Protein AF-0000000066927865 (afdb_homodimer)

Foldseek 3Di:
DCPVVPPPPPPPCCDPVNLVVVLVVLLVVLVVQLVVLPPDDLVVNLVSLVVSLVSLVVSLVSCPVPVVSNVVSVCCNVPPSVVSNVVSVVVVVVPDDVVPPPDPDPVPPVVPPPVVPDQKDFQDKDWADFQDFQDDLCNVCDCSQPNQAFQEKEKEDQQCFDLVSLVLVLSNVVSVCVRHVNHQEYEYEYALPFCPHPQLVVCVVPPVPDDSVVSRVVSVVSSVVSQVVSCVVCVVSNHRYYYDYDDPPRHWIWMDTPSQKIKTWPCHSQFFPCVVVPPVDDRRGTTGHGTMIIMMGGDD/DDPPPCPPPPPVPCDPVNLVVVLVVLLVVLVVQLVVLPPDDLVVSLVSLVVSLVSLVVSLVSCPVPVVSNVVSVCCNVPPSVVSNVVSVVVVVVPDDVVPPPDPDPVPPPVVPPVVPDQKDWQDKDWADFQDFQDDLCNVCDCSQFNQAFQEKEKEDQQCFDLVSLVLVLRNVVSVCVRHVNHAEYEYEYALPFCPHPQLVVCVVVPVPDDSVRSRVVSVVSSVVSQVVSCVVVVVSNHRYYYDYDDPPRDWIWMDTPQQKIKTWPCHSQFFPCVVVPDPDDRRGTTGHGTMIIMMGGDD

Structure (mmCIF, N/CA/C/O backbone):
data_AF-0000000066927865-model_v1
#
loop_
_entity.id
_entity.type
_entity.pdbx_description
1 polymer 'MIT_C domain-containing protein'
#
loop_
_atom_site.group_PDB
_atom_site.id
_atom_site.type_symbol
_atom_site.label_atom_id
_atom_site.label_alt_id
_atom_site.label_comp_id
_atom_site.label_asym_id
_atom_site.label_entity_id
_atom_site.label_seq_id
_atom_site.pdbx_PDB_ins_code
_atom_site.Cartn_x
_atom_site.Cartn_y
_atom_site.Cartn_z
_atom_site.occupancy
_atom_site.B_iso_or_equiv
_atom_site.auth_seq_id
_atom_site.auth_comp_id
_atom_site.auth_asym_id
_atom_site.auth_atom_id
_atom_site.pdbx_PDB_model_num
ATOM 1 N N . MET A 1 1 ? 37.438 -75.438 -21.312 1 25.36 1 MET A N 1
ATOM 2 C CA . MET A 1 1 ? 36.25 -74.562 -21.453 1 25.36 1 MET A CA 1
ATOM 3 C C . MET A 1 1 ? 36 -73.75 -20.188 1 25.36 1 MET A C 1
ATOM 5 O O . MET A 1 1 ? 36.125 -74.25 -19.078 1 25.36 1 MET A O 1
ATOM 9 N N . SER A 1 2 ? 36.062 -72.25 -20.375 1 24.7 2 SER A N 1
ATOM 10 C CA . SER A 1 2 ? 36.188 -70.938 -19.75 1 24.7 2 SER A CA 1
ATOM 11 C C . SER A 1 2 ? 34.938 -70.562 -18.953 1 24.7 2 SER A C 1
ATOM 13 O O . SER A 1 2 ? 33.875 -70.375 -19.531 1 24.7 2 SER A O 1
ATOM 15 N N . TYR A 1 3 ? 34.688 -71.188 -17.859 1 22.52 3 TYR A N 1
ATOM 16 C CA . TYR A 1 3 ? 33.562 -70.938 -16.953 1 22.52 3 TYR A CA 1
ATOM 17 C C . TYR A 1 3 ? 33.625 -69.5 -16.391 1 22.52 3 TYR A C 1
ATOM 19 O O . TYR A 1 3 ? 34.312 -69.25 -15.422 1 22.52 3 TYR A O 1
ATOM 27 N N . LYS A 1 4 ? 33.781 -68.562 -17.266 1 25.72 4 LYS A N 1
ATOM 28 C CA . LYS A 1 4 ? 33.781 -67.125 -16.844 1 25.72 4 LYS A CA 1
ATOM 29 C C . LYS A 1 4 ? 32.531 -66.812 -16 1 25.72 4 LYS A C 1
ATOM 31 O O . LYS A 1 4 ? 31.422 -66.938 -16.484 1 25.72 4 LYS A O 1
ATOM 36 N N . SER A 1 5 ? 32.5 -67.188 -14.758 1 25.09 5 SER A N 1
ATOM 37 C CA . SER A 1 5 ? 31.453 -66.875 -13.773 1 25.09 5 SER A CA 1
ATOM 38 C C . SER A 1 5 ? 31.141 -65.438 -13.742 1 25.09 5 SER A C 1
ATOM 40 O O . SER A 1 5 ? 32.031 -64.562 -13.523 1 25.09 5 SER A O 1
ATOM 42 N N . SER A 1 6 ? 30.359 -64.875 -14.602 1 24.61 6 SER A N 1
ATOM 43 C CA . SER A 1 6 ? 29.844 -63.531 -14.695 1 24.61 6 SER A CA 1
ATOM 44 C C . SER A 1 6 ? 29.203 -63.094 -13.383 1 24.61 6 SER A C 1
ATOM 46 O O . SER A 1 6 ? 28.203 -63.688 -12.953 1 24.61 6 SER A O 1
ATOM 48 N N . LYS A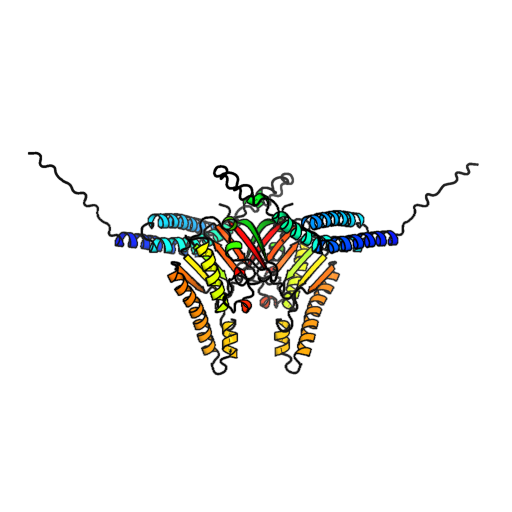 1 7 ? 29.969 -62.812 -12.328 1 29.2 7 LYS A N 1
ATOM 49 C CA . LYS A 1 7 ? 29.594 -62.031 -11.148 1 29.2 7 LYS A CA 1
ATOM 50 C C . LYS A 1 7 ? 28.719 -60.844 -11.531 1 29.2 7 LYS A C 1
ATOM 52 O O . LYS A 1 7 ? 29.219 -59.844 -12.047 1 29.2 7 LYS A O 1
ATOM 57 N N . PHE A 1 8 ? 27.562 -61.062 -12.164 1 26.12 8 PHE A N 1
ATOM 58 C CA . PHE A 1 8 ? 26.578 -60 -12.414 1 26.12 8 PHE A CA 1
ATOM 59 C C . PHE A 1 8 ? 26.328 -59.188 -11.156 1 26.12 8 PHE A C 1
ATOM 61 O O . PHE A 1 8 ? 26.203 -59.719 -10.055 1 26.12 8 PHE A O 1
ATOM 68 N N . TYR A 1 9 ? 26.797 -57.938 -11.047 1 29.03 9 TYR A N 1
ATOM 69 C CA . TYR A 1 9 ? 26.672 -56.75 -10.18 1 29.03 9 TYR A CA 1
ATOM 70 C C . TYR A 1 9 ? 25.234 -56.531 -9.758 1 29.03 9 TYR A C 1
ATOM 72 O O . TYR A 1 9 ? 24.359 -56.312 -10.609 1 29.03 9 TYR A O 1
ATOM 80 N N . ASN A 1 10 ? 24.719 -57.281 -8.859 1 28.44 10 ASN A N 1
ATOM 81 C CA . ASN A 1 10 ? 23.5 -57 -8.102 1 28.44 10 ASN A CA 1
ATOM 82 C C . ASN A 1 10 ? 23.438 -55.5 -7.723 1 28.44 10 ASN A C 1
ATOM 84 O O . ASN A 1 10 ? 24.062 -55.094 -6.746 1 28.44 10 ASN A O 1
ATOM 88 N N . LYS A 1 11 ? 23.641 -54.531 -8.594 1 32.69 11 LYS A N 1
ATOM 89 C CA . LYS A 1 11 ? 23.281 -53.156 -8.391 1 32.69 11 LYS A CA 1
ATOM 90 C C . LYS A 1 11 ? 21.984 -53.031 -7.609 1 32.69 11 LYS A C 1
ATOM 92 O O . LYS A 1 11 ? 20.938 -53.531 -8.031 1 32.69 11 LYS A O 1
ATOM 97 N N . CYS A 1 12 ? 22 -53.094 -6.266 1 32.81 12 CYS A N 1
ATOM 98 C CA . CYS A 1 12 ? 21 -52.75 -5.266 1 32.81 12 CYS A CA 1
ATOM 99 C C . CYS A 1 12 ? 20.094 -51.656 -5.762 1 32.81 12 CYS A C 1
ATOM 101 O O . CYS A 1 12 ? 20.547 -50.5 -5.953 1 32.81 12 CYS A O 1
ATOM 103 N N . ILE A 1 13 ? 19.234 -51.844 -6.676 1 35.91 13 ILE A N 1
ATOM 104 C CA . ILE A 1 13 ? 18.078 -51.031 -7.047 1 35.91 13 ILE A CA 1
ATOM 105 C C . ILE A 1 13 ? 17.422 -50.469 -5.793 1 35.91 13 ILE A C 1
ATOM 107 O O . ILE A 1 13 ? 16.719 -51.156 -5.07 1 35.91 13 ILE A O 1
ATOM 111 N N . TYR A 1 14 ? 18.125 -49.906 -4.832 1 44.25 14 TYR A N 1
ATOM 112 C CA . TYR A 1 14 ? 17.406 -49.125 -3.846 1 44.25 14 TYR A CA 1
ATOM 113 C C . TYR A 1 14 ? 16.188 -48.469 -4.465 1 44.25 14 TYR A C 1
ATOM 115 O O . TYR A 1 14 ? 16.297 -47.75 -5.469 1 44.25 14 TYR A O 1
ATOM 123 N N . SER A 1 15 ? 15.109 -49.125 -4.371 1 54.66 15 SER A N 1
ATOM 124 C CA . SER A 1 15 ? 13.836 -48.812 -5.016 1 54.66 15 SER A CA 1
ATOM 125 C C . SER A 1 15 ? 13.547 -47.312 -4.961 1 54.66 15 SER A C 1
ATOM 127 O O . SER A 1 15 ? 14 -46.625 -4.047 1 54.66 15 SER A O 1
ATOM 129 N N . THR A 1 16 ? 13.32 -46.719 -6.125 1 62.06 16 THR A N 1
ATOM 130 C CA . THR A 1 16 ? 12.875 -45.344 -6.289 1 62.06 16 THR A CA 1
ATOM 131 C C . THR A 1 16 ? 11.969 -44.906 -5.137 1 62.06 16 THR A C 1
ATOM 133 O O . THR A 1 16 ? 12.039 -43.781 -4.672 1 62.06 16 THR A O 1
ATOM 136 N N . GLU A 1 17 ? 11.352 -45.938 -4.551 1 65.25 17 GLU A N 1
ATOM 137 C CA . GLU A 1 17 ? 10.422 -45.688 -3.451 1 65.25 17 GLU A CA 1
ATOM 138 C C . GLU A 1 17 ? 11.172 -45.469 -2.137 1 65.25 17 GLU A C 1
ATOM 140 O O . GLU A 1 17 ? 10.805 -44.625 -1.332 1 65.25 17 GLU A O 1
ATOM 145 N N . ASN A 1 18 ? 12.266 -46.312 -1.966 1 74.88 18 ASN A N 1
ATOM 146 C CA . ASN A 1 18 ? 13.055 -46.188 -0.746 1 74.88 18 ASN A CA 1
ATOM 147 C C . ASN A 1 18 ? 13.828 -44.875 -0.718 1 74.88 18 ASN A C 1
ATOM 149 O O . ASN A 1 18 ? 13.938 -44.219 0.329 1 74.88 18 ASN A O 1
ATOM 153 N N . GLN A 1 19 ? 14.328 -44.406 -1.861 1 77.31 19 GLN A N 1
ATOM 154 C CA . GLN A 1 19 ? 15.039 -43.125 -1.948 1 77.31 19 GLN A CA 1
ATOM 155 C C . GLN A 1 19 ? 14.117 -41.969 -1.648 1 77.31 19 GLN A C 1
ATOM 157 O O . GLN A 1 19 ? 14.5 -41.031 -0.949 1 77.31 19 GLN A O 1
ATOM 162 N N . GLU A 1 20 ? 12.945 -42.125 -2.066 1 80.25 20 GLU A N 1
ATOM 163 C CA . GLU A 1 20 ? 11.953 -41.094 -1.819 1 80.25 20 GLU A CA 1
ATOM 164 C C . GLU A 1 20 ? 11.617 -41 -0.334 1 80.25 20 GLU A C 1
ATOM 166 O O . GLU A 1 20 ? 11.5 -39.906 0.207 1 80.25 20 GLU A O 1
ATOM 171 N N . GLU A 1 21 ? 11.461 -42.156 0.279 1 80.81 21 GLU A N 1
ATOM 172 C CA . GLU A 1 21 ? 11.172 -42.188 1.709 1 80.81 21 GLU A CA 1
ATOM 173 C C . GLU A 1 21 ? 12.328 -41.625 2.52 1 80.81 21 GLU A C 1
ATOM 175 O O . GLU A 1 21 ? 12.102 -40.906 3.506 1 80.81 21 GLU A O 1
ATOM 180 N N . GLU A 1 22 ? 13.562 -41.844 2.127 1 82.62 22 GLU A N 1
ATOM 181 C CA . GLU A 1 22 ? 14.734 -41.312 2.801 1 82.62 22 GLU A CA 1
ATOM 182 C C . GLU A 1 22 ? 14.789 -39.781 2.682 1 82.62 22 GLU A C 1
ATOM 184 O O . GLU A 1 22 ? 15.117 -39.094 3.646 1 82.62 22 GLU A O 1
ATOM 189 N N . LEU A 1 23 ? 14.445 -39.312 1.532 1 84.69 23 LEU A N 1
ATOM 190 C CA . LEU A 1 23 ? 14.422 -37.844 1.307 1 84.69 23 LEU A CA 1
ATOM 191 C C . LEU A 1 23 ? 13.328 -37.188 2.137 1 84.69 23 LEU A C 1
ATOM 193 O O . LEU A 1 23 ? 13.547 -36.125 2.713 1 84.69 23 LEU A O 1
ATOM 197 N N . LEU A 1 24 ? 12.234 -37.906 2.279 1 83.06 24 LEU A N 1
ATOM 198 C CA . LEU A 1 24 ? 11.117 -37.406 3.076 1 83.06 24 LEU A CA 1
ATOM 199 C C . LEU A 1 24 ? 11.469 -37.406 4.559 1 83.06 24 LEU A C 1
ATOM 201 O O . LEU A 1 24 ? 11.133 -36.438 5.281 1 83.06 24 LEU A O 1
ATOM 205 N N . ASN A 1 25 ? 12.102 -38.469 5.012 1 83.75 25 ASN A N 1
ATOM 206 C CA . ASN A 1 25 ? 12.539 -38.531 6.402 1 83.75 25 ASN A CA 1
ATOM 207 C C . ASN A 1 25 ? 13.555 -37.438 6.719 1 83.75 25 ASN A C 1
ATOM 209 O O . ASN A 1 25 ? 13.484 -36.812 7.773 1 83.75 25 ASN A O 1
ATOM 213 N N . ALA A 1 26 ? 14.508 -37.188 5.746 1 84 26 ALA A N 1
ATOM 214 C CA . ALA A 1 26 ? 15.5 -36.125 5.91 1 84 26 ALA A CA 1
ATOM 215 C C . ALA A 1 26 ? 14.82 -34.781 6.004 1 84 26 ALA A C 1
ATOM 217 O O . ALA A 1 26 ? 15.219 -33.938 6.809 1 84 26 ALA A O 1
ATOM 218 N N . PHE A 1 27 ? 13.766 -34.625 5.258 1 86.56 27 PHE A N 1
ATOM 219 C CA . PHE A 1 27 ? 12.992 -33.375 5.273 1 86.56 27 PHE A CA 1
ATOM 220 C C . PHE A 1 27 ? 12.297 -33.219 6.617 1 86.56 27 PHE A C 1
ATOM 222 O O . PHE A 1 27 ? 12.328 -32.125 7.191 1 86.56 27 PHE A O 1
ATOM 229 N N . GLU A 1 28 ? 11.75 -34.312 7.176 1 82.75 28 GLU A N 1
ATOM 230 C CA . GLU A 1 28 ? 11.047 -34.219 8.453 1 82.75 28 GLU A CA 1
ATOM 231 C C . GLU A 1 28 ? 12.008 -33.906 9.594 1 82.75 28 GLU A C 1
ATOM 233 O O . GLU A 1 28 ? 11.656 -33.188 10.539 1 82.75 28 GLU A O 1
ATOM 238 N N . VAL A 1 29 ? 13.203 -34.312 9.555 1 83.62 29 VAL A N 1
ATOM 239 C CA . VAL A 1 29 ? 14.227 -34.031 10.555 1 83.62 29 VAL A CA 1
ATOM 240 C C . VAL A 1 29 ? 14.539 -32.531 10.531 1 83.62 29 VAL A C 1
ATOM 242 O O . VAL A 1 29 ? 14.641 -31.891 11.586 1 83.62 29 VAL A O 1
ATOM 245 N N . GLU A 1 30 ? 14.57 -31.922 9.266 1 85.88 30 GLU A N 1
ATOM 246 C CA . GLU A 1 30 ? 14.898 -30.5 9.172 1 85.88 30 GLU A CA 1
ATOM 247 C C . GLU A 1 30 ? 13.742 -29.641 9.656 1 85.88 30 GLU A C 1
ATOM 249 O O . GLU A 1 30 ? 13.961 -28.594 10.266 1 85.88 30 GLU A O 1
ATOM 254 N N . LYS A 1 31 ? 12.57 -30.109 9.508 1 80.88 31 LYS A N 1
ATOM 255 C CA . LYS A 1 31 ? 11.398 -29.406 10.023 1 80.88 31 LYS A CA 1
ATOM 256 C C . LYS A 1 31 ? 11.414 -29.359 11.547 1 80.88 31 LYS A C 1
ATOM 258 O O . LYS A 1 31 ? 11.133 -28.312 12.141 1 80.88 31 LYS A O 1
ATOM 263 N N . LYS A 1 32 ? 11.742 -30.438 12.148 1 79.38 32 LYS A N 1
ATOM 264 C CA . LYS A 1 32 ? 11.82 -30.5 13.602 1 79.38 32 LYS A CA 1
ATOM 265 C C . LYS A 1 32 ? 12.961 -29.609 14.125 1 79.38 32 LYS A C 1
ATOM 267 O O . LYS A 1 32 ? 12.828 -28.969 15.164 1 79.38 32 LYS A O 1
ATOM 272 N N . ARG A 1 33 ? 14.055 -29.5 13.352 1 83.19 33 ARG A N 1
ATOM 273 C CA . ARG A 1 33 ? 15.203 -28.688 13.742 1 83.19 33 ARG A CA 1
ATOM 274 C C . ARG A 1 33 ? 14.844 -27.203 13.742 1 83.19 33 ARG A C 1
ATOM 276 O O . ARG A 1 33 ? 15.188 -26.484 14.68 1 83.19 33 ARG A O 1
ATOM 283 N N . ILE A 1 34 ? 14.062 -26.859 12.727 1 81.62 34 ILE A N 1
ATOM 284 C CA . ILE A 1 34 ? 13.719 -25.438 12.648 1 81.62 34 ILE A CA 1
ATOM 285 C C . ILE A 1 34 ? 12.695 -25.094 13.734 1 81.62 34 ILE A C 1
ATOM 287 O O . ILE A 1 34 ? 12.758 -24.016 14.336 1 81.62 34 ILE A O 1
ATOM 291 N N . ASP A 1 35 ? 11.852 -25.969 14.109 1 75.19 35 ASP A N 1
ATOM 292 C CA . ASP A 1 35 ? 10.859 -25.781 15.164 1 75.19 35 ASP A CA 1
ATOM 293 C C . ASP A 1 35 ? 11.531 -25.656 16.531 1 75.19 35 ASP A C 1
ATOM 295 O O . ASP A 1 35 ? 11.031 -24.969 17.422 1 75.19 35 ASP A O 1
ATOM 299 N N . SER A 1 36 ? 12.625 -26.25 16.656 1 73.94 36 SER A N 1
ATOM 300 C CA . SER A 1 36 ? 13.328 -26.25 17.938 1 73.94 36 SER A CA 1
ATOM 301 C C . SER A 1 36 ? 13.977 -24.891 18.203 1 73.94 36 SER A C 1
ATOM 303 O O . SER A 1 36 ? 14.406 -24.609 19.328 1 73.94 36 SER A O 1
ATOM 305 N N . THR A 1 37 ? 14 -24.031 17.109 1 74.31 37 THR A N 1
ATOM 306 C CA . THR A 1 37 ? 14.641 -22.734 17.281 1 74.31 37 THR A CA 1
ATOM 307 C C . THR A 1 37 ? 13.758 -21.797 18.078 1 74.31 37 THR A C 1
ATOM 309 O O . THR A 1 37 ? 14.234 -20.797 18.625 1 74.31 37 THR A O 1
ATOM 312 N N . ASN A 1 38 ? 12.508 -22.031 18.297 1 63.5 38 ASN A N 1
ATOM 313 C CA . ASN A 1 38 ? 11.531 -21.141 18.922 1 63.5 38 ASN A CA 1
ATOM 314 C C . ASN A 1 38 ? 11.883 -20.859 20.375 1 63.5 38 ASN A C 1
ATOM 316 O O . ASN A 1 38 ? 11.531 -19.797 20.922 1 63.5 38 ASN A O 1
ATOM 320 N N . ASN A 1 39 ? 12.609 -21.672 21.016 1 58.25 39 ASN A N 1
ATOM 321 C CA . ASN A 1 39 ? 12.914 -21.547 22.438 1 58.25 39 ASN A CA 1
ATOM 322 C C . ASN A 1 39 ? 14.406 -21.297 22.672 1 58.25 39 ASN A C 1
ATOM 324 O O . ASN A 1 39 ? 14.891 -21.438 23.797 1 58.25 39 ASN A O 1
ATOM 328 N N . LEU A 1 40 ? 15.102 -20.891 21.547 1 65.25 40 LEU A N 1
ATOM 329 C CA . LEU A 1 40 ? 16.547 -20.734 21.672 1 65.25 40 LEU A CA 1
ATOM 330 C C . LEU A 1 40 ? 16.938 -19.266 21.594 1 65.25 40 LEU A C 1
ATOM 332 O O . LEU A 1 40 ? 16.172 -18.438 21.094 1 65.25 40 LEU A O 1
ATOM 336 N N . GLU A 1 41 ? 18.078 -19.031 22.25 1 66 41 GLU A N 1
ATOM 337 C CA . GLU A 1 41 ? 18.688 -17.719 22.094 1 66 41 GLU A CA 1
ATOM 338 C C . GLU A 1 41 ? 18.938 -17.391 20.625 1 66 41 GLU A C 1
ATOM 340 O O . GLU A 1 41 ? 19.172 -18.281 19.812 1 66 41 GLU A O 1
ATOM 345 N N . ILE A 1 42 ? 18.906 -16.125 20.188 1 65.88 42 ILE A N 1
ATOM 346 C CA . ILE A 1 42 ? 18.859 -15.617 18.812 1 65.88 42 ILE A CA 1
ATOM 347 C C . ILE A 1 42 ? 20.031 -16.156 18.016 1 65.88 42 ILE A C 1
ATOM 349 O O . ILE A 1 42 ? 19.859 -16.656 16.906 1 65.88 42 ILE A O 1
ATOM 353 N N . GLN A 1 43 ? 21.156 -16.125 18.625 1 69.88 43 GLN A N 1
ATOM 354 C CA . GLN A 1 43 ? 22.312 -16.562 17.875 1 69.88 43 GLN A CA 1
ATOM 355 C C . GLN A 1 43 ? 22.281 -18.062 17.625 1 69.88 43 GLN A C 1
ATOM 357 O O . GLN A 1 43 ? 22.562 -18.531 16.516 1 69.88 43 GLN A O 1
ATOM 362 N N . SER A 1 44 ? 21.922 -18.812 18.641 1 75 44 SER A N 1
ATOM 363 C CA . SER A 1 44 ? 21.797 -20.25 18.516 1 75 44 SER A CA 1
ATOM 364 C C . SER A 1 44 ? 20.703 -20.625 17.516 1 75 44 SER A C 1
ATOM 366 O O . SER A 1 44 ? 20.891 -21.547 16.703 1 75 44 SER A O 1
ATOM 368 N N . ALA A 1 45 ? 19.656 -19.875 17.578 1 75.19 45 ALA A N 1
ATOM 369 C CA . ALA A 1 45 ? 18.547 -20.094 16.656 1 75.19 45 ALA A CA 1
ATOM 370 C C . ALA A 1 45 ? 18.969 -19.812 15.219 1 75.19 45 ALA A C 1
ATOM 372 O O . ALA A 1 45 ? 18.625 -20.562 14.305 1 75.19 45 ALA A O 1
ATOM 373 N N . LEU A 1 46 ? 19.75 -18.891 15.086 1 78 46 LEU A N 1
ATOM 374 C CA . LEU A 1 46 ? 20.234 -18.484 13.758 1 78 46 LEU A CA 1
ATOM 375 C C . LEU A 1 46 ? 21.172 -19.547 13.188 1 78 46 LEU A C 1
ATOM 377 O O . LEU A 1 46 ? 21.078 -19.875 12 1 78 46 LEU A O 1
ATOM 381 N N . ASP A 1 47 ? 22.047 -20.016 13.992 1 79.62 47 ASP A N 1
ATOM 382 C CA . ASP A 1 47 ? 22.984 -21.062 13.562 1 79.62 47 ASP A CA 1
ATOM 383 C C . ASP A 1 47 ? 22.234 -22.312 13.102 1 79.62 47 ASP A C 1
ATOM 385 O O . ASP A 1 47 ? 22.562 -22.891 12.07 1 79.62 47 ASP A O 1
ATOM 389 N N . ILE A 1 48 ? 21.234 -22.641 13.859 1 80.75 48 ILE A N 1
ATOM 390 C CA . ILE A 1 48 ? 20.438 -23.812 13.516 1 80.75 48 ILE A CA 1
ATOM 391 C C . ILE A 1 48 ? 19.656 -23.547 12.227 1 80.75 48 ILE A C 1
ATOM 393 O O . ILE A 1 48 ? 19.625 -24.375 11.328 1 80.75 48 ILE A O 1
ATOM 397 N N . ALA A 1 49 ? 19.125 -22.391 12.164 1 81.38 49 ALA A N 1
ATOM 398 C CA . ALA A 1 49 ? 18.328 -22.047 10.992 1 81.38 49 ALA A CA 1
ATOM 399 C C . 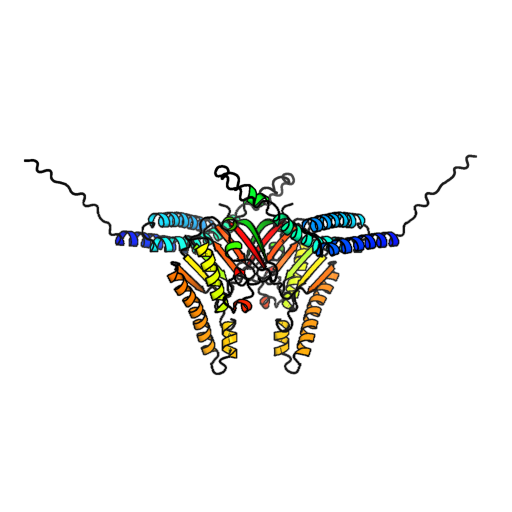ALA A 1 49 ? 19.172 -22.047 9.727 1 81.38 49 ALA A C 1
ATOM 401 O O . ALA A 1 49 ? 18.75 -22.547 8.68 1 81.38 49 ALA A O 1
ATOM 402 N N . LYS A 1 50 ? 20.344 -21.562 9.844 1 80.44 50 LYS A N 1
ATOM 403 C CA . LYS A 1 50 ? 21.25 -21.547 8.703 1 80.44 50 LYS A CA 1
ATOM 404 C C . LYS A 1 50 ? 21.703 -22.953 8.336 1 80.44 50 LYS A C 1
ATOM 406 O O . LYS A 1 50 ? 21.828 -23.281 7.152 1 80.44 50 LYS A O 1
ATOM 411 N N . SER A 1 51 ? 22 -23.703 9.312 1 84.44 51 SER A N 1
ATOM 412 C CA . SER A 1 51 ? 22.344 -25.109 9.078 1 84.44 51 SER A CA 1
ATOM 413 C C . SER A 1 51 ? 21.188 -25.844 8.398 1 84.44 51 SER A C 1
ATOM 415 O O . SER A 1 51 ? 21.422 -26.641 7.477 1 84.44 51 SER A O 1
ATOM 417 N N . VAL A 1 52 ? 19.969 -25.531 8.844 1 85.19 52 VAL A N 1
ATOM 418 C CA . VAL A 1 52 ? 18.781 -26.141 8.25 1 85.19 52 VAL A CA 1
ATOM 419 C C . VAL A 1 52 ? 18.641 -25.688 6.801 1 85.19 52 VAL A C 1
ATOM 421 O O . VAL A 1 52 ? 18.344 -26.5 5.918 1 85.19 52 VAL A O 1
ATOM 424 N N . GLU A 1 53 ? 18.875 -24.484 6.598 1 83.88 53 GLU A N 1
ATOM 425 C CA . GLU A 1 53 ? 18.812 -23.969 5.234 1 83.88 53 GLU A CA 1
ATOM 426 C C . GLU A 1 53 ? 19.797 -24.703 4.316 1 83.88 53 GLU A C 1
ATOM 428 O O . GLU A 1 53 ? 19.438 -25.094 3.205 1 83.88 53 GLU A O 1
ATOM 433 N N . LYS A 1 54 ? 21.031 -24.812 4.742 1 81.75 54 LYS A N 1
ATOM 434 C CA . LYS A 1 54 ? 22.062 -25.516 3.98 1 81.75 54 LYS A CA 1
ATOM 435 C C . LYS A 1 54 ? 21.625 -26.953 3.67 1 81.75 54 LYS A C 1
ATOM 437 O O . LYS A 1 54 ? 21.781 -27.422 2.539 1 81.75 54 LYS A O 1
ATOM 442 N N . GLU A 1 55 ? 21.078 -27.656 4.621 1 86 55 GLU A N 1
ATOM 443 C CA . GLU A 1 55 ? 20.641 -29.031 4.449 1 86 55 GLU A CA 1
ATOM 444 C C . GLU A 1 55 ? 19.453 -29.125 3.502 1 86 55 GLU A C 1
ATOM 446 O O . GLU A 1 55 ? 19.359 -30.062 2.695 1 86 55 GLU A O 1
ATOM 451 N N . LEU A 1 56 ? 18.578 -28.078 3.613 1 84.06 56 LEU A N 1
ATOM 452 C CA . LEU A 1 56 ? 17.406 -28.094 2.734 1 84.06 56 LEU A CA 1
ATOM 453 C C . LEU A 1 56 ? 17.812 -27.812 1.291 1 84.06 56 LEU A C 1
ATOM 455 O O . LEU A 1 56 ? 17.281 -28.406 0.362 1 84.06 56 LEU A O 1
ATOM 459 N N . LYS A 1 57 ? 18.766 -27 1.09 1 79.44 57 LYS A N 1
ATOM 460 C CA . LYS A 1 57 ? 19.297 -26.75 -0.245 1 79.44 57 LYS A CA 1
ATOM 461 C C . LYS A 1 57 ? 19.922 -28.016 -0.831 1 79.44 57 LYS A C 1
ATOM 463 O O . LYS A 1 57 ? 19.719 -28.328 -2.01 1 79.44 57 LYS A O 1
ATOM 468 N N . LYS A 1 58 ? 20.672 -28.766 -0.036 1 82.62 58 LYS A N 1
ATOM 469 C CA . LYS A 1 58 ? 21.234 -30.047 -0.437 1 82.62 58 LYS A CA 1
ATOM 470 C C . LYS A 1 58 ? 20.125 -31.047 -0.769 1 82.62 58 LYS A C 1
ATOM 472 O O . LYS A 1 58 ? 20.203 -31.766 -1.766 1 82.62 58 LYS A O 1
ATOM 477 N N . LEU A 1 59 ? 19.047 -30.953 0.059 1 83 59 LEU A N 1
ATOM 478 C CA . LEU A 1 59 ? 17.922 -31.859 -0.138 1 83 59 LEU A CA 1
ATOM 479 C C . LEU A 1 59 ? 17.203 -31.547 -1.445 1 83 59 LEU A C 1
ATOM 481 O O . LEU A 1 59 ? 16.75 -32.469 -2.141 1 83 59 LEU A O 1
ATOM 485 N N . VAL A 1 60 ? 17.109 -30.328 -1.776 1 80 60 VAL A N 1
ATOM 486 C CA . VAL A 1 60 ? 16.516 -29.922 -3.045 1 80 60 VAL A CA 1
ATOM 487 C C . VAL A 1 60 ? 17.328 -30.484 -4.203 1 80 60 VAL A C 1
ATOM 489 O O . VAL A 1 60 ? 16.781 -31 -5.176 1 80 60 VAL A O 1
ATOM 492 N N . ASN A 1 61 ? 18.625 -30.391 -4.125 1 77.94 61 ASN A N 1
ATOM 493 C CA . ASN A 1 61 ? 19.516 -30.906 -5.156 1 77.94 61 ASN A CA 1
ATOM 494 C C . ASN A 1 61 ? 19.469 -32.438 -5.234 1 77.94 61 ASN A C 1
ATOM 496 O O . ASN A 1 61 ? 19.5 -33 -6.328 1 77.94 61 ASN A O 1
ATOM 500 N N . ASP A 1 62 ? 19.359 -33.094 -4.094 1 81.31 62 ASP A N 1
ATOM 501 C CA . ASP A 1 62 ? 19.344 -34.562 -4.027 1 81.31 62 ASP A CA 1
ATOM 502 C C . ASP A 1 62 ? 18 -35.094 -4.527 1 81.31 62 ASP A C 1
ATOM 504 O O . ASP A 1 62 ? 17.906 -36.281 -4.867 1 81.31 62 ASP A O 1
ATOM 508 N N . SER A 1 63 ? 16.969 -34.125 -4.488 1 77.81 63 SER A N 1
ATOM 509 C CA . SER A 1 63 ? 15.625 -34.562 -4.859 1 77.81 63 SER A CA 1
ATOM 510 C C . SER A 1 63 ? 15.328 -34.25 -6.324 1 77.81 63 SER A C 1
ATOM 512 O O . SER A 1 63 ? 14.164 -34.125 -6.719 1 77.81 63 SER A O 1
ATOM 514 N N . LYS A 1 64 ? 16.359 -34.188 -7.133 1 75.81 64 LYS A N 1
ATOM 515 C CA . LYS A 1 64 ? 16.219 -33.812 -8.539 1 75.81 64 LYS A CA 1
ATOM 516 C C . LYS A 1 64 ? 15.32 -34.781 -9.281 1 75.81 64 LYS A C 1
ATOM 518 O O . LYS A 1 64 ? 14.555 -34.375 -10.164 1 75.81 64 LYS A O 1
ATOM 523 N N . ASN A 1 65 ? 15.391 -36.062 -8.906 1 74.12 65 ASN A N 1
ATOM 524 C CA . ASN A 1 65 ? 14.617 -37.094 -9.578 1 74.12 65 ASN A CA 1
ATOM 525 C C . ASN A 1 65 ? 13.25 -37.312 -8.93 1 74.12 65 ASN A C 1
ATOM 527 O O . ASN A 1 65 ? 12.461 -38.125 -9.375 1 74.12 65 ASN A O 1
ATOM 531 N N . PHE A 1 66 ? 12.961 -36.625 -7.844 1 75.19 66 PHE A N 1
ATOM 532 C CA . PHE A 1 66 ? 11.695 -36.719 -7.113 1 75.19 66 PHE A CA 1
ATOM 533 C C . PHE A 1 66 ? 11 -35.344 -7.055 1 75.19 66 PHE A C 1
ATOM 535 O O . PHE A 1 66 ? 11.141 -34.625 -6.078 1 75.19 66 PHE A O 1
ATOM 542 N N . LYS A 1 67 ? 10.195 -35.125 -8.062 1 67.88 67 LYS A N 1
ATOM 543 C CA . LYS A 1 67 ? 9.641 -33.812 -8.305 1 67.88 67 LYS A CA 1
ATOM 544 C C . LYS A 1 67 ? 8.773 -33.344 -7.137 1 67.88 67 LYS A C 1
ATOM 546 O O . LYS A 1 67 ? 8.844 -32.188 -6.727 1 67.88 67 LYS A O 1
ATOM 551 N N . ASN A 1 68 ? 8.078 -34.312 -6.598 1 69.19 68 ASN A N 1
ATOM 552 C CA . ASN A 1 68 ? 7.176 -33.969 -5.504 1 69.19 68 ASN A CA 1
ATOM 553 C C . ASN A 1 68 ? 7.941 -33.562 -4.25 1 69.19 68 ASN A C 1
ATOM 555 O O . ASN A 1 68 ? 7.594 -32.562 -3.604 1 69.19 68 ASN A O 1
ATOM 559 N N . ILE A 1 69 ? 9.008 -34.312 -3.986 1 73.94 69 ILE A N 1
ATOM 560 C CA . ILE A 1 69 ? 9.789 -34.031 -2.787 1 73.94 69 ILE A CA 1
ATOM 561 C C . ILE A 1 69 ? 10.609 -32.75 -2.988 1 73.94 69 ILE A C 1
ATOM 563 O O . ILE A 1 69 ? 10.711 -31.922 -2.084 1 73.94 69 ILE A O 1
ATOM 567 N N . ARG A 1 70 ? 11.055 -32.531 -4.156 1 72.62 70 ARG A N 1
ATOM 568 C CA . ARG A 1 70 ? 11.867 -31.375 -4.469 1 72.62 70 ARG A CA 1
ATOM 569 C C . ARG A 1 70 ? 11.062 -30.078 -4.297 1 72.62 70 ARG A C 1
ATOM 571 O O . ARG A 1 70 ? 11.539 -29.125 -3.689 1 72.62 70 ARG A O 1
ATOM 578 N N . SER A 1 71 ? 9.844 -30.219 -4.703 1 69.31 71 SER A N 1
ATOM 579 C CA . SER A 1 71 ? 8.945 -29.062 -4.609 1 69.31 71 SER A CA 1
ATOM 580 C C . SER A 1 71 ? 8.578 -28.766 -3.158 1 69.31 71 SER A C 1
ATOM 582 O O . SER A 1 71 ? 8.547 -27.609 -2.746 1 69.31 71 SER A O 1
ATOM 584 N N . LYS A 1 72 ? 8.367 -29.797 -2.373 1 70.88 72 LYS A N 1
ATOM 585 C CA . LYS A 1 72 ? 8.008 -29.672 -0.965 1 70.88 72 LYS A CA 1
ATOM 586 C C . LYS A 1 72 ? 9.141 -29.047 -0.161 1 70.88 72 LYS A C 1
ATOM 588 O O . LYS A 1 72 ? 8.914 -28.125 0.625 1 70.88 72 LYS A O 1
ATOM 593 N N . VAL A 1 73 ? 10.328 -29.469 -0.469 1 77.56 73 VAL A N 1
ATOM 594 C CA . VAL A 1 73 ? 11.5 -28.984 0.248 1 77.56 73 VAL A CA 1
ATOM 595 C C . VAL A 1 73 ? 11.812 -27.547 -0.177 1 77.56 73 VAL A C 1
ATOM 597 O O . VAL A 1 73 ? 12.078 -26.688 0.666 1 77.56 73 VAL A O 1
ATOM 600 N N . GLY A 1 74 ? 11.734 -27.297 -1.405 1 68.5 74 GLY A N 1
ATOM 601 C CA . GLY A 1 74 ? 12 -25.969 -1.909 1 68.5 74 GLY A CA 1
ATOM 602 C C . GLY A 1 74 ? 11.039 -24.922 -1.372 1 68.5 74 GLY A C 1
ATOM 603 O O . GLY A 1 74 ? 11.461 -23.828 -0.966 1 68.5 74 GLY A O 1
ATOM 604 N N . ARG A 1 75 ? 9.836 -25.406 -1.184 1 61.72 75 ARG A N 1
ATOM 605 C CA . ARG A 1 75 ? 8.789 -24.531 -0.664 1 61.72 75 ARG A CA 1
ATOM 606 C C . ARG A 1 75 ? 9.023 -24.203 0.808 1 61.72 75 ARG A C 1
ATOM 608 O O . ARG A 1 75 ? 8.898 -23.047 1.224 1 61.72 75 ARG A O 1
ATOM 615 N N . TYR A 1 76 ? 9.266 -25.188 1.53 1 69.81 76 TYR A N 1
ATOM 616 C CA . TYR A 1 76 ? 9.523 -25.016 2.957 1 69.81 76 TYR A CA 1
ATOM 617 C C . TYR A 1 76 ? 10.734 -24.125 3.195 1 69.81 76 TYR A C 1
ATOM 619 O O . TYR A 1 76 ? 10.719 -23.281 4.086 1 69.81 76 TYR A O 1
ATOM 627 N N . LEU A 1 77 ? 11.688 -24.234 2.293 1 71.5 77 LEU A N 1
ATOM 628 C CA . LEU A 1 77 ? 12.906 -23.438 2.371 1 71.5 77 LEU A CA 1
ATOM 629 C C . LEU A 1 77 ? 12.617 -21.953 2.158 1 71.5 77 LEU A C 1
ATOM 631 O O . LEU A 1 77 ? 13.031 -21.109 2.957 1 71.5 77 LEU A O 1
ATOM 635 N N . ILE A 1 78 ? 11.828 -21.719 1.223 1 61.44 78 ILE A N 1
ATOM 636 C CA . ILE A 1 78 ? 11.641 -20.344 0.792 1 61.44 78 ILE A CA 1
ATOM 637 C C . ILE A 1 78 ? 10.609 -19.656 1.688 1 61.44 78 ILE A C 1
ATOM 639 O O . ILE A 1 78 ? 10.781 -18.5 2.074 1 61.44 78 ILE A O 1
ATOM 643 N N . THR A 1 79 ? 9.633 -20.484 2.16 1 57.22 79 THR A N 1
ATOM 644 C CA . THR A 1 79 ? 8.484 -19.859 2.803 1 57.22 79 THR A CA 1
ATOM 645 C C . THR A 1 79 ? 8.648 -19.859 4.32 1 57.22 79 THR A C 1
ATOM 647 O O . THR A 1 79 ? 8.039 -19.047 5.012 1 57.22 79 THR A O 1
ATOM 650 N N . HIS A 1 80 ? 9.375 -20.734 4.781 1 63.53 80 HIS A N 1
ATOM 651 C CA . HIS A 1 80 ? 9.43 -20.906 6.23 1 63.53 80 HIS A CA 1
ATOM 652 C C . HIS A 1 80 ? 10.836 -20.641 6.762 1 63.53 80 HIS A C 1
ATOM 654 O O . HIS A 1 80 ? 11.023 -19.812 7.656 1 63.53 80 HIS A O 1
ATOM 660 N N . VAL A 1 81 ? 11.789 -21.25 6.062 1 69.31 81 VAL A N 1
ATOM 661 C CA . VAL A 1 81 ? 13.117 -21.234 6.668 1 69.31 81 VAL A CA 1
ATOM 662 C C . VAL A 1 81 ? 13.812 -19.906 6.371 1 69.31 81 VAL A C 1
ATOM 664 O O . VAL A 1 81 ? 14.344 -19.266 7.273 1 69.31 81 VAL A O 1
ATOM 667 N N . GLN A 1 82 ? 13.617 -19.5 5.195 1 64.69 82 GLN A N 1
ATOM 668 C CA . GLN A 1 82 ? 14.344 -18.297 4.809 1 64.69 82 GLN A CA 1
ATOM 669 C C . GLN A 1 82 ? 13.766 -17.062 5.492 1 64.69 82 GLN A C 1
ATOM 671 O O . GLN A 1 82 ? 14.508 -16.219 6 1 64.69 82 GLN A O 1
ATOM 676 N N . PRO A 1 83 ? 12.492 -17.031 5.691 1 58.53 83 PRO A N 1
ATOM 677 C CA . PRO A 1 83 ? 11.945 -15.922 6.469 1 58.53 83 PRO A CA 1
ATOM 678 C C . PRO A 1 83 ? 12.367 -15.961 7.934 1 58.53 83 PRO A C 1
ATOM 680 O O . PRO A 1 83 ? 12.625 -14.914 8.539 1 58.53 83 PRO A O 1
ATOM 683 N N . ILE A 1 84 ? 12.461 -17.062 8.57 1 63.75 84 ILE A N 1
ATOM 684 C CA . ILE A 1 84 ? 12.906 -17.219 9.945 1 63.75 84 ILE A CA 1
ATOM 685 C C . ILE A 1 84 ? 14.359 -16.766 10.078 1 63.75 84 ILE A C 1
ATOM 687 O O . ILE A 1 84 ? 14.711 -16.062 11.023 1 63.75 84 ILE A O 1
ATOM 691 N N . ILE A 1 85 ? 15.125 -17.125 9.078 1 65.5 85 ILE A N 1
ATOM 692 C CA . ILE A 1 85 ? 16.531 -16.719 9.094 1 65.5 85 ILE A CA 1
ATOM 693 C C . ILE A 1 85 ? 16.641 -15.211 8.977 1 65.5 85 ILE A C 1
ATOM 695 O O . ILE A 1 85 ? 17.391 -14.578 9.719 1 65.5 85 ILE A O 1
ATOM 699 N N . SER A 1 86 ? 15.859 -14.773 8.18 1 57.44 86 SER A N 1
ATOM 700 C CA . SER A 1 86 ? 15.852 -13.328 7.977 1 57.44 86 SER A CA 1
ATOM 701 C C . SER A 1 86 ? 15.453 -12.602 9.258 1 57.44 86 SER A C 1
ATOM 703 O O . SER A 1 86 ? 16.047 -11.586 9.609 1 57.44 86 SER A O 1
ATOM 705 N N . ARG A 1 87 ? 14.547 -13.125 10.031 1 56.47 87 ARG A N 1
ATOM 706 C CA . ARG A 1 87 ? 14.078 -12.586 11.305 1 56.47 87 ARG A CA 1
ATOM 707 C C . ARG A 1 87 ? 15.156 -12.711 12.375 1 56.47 87 ARG A C 1
ATOM 709 O O . ARG A 1 87 ? 15.375 -11.781 13.156 1 56.47 87 ARG A O 1
ATOM 716 N N . LEU A 1 88 ? 15.75 -13.789 12.406 1 59.5 88 LEU A N 1
ATOM 717 C CA . LEU A 1 88 ? 16.766 -14.078 13.422 1 59.5 88 LEU A CA 1
ATOM 718 C C . LEU A 1 88 ? 18.031 -13.273 13.156 1 59.5 88 LEU A C 1
ATOM 720 O O . LEU A 1 88 ? 18.703 -12.836 14.102 1 59.5 88 LEU A O 1
ATOM 724 N N . GLU A 1 89 ? 18.312 -13.164 11.906 1 58.25 89 GLU A N 1
ATOM 725 C CA . GLU A 1 89 ? 19.469 -12.352 11.547 1 58.25 89 GLU A CA 1
ATOM 726 C C . GLU A 1 89 ? 19.25 -10.883 11.875 1 58.25 89 GLU A C 1
ATOM 728 O O . GLU A 1 89 ? 20.156 -10.188 12.32 1 58.25 89 GLU A O 1
ATOM 733 N N . SER A 1 90 ? 18.156 -10.562 11.75 1 47.53 90 SER A N 1
ATOM 734 C CA . SER A 1 90 ? 17.781 -9.195 12.109 1 47.53 90 SER A CA 1
ATOM 735 C C . SER A 1 90 ? 17.719 -9.023 13.625 1 47.53 90 SER A C 1
ATOM 737 O O . SER A 1 90 ? 18.062 -7.961 14.148 1 47.53 90 SER A O 1
ATOM 739 N N . GLY A 1 91 ? 17.359 -9.992 14.406 1 41.28 91 GLY A N 1
ATOM 740 C CA . GLY A 1 91 ? 17.406 -10 15.859 1 41.28 91 GLY A CA 1
ATOM 741 C C . GLY A 1 91 ? 18.812 -10.156 16.406 1 41.28 91 GLY A C 1
ATOM 742 O O . GLY A 1 91 ? 19.141 -9.617 17.469 1 41.28 91 GLY A O 1
ATOM 743 N N . ASN A 1 92 ? 19.625 -11.062 15.938 1 39.34 92 ASN A N 1
ATOM 744 C CA . ASN A 1 92 ? 21.031 -11.18 16.344 1 39.34 92 ASN A CA 1
ATOM 745 C C . ASN A 1 92 ? 21.812 -9.906 16.047 1 39.34 92 ASN A C 1
ATOM 747 O O . ASN A 1 92 ? 22.797 -9.617 16.703 1 39.34 92 ASN A O 1
ATOM 751 N N . LEU A 1 93 ? 21.609 -9.234 15.062 1 32.69 93 LEU A N 1
ATOM 752 C CA . LEU A 1 93 ? 22.266 -7.949 14.836 1 32.69 93 LEU A CA 1
ATOM 753 C C . LEU A 1 93 ? 21.844 -6.934 15.891 1 32.69 93 LEU A C 1
ATOM 755 O O . LEU A 1 93 ? 22.406 -5.84 15.969 1 32.69 93 LEU A O 1
ATOM 759 N N . LEU A 1 94 ? 20.906 -7.23 16.641 1 29.91 94 LEU A N 1
ATOM 760 C CA . LEU A 1 94 ? 20.719 -6.281 17.734 1 29.91 94 LEU A CA 1
ATOM 761 C C . LEU A 1 94 ? 21.75 -6.492 18.828 1 29.91 94 LEU A C 1
ATOM 763 O O . LEU A 1 94 ? 21.828 -5.707 19.781 1 29.91 94 LEU A O 1
ATOM 767 N N . ASP A 1 95 ? 22.312 -7.562 19 1 29.39 95 ASP A N 1
ATOM 768 C CA . ASP A 1 95 ? 23.312 -7.492 20.062 1 29.39 95 ASP A CA 1
ATOM 769 C C . ASP A 1 95 ? 24.578 -6.797 19.594 1 29.39 95 ASP A C 1
ATOM 771 O O . ASP A 1 95 ? 25.422 -6.402 20.406 1 29.39 95 ASP A O 1
ATOM 775 N N . ASN A 1 96 ? 25.203 -7.023 18.531 1 26.02 96 ASN A N 1
ATOM 776 C CA . ASN A 1 96 ? 26.438 -6.266 18.406 1 26.02 96 ASN A CA 1
ATOM 777 C C . ASN A 1 96 ? 26.172 -4.77 18.266 1 26.02 96 ASN A C 1
ATOM 779 O O . ASN A 1 96 ? 25.047 -4.363 17.969 1 26.02 96 ASN A O 1
ATOM 783 N N . ASP A 1 97 ? 27.328 -3.768 17.594 1 24.14 97 ASP A N 1
ATOM 784 C CA . ASP A 1 97 ? 27.766 -2.375 17.672 1 24.14 97 ASP A CA 1
ATOM 785 C C . ASP A 1 97 ? 26.719 -1.44 17.062 1 24.14 97 ASP A C 1
ATOM 787 O O . ASP A 1 97 ? 26.562 -1.407 15.836 1 24.14 97 ASP A O 1
ATOM 791 N N . VAL A 1 98 ? 25.656 -1.272 17.109 1 24.84 98 VAL A N 1
ATOM 792 C CA . VAL A 1 98 ? 25.391 0.159 17.219 1 24.84 98 VAL A CA 1
ATOM 793 C C . VAL A 1 98 ? 26.312 0.788 18.25 1 24.84 98 VAL A C 1
ATOM 795 O O . VAL A 1 98 ? 26.016 0.777 19.453 1 24.84 98 VAL A O 1
ATOM 798 N N . ILE A 1 99 ? 27.672 0.404 18.172 1 23.95 99 ILE A N 1
ATOM 799 C CA . ILE A 1 99 ? 28.625 1.206 18.922 1 23.95 99 ILE A CA 1
ATOM 800 C C . ILE A 1 99 ? 28.484 2.676 18.531 1 23.95 99 ILE A C 1
ATOM 802 O O . ILE A 1 99 ? 28.797 3.057 17.391 1 23.95 99 ILE A O 1
ATOM 806 N N . ILE A 1 100 ? 27.516 3.316 18.953 1 24.98 100 ILE A N 1
ATOM 807 C CA . ILE A 1 100 ? 27.531 4.754 19.203 1 24.98 100 ILE A CA 1
ATOM 808 C C . ILE A 1 100 ? 28.844 5.125 19.906 1 24.98 100 ILE A C 1
ATOM 810 O O . ILE A 1 100 ? 28.953 5.016 21.125 1 24.98 100 ILE A O 1
ATOM 814 N N . GLU A 1 101 ? 30.078 4.531 19.5 1 23.77 101 GLU A N 1
ATOM 815 C CA . GLU A 1 101 ? 31.25 5.172 20.109 1 23.77 101 GLU A CA 1
ATOM 816 C C . GLU A 1 101 ? 31.234 6.68 19.875 1 23.77 101 GLU A C 1
ATOM 818 O O . GLU A 1 101 ? 30.844 7.137 18.797 1 23.77 101 GLU A O 1
ATOM 823 N N . ASN A 1 102 ? 31.297 7.555 20.922 1 22.95 102 ASN A N 1
ATOM 824 C CA . ASN A 1 102 ? 31.547 8.945 21.297 1 22.95 102 ASN A CA 1
ATOM 825 C C . ASN A 1 102 ? 32.625 9.586 20.438 1 22.95 102 ASN A C 1
ATOM 827 O O . ASN A 1 102 ? 33 10.734 20.656 1 22.95 102 ASN A O 1
ATOM 831 N N . ASN A 1 103 ? 33.719 8.797 20.016 1 24.02 103 ASN A N 1
ATOM 832 C CA . ASN A 1 103 ? 34.812 9.672 19.672 1 24.02 103 ASN A CA 1
ATOM 833 C C . ASN A 1 103 ? 34.5 10.57 18.484 1 24.02 103 ASN A C 1
ATOM 835 O O . ASN A 1 103 ? 33.812 10.148 17.547 1 24.02 103 ASN A O 1
ATOM 839 N N . LEU A 1 104 ? 34.656 12.039 18.5 1 23.09 104 LEU A N 1
ATOM 840 C CA . LEU A 1 104 ? 34.625 13.352 17.859 1 23.09 104 LEU A CA 1
ATOM 841 C C . LEU A 1 104 ? 35.094 13.281 16.422 1 23.09 104 LEU A C 1
ATOM 843 O O . LEU A 1 104 ? 34.656 14.062 15.57 1 23.09 104 LEU A O 1
ATOM 847 N N . ASP A 1 105 ? 36.281 12.578 16.109 1 24.61 105 ASP A N 1
ATOM 848 C CA . ASP A 1 105 ? 37.031 12.859 14.898 1 24.61 105 ASP A CA 1
ATOM 849 C C . ASP A 1 105 ? 36.344 12.242 13.672 1 24.61 105 ASP A C 1
ATOM 851 O O . ASP A 1 105 ? 36.562 12.703 12.555 1 24.61 105 ASP A O 1
ATOM 855 N N . GLU A 1 106 ? 35.875 10.836 13.547 1 26.05 106 GLU A N 1
ATOM 856 C CA . GLU A 1 106 ? 35.781 10 12.352 1 26.05 106 GLU A CA 1
ATOM 857 C C . GLU A 1 106 ? 34.469 10.211 11.609 1 26.05 106 GLU A C 1
ATOM 859 O O . GLU A 1 106 ? 33.469 9.594 11.938 1 26.05 106 GLU A O 1
ATOM 864 N N . LEU A 1 107 ? 33.688 11.219 11.281 1 25.2 107 LEU A N 1
ATOM 865 C CA . LEU A 1 107 ? 32.562 11.867 10.625 1 25.2 107 LEU A CA 1
ATOM 866 C C . LEU A 1 107 ? 32.469 11.477 9.148 1 25.2 107 LEU A C 1
ATOM 868 O O . LEU A 1 107 ? 31.391 11.422 8.57 1 25.2 107 LEU A O 1
ATOM 872 N N . SER A 1 108 ? 33.531 11.406 8.32 1 28.91 108 SER A N 1
ATOM 873 C CA . SER A 1 108 ? 33.656 11.242 6.879 1 28.91 108 SER A CA 1
ATOM 874 C C . SER A 1 108 ? 33.125 9.875 6.438 1 28.91 108 SER A C 1
ATOM 876 O O . SER A 1 108 ? 32.688 9.711 5.309 1 28.91 108 SER A O 1
ATOM 878 N N . ASN A 1 109 ? 33.438 8.68 7.113 1 29.52 109 ASN A N 1
ATOM 879 C CA . ASN A 1 109 ? 33.281 7.266 6.77 1 29.52 109 ASN A CA 1
ATOM 880 C C . ASN A 1 109 ? 31.828 6.82 6.859 1 29.52 109 ASN A C 1
ATOM 882 O O . ASN A 1 109 ? 31.531 5.637 6.719 1 29.52 109 ASN A O 1
ATOM 886 N N . MET A 1 110 ? 30.859 7.418 7.426 1 29.3 110 MET A N 1
ATOM 887 C CA . MET A 1 110 ? 29.516 6.984 7.781 1 29.3 110 MET A CA 1
ATOM 888 C C . MET A 1 110 ? 28.625 6.906 6.543 1 29.3 110 MET A C 1
ATOM 890 O O . MET A 1 110 ? 27.5 6.418 6.613 1 29.3 110 MET A O 1
ATOM 894 N N . LYS A 1 111 ? 28.781 7.617 5.508 1 32.12 111 LYS A N 1
ATOM 895 C CA . LYS A 1 111 ? 28.031 7.523 4.258 1 32.12 111 LYS A CA 1
ATOM 896 C C . LYS A 1 111 ? 28.078 6.105 3.697 1 32.12 111 LYS A C 1
ATOM 898 O O . LYS A 1 111 ? 27.109 5.633 3.105 1 32.12 111 LYS A O 1
ATOM 903 N N . GLN A 1 112 ? 29.188 5.473 3.521 1 32.25 112 GLN A N 1
ATOM 904 C CA . GLN A 1 112 ? 29.469 4.199 2.875 1 32.25 112 GLN A CA 1
ATOM 905 C C . GLN A 1 112 ? 28.75 3.051 3.57 1 32.25 112 GLN A C 1
ATOM 907 O O . GLN A 1 112 ? 28.484 2.012 2.959 1 32.25 112 GLN A O 1
ATOM 912 N N . LYS A 1 113 ? 28.484 3.016 4.875 1 32.97 113 LYS A N 1
ATOM 913 C CA . LYS A 1 113 ? 28.047 1.858 5.652 1 32.97 113 LYS A CA 1
ATOM 914 C C . LYS A 1 113 ? 26.547 1.634 5.504 1 32.97 113 LYS A C 1
ATOM 916 O O . LYS A 1 113 ? 26.078 0.494 5.551 1 32.97 113 LYS A O 1
ATOM 921 N N . TYR A 1 114 ? 25.688 2.598 5.426 1 37.53 114 TYR A N 1
ATOM 922 C CA . TYR A 1 114 ? 24.266 2.299 5.461 1 37.53 114 TYR A CA 1
ATOM 923 C C . TYR A 1 114 ? 23.828 1.571 4.195 1 37.53 114 TYR A C 1
ATOM 925 O O . TYR A 1 114 ? 22.828 0.856 4.199 1 37.53 114 TYR A O 1
ATOM 933 N N . THR A 1 115 ? 24.344 1.892 3.008 1 38.62 115 THR A N 1
ATOM 934 C CA . THR A 1 115 ? 23.953 1.155 1.811 1 38.62 115 THR A CA 1
ATOM 935 C C . THR A 1 115 ? 24.438 -0.289 1.879 1 38.62 115 THR A C 1
ATOM 937 O O . THR A 1 115 ? 23.922 -1.161 1.183 1 38.62 115 THR A O 1
ATOM 940 N N . LYS A 1 116 ? 25.531 -0.483 2.48 1 43.06 116 LYS A N 1
ATOM 941 C CA . LYS A 1 116 ? 26.203 -1.782 2.418 1 43.06 116 LYS A CA 1
ATOM 942 C C . LYS A 1 116 ? 25.312 -2.883 2.99 1 43.06 116 LYS A C 1
ATOM 944 O O . LYS A 1 116 ? 25.391 -4.035 2.562 1 43.06 116 LYS A O 1
ATOM 949 N N . GLY A 1 117 ? 24.25 -2.527 3.826 1 46.53 117 GLY A N 1
ATOM 950 C CA . GLY A 1 117 ? 23.531 -3.574 4.535 1 46.53 117 GLY A CA 1
ATOM 951 C C . GLY A 1 117 ? 22.125 -3.785 4.012 1 46.53 117 GLY A C 1
ATOM 952 O O . GLY A 1 117 ? 21.359 -4.562 4.586 1 46.53 117 GLY A O 1
ATOM 953 N N . LEU A 1 118 ? 21.797 -3.035 2.961 1 61.62 118 LEU A N 1
ATOM 954 C CA . LEU A 1 118 ? 20.391 -3.246 2.588 1 61.62 118 LEU A CA 1
ATOM 955 C C . LEU A 1 118 ? 20.219 -4.57 1.852 1 61.62 118 LEU A C 1
ATOM 957 O O . LEU A 1 118 ? 20.953 -4.852 0.894 1 61.62 118 LEU A O 1
ATOM 961 N N . GLU A 1 119 ? 19.344 -5.406 2.447 1 70.44 119 GLU A N 1
ATOM 962 C CA . GLU A 1 119 ? 19.016 -6.73 1.924 1 70.44 119 GLU A CA 1
ATOM 963 C C . GLU A 1 119 ? 18.328 -6.633 0.565 1 70.44 119 GLU A C 1
ATOM 965 O O . GLU A 1 119 ? 18.359 -7.59 -0.215 1 70.44 119 GLU A O 1
ATOM 970 N N . HIS A 1 120 ? 17.859 -5.363 0.239 1 86.44 120 HIS A N 1
ATOM 971 C CA . HIS A 1 120 ? 17.125 -5.203 -1.017 1 86.44 120 HIS A CA 1
ATOM 972 C C . HIS A 1 120 ? 17.562 -3.939 -1.749 1 86.44 120 HIS A C 1
ATOM 974 O O . HIS A 1 120 ? 18.047 -2.994 -1.127 1 86.44 120 HIS A O 1
ATOM 980 N N . GLU A 1 121 ? 17.531 -4.035 -3.047 1 88.31 121 GLU A N 1
ATOM 981 C CA . GLU A 1 121 ? 17.734 -2.859 -3.889 1 88.31 121 GLU A CA 1
ATOM 982 C C . GLU A 1 121 ? 16.5 -2.555 -4.723 1 88.31 121 GLU A C 1
ATOM 984 O O . GLU A 1 121 ? 15.758 -3.463 -5.094 1 88.31 121 GLU A O 1
ATOM 989 N N . LEU A 1 122 ? 16.297 -1.277 -4.898 1 92.25 122 LEU A N 1
ATOM 990 C CA . LEU A 1 122 ? 15.195 -0.871 -5.77 1 92.25 122 LEU A CA 1
ATOM 991 C C . LEU A 1 122 ? 15.531 -1.125 -7.234 1 92.25 122 LEU A C 1
ATOM 993 O O . LEU A 1 122 ? 16.562 -0.657 -7.723 1 92.25 122 LEU A O 1
ATOM 997 N N . VAL A 1 123 ? 14.68 -1.825 -7.848 1 90.81 123 VAL A N 1
ATOM 998 C CA . VAL A 1 123 ? 14.883 -2.141 -9.258 1 90.81 123 VAL A CA 1
ATOM 999 C C . VAL A 1 123 ? 14.109 -1.149 -10.125 1 90.81 123 VAL A C 1
ATOM 1001 O O . VAL A 1 123 ? 14.625 -0.66 -11.125 1 90.81 123 VAL A O 1
ATOM 1004 N N . ALA A 1 124 ? 12.867 -0.924 -9.719 1 92.62 124 ALA A N 1
ATOM 1005 C CA . ALA A 1 124 ? 12.016 -0.045 -10.516 1 92.62 124 ALA A CA 1
ATOM 1006 C C . ALA A 1 124 ? 10.82 0.441 -9.711 1 92.62 124 ALA A C 1
ATOM 1008 O O . ALA A 1 124 ? 10.406 -0.211 -8.75 1 92.62 124 ALA A O 1
ATOM 1009 N N . ILE A 1 125 ? 10.367 1.568 -9.984 1 92.81 125 ILE A N 1
ATOM 1010 C CA . ILE A 1 125 ? 9.031 2.033 -9.633 1 92.81 125 ILE A CA 1
ATOM 1011 C C . ILE A 1 125 ? 8.18 2.164 -10.898 1 92.81 125 ILE A C 1
ATOM 1013 O O . ILE A 1 125 ? 8.469 2.998 -11.758 1 92.81 125 ILE A O 1
ATOM 1017 N N . VAL A 1 126 ? 7.184 1.297 -11.023 1 94.44 126 VAL A N 1
ATOM 1018 C CA . VAL A 1 126 ? 6.258 1.413 -12.141 1 94.44 126 VAL A CA 1
ATOM 1019 C C . VAL A 1 126 ? 5.109 2.35 -11.766 1 94.44 126 VAL A C 1
ATOM 1021 O O . VAL A 1 126 ? 4.238 1.987 -10.969 1 94.44 126 VAL A O 1
ATOM 1024 N N . LYS A 1 127 ? 5.105 3.459 -12.336 1 90.69 127 LYS A N 1
ATOM 1025 C CA . LYS A 1 127 ? 4.062 4.445 -12.078 1 90.69 127 LYS A CA 1
ATOM 1026 C C . LYS A 1 127 ? 2.932 4.328 -13.094 1 90.69 127 LYS A C 1
ATOM 1028 O O . LYS A 1 127 ? 3.166 4.402 -14.305 1 90.69 127 LYS A O 1
ATOM 1033 N N . ILE A 1 128 ? 1.753 4.105 -12.602 1 92.81 128 ILE A N 1
ATOM 1034 C CA . ILE A 1 128 ? 0.578 3.947 -13.453 1 92.81 128 ILE A CA 1
ATOM 1035 C C . ILE A 1 128 ? -0.356 5.141 -13.266 1 92.81 128 ILE A C 1
ATOM 1037 O O . ILE A 1 128 ? -0.756 5.457 -12.148 1 92.81 128 ILE A O 1
ATOM 1041 N N . LYS A 1 129 ? -0.726 5.746 -14.359 1 88.94 129 LYS A N 1
ATOM 1042 C CA . LYS A 1 129 ? -1.641 6.883 -14.32 1 88.94 129 LYS A CA 1
ATOM 1043 C C . LYS A 1 129 ? -3.092 6.426 -14.438 1 88.94 129 LYS A C 1
ATOM 1045 O O . LYS A 1 129 ? -3.369 5.355 -14.977 1 88.94 129 LYS A O 1
ATOM 1050 N N . ASP A 1 130 ? -3.928 7.254 -13.883 1 89.12 130 ASP A N 1
ATOM 1051 C CA . ASP A 1 130 ? -5.352 6.949 -14.008 1 89.12 130 ASP A CA 1
ATOM 1052 C C . ASP A 1 130 ? -5.77 6.883 -15.477 1 89.12 130 ASP A C 1
ATOM 1054 O O . ASP A 1 130 ? -5.426 7.766 -16.266 1 89.12 130 ASP A O 1
ATOM 1058 N N . LYS A 1 131 ? -6.41 5.809 -15.891 1 89.25 131 LYS A N 1
ATOM 1059 C CA . LYS A 1 131 ? -7.008 5.543 -17.203 1 89.25 131 LYS A CA 1
ATOM 1060 C C . LYS A 1 131 ? -5.93 5.301 -18.25 1 89.25 131 LYS A C 1
ATOM 1062 O O . LYS A 1 131 ? -6.207 5.359 -19.453 1 89.25 131 LYS A O 1
ATOM 1067 N N . GLN A 1 132 ? -4.719 5.156 -17.797 1 90 132 GLN A N 1
ATOM 1068 C CA . GLN A 1 132 ? -3.676 4.727 -18.719 1 90 132 GLN A CA 1
ATOM 1069 C C . GLN A 1 132 ? -4.039 3.396 -19.375 1 90 132 GLN A C 1
ATOM 1071 O O . GLN A 1 132 ? -4.562 2.496 -18.719 1 90 132 GLN A O 1
ATOM 1076 N N . THR A 1 133 ? -3.846 3.312 -20.688 1 88.94 133 THR A N 1
ATOM 1077 C CA . THR A 1 133 ? -4.129 2.072 -21.406 1 88.94 133 THR A CA 1
ATOM 1078 C C . THR A 1 133 ? -2.842 1.466 -21.953 1 88.94 133 THR A C 1
ATOM 1080 O O . THR A 1 133 ? -1.769 2.059 -21.844 1 88.94 133 THR A O 1
ATOM 1083 N N . GLY A 1 134 ? -2.902 0.254 -22.359 1 88.56 134 GLY A N 1
ATOM 1084 C CA . GLY A 1 134 ? -1.767 -0.39 -23 1 88.56 134 GLY A CA 1
ATOM 1085 C C . GLY A 1 134 ? -0.816 -1.043 -22.016 1 88.56 134 GLY A C 1
ATOM 1086 O O . GLY A 1 134 ? 0.323 -1.363 -22.359 1 88.56 134 GLY A O 1
ATOM 1087 N N . LEU A 1 135 ? -1.22 -1.148 -20.875 1 92.38 135 LEU A N 1
ATOM 1088 C CA . LEU A 1 135 ? -0.343 -1.716 -19.844 1 92.38 135 LEU A CA 1
ATOM 1089 C C . LEU A 1 135 ? -0.822 -3.102 -19.422 1 92.38 135 LEU A C 1
ATOM 1091 O O . LEU A 1 135 ? -1.775 -3.225 -18.656 1 92.38 135 LEU A O 1
ATOM 1095 N N . SER A 1 136 ? -0.109 -4.086 -19.938 1 93.19 136 SER A N 1
ATOM 1096 C CA . SER A 1 136 ? -0.393 -5.457 -19.531 1 93.19 136 SER A CA 1
ATOM 1097 C C . SER A 1 136 ? 0.506 -5.887 -18.375 1 93.19 136 SER A C 1
ATOM 1099 O O . SER A 1 136 ? 1.494 -5.219 -18.062 1 93.19 136 SER A O 1
ATOM 1101 N N . PHE A 1 137 ? 0.158 -7.004 -17.719 1 96 137 PHE A N 1
ATOM 1102 C CA . PHE A 1 137 ? 1.012 -7.547 -16.672 1 96 137 PHE A CA 1
ATOM 1103 C C . PHE A 1 137 ? 2.389 -7.898 -17.219 1 96 137 PHE A C 1
ATOM 1105 O O . PHE A 1 137 ? 3.398 -7.746 -16.531 1 96 137 PHE A O 1
ATOM 1112 N N . GLU A 1 138 ? 2.457 -8.297 -18.516 1 95.19 138 GLU A N 1
ATOM 1113 C CA . GLU A 1 138 ? 3.725 -8.633 -19.156 1 95.19 138 GLU A CA 1
ATOM 1114 C C . GLU A 1 138 ? 4.625 -7.406 -19.281 1 95.19 138 GLU A C 1
ATOM 1116 O O . GLU A 1 138 ? 5.852 -7.52 -19.203 1 95.19 138 GLU A O 1
ATOM 1121 N N . LYS A 1 139 ? 3.979 -6.281 -19.406 1 94.25 139 LYS A N 1
ATOM 1122 C CA . LYS A 1 139 ? 4.738 -5.043 -19.562 1 94.25 139 LYS A CA 1
ATOM 1123 C C . LYS A 1 139 ? 5.172 -4.496 -18.203 1 94.25 139 LYS A C 1
ATOM 1125 O O . LYS A 1 139 ? 6.109 -3.699 -18.125 1 94.25 139 LYS A O 1
ATOM 1130 N N . ILE A 1 140 ? 4.484 -4.852 -17.219 1 96.06 140 ILE A N 1
ATOM 1131 C CA . ILE A 1 140 ? 4.816 -4.41 -15.867 1 96.06 140 ILE A CA 1
ATOM 1132 C C . ILE A 1 140 ? 5.902 -5.316 -15.289 1 96.06 140 ILE A C 1
ATOM 1134 O O . ILE A 1 140 ? 6.898 -4.832 -14.742 1 96.06 140 ILE A O 1
ATOM 1138 N N . PHE A 1 141 ? 5.703 -6.57 -15.438 1 97.06 141 PHE A N 1
ATOM 1139 C CA . PHE A 1 141 ? 6.609 -7.559 -14.859 1 97.06 141 PHE A CA 1
ATOM 1140 C C . PHE A 1 141 ? 7.492 -8.18 -15.938 1 97.06 141 PHE A C 1
ATOM 1142 O O . PHE A 1 141 ? 7.41 -9.383 -16.203 1 97.06 141 PHE A O 1
ATOM 1149 N N . THR A 1 142 ? 8.398 -7.344 -16.438 1 96.06 142 THR A N 1
ATOM 1150 C CA . THR A 1 142 ? 9.297 -7.758 -17.5 1 96.06 142 THR A CA 1
ATOM 1151 C C . THR A 1 142 ? 10.461 -8.578 -16.953 1 96.06 142 THR A C 1
ATOM 1153 O O . THR A 1 142 ? 10.773 -8.484 -15.766 1 96.06 142 THR A O 1
ATOM 1156 N N . LYS A 1 143 ? 11.086 -9.266 -17.859 1 95.56 143 LYS A N 1
ATOM 1157 C CA . LYS A 1 143 ? 12.258 -10.039 -17.453 1 95.56 143 LYS A CA 1
ATOM 1158 C C . LYS A 1 143 ? 13.375 -9.117 -16.953 1 95.56 143 LYS A C 1
ATOM 1160 O O . LYS A 1 143 ? 14.133 -9.484 -16.047 1 95.56 143 LYS A O 1
ATOM 1165 N N . ASP A 1 144 ? 13.43 -7.906 -17.453 1 94 144 ASP A N 1
ATOM 1166 C CA . ASP A 1 144 ? 14.43 -6.938 -17.016 1 94 144 ASP A CA 1
ATOM 1167 C C . ASP A 1 144 ? 14.203 -6.543 -15.555 1 94 144 ASP A C 1
ATOM 1169 O O . ASP A 1 144 ? 15.156 -6.312 -14.812 1 94 144 ASP A O 1
ATOM 1173 N N . ARG A 1 145 ? 12.977 -6.512 -15.195 1 94.56 145 ARG A N 1
ATOM 1174 C CA . ARG A 1 145 ? 12.625 -6.094 -13.836 1 94.56 145 ARG A CA 1
ATOM 1175 C C . ARG A 1 145 ? 12.633 -7.281 -12.883 1 94.56 145 ARG A C 1
ATOM 1177 O O . ARG A 1 145 ? 13.094 -7.164 -11.742 1 94.56 145 ARG A O 1
ATOM 1184 N N . ILE A 1 146 ? 12.219 -8.453 -13.422 1 95.94 146 ILE A N 1
ATOM 1185 C CA . ILE A 1 146 ? 11.922 -9.555 -12.516 1 95.94 146 ILE A CA 1
ATOM 1186 C C . ILE A 1 146 ? 13.055 -10.578 -12.57 1 95.94 146 ILE A C 1
ATOM 1188 O O . ILE A 1 146 ? 13.305 -11.289 -11.586 1 95.94 146 ILE A O 1
ATOM 1192 N N . GLY A 1 147 ? 13.695 -10.672 -13.586 1 92.62 147 GLY A N 1
ATOM 1193 C CA . GLY A 1 147 ? 14.711 -11.695 -13.797 1 92.62 147 GLY A CA 1
ATOM 11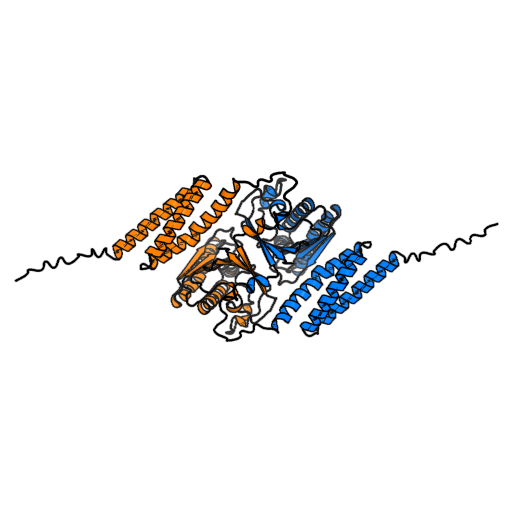94 C C . GLY A 1 147 ? 14.367 -12.656 -14.922 1 92.62 147 GLY A C 1
ATOM 1195 O O . GLY A 1 147 ? 13.227 -12.695 -15.383 1 92.62 147 GLY A O 1
ATOM 1196 N N . ASP A 1 148 ? 15.312 -13.484 -15.25 1 91.25 148 ASP A N 1
ATOM 1197 C CA . ASP A 1 148 ? 15.18 -14.305 -16.453 1 91.25 148 ASP A CA 1
ATOM 1198 C C . ASP A 1 148 ? 14.5 -15.633 -16.141 1 91.25 148 ASP A C 1
ATOM 1200 O O . ASP A 1 148 ? 13.898 -16.25 -17.016 1 91.25 148 ASP A O 1
ATOM 1204 N N . ASN A 1 149 ? 14.602 -16.031 -14.953 1 88.94 149 ASN A N 1
ATOM 1205 C CA . ASN A 1 149 ? 14.086 -17.359 -14.641 1 88.94 149 ASN A CA 1
ATOM 1206 C C . ASN A 1 149 ? 13.141 -17.328 -13.438 1 88.94 149 ASN A C 1
ATOM 1208 O O . ASN A 1 149 ? 13.586 -17.125 -12.305 1 88.94 149 ASN A O 1
ATOM 1212 N N . VAL A 1 150 ? 11.898 -17.438 -13.695 1 94.25 150 VAL A N 1
ATOM 1213 C CA . VAL A 1 150 ? 10.883 -17.531 -12.656 1 94.25 150 VAL A CA 1
ATOM 1214 C C . VAL A 1 150 ? 10.117 -18.844 -12.789 1 94.25 150 VAL A C 1
ATOM 1216 O O . VAL A 1 150 ? 9.555 -19.125 -13.844 1 94.25 150 VAL A O 1
ATOM 1219 N N . THR A 1 151 ? 10.156 -19.688 -11.75 1 93.5 151 THR A N 1
ATOM 1220 C CA . THR A 1 151 ? 9.43 -20.953 -11.742 1 93.5 151 THR A CA 1
ATOM 1221 C C . THR A 1 151 ? 8.344 -20.938 -10.664 1 93.5 151 THR A C 1
ATOM 1223 O O . THR A 1 151 ? 7.426 -21.766 -10.703 1 93.5 151 THR A O 1
ATOM 1226 N N . ARG A 1 152 ? 8.539 -20.016 -9.695 1 93.88 152 ARG A N 1
ATOM 1227 C CA . ARG A 1 152 ? 7.625 -19.969 -8.555 1 93.88 152 ARG A CA 1
ATOM 1228 C C . ARG A 1 152 ? 7.258 -18.531 -8.219 1 93.88 152 ARG A C 1
ATOM 1230 O O . ARG A 1 152 ? 8.109 -17.641 -8.242 1 93.88 152 ARG A O 1
ATOM 1237 N N . ILE A 1 153 ? 5.992 -18.344 -7.949 1 97.19 153 ILE A N 1
ATOM 1238 C CA . ILE A 1 153 ? 5.488 -17.047 -7.547 1 97.19 153 ILE A CA 1
ATOM 1239 C C . ILE A 1 153 ? 4.617 -17.188 -6.301 1 97.19 153 ILE A C 1
ATOM 1241 O O . ILE A 1 153 ? 3.801 -18.109 -6.211 1 97.19 153 ILE A O 1
ATOM 1245 N N . ARG A 1 154 ? 4.875 -16.359 -5.32 1 95 154 ARG A N 1
ATOM 1246 C CA . ARG A 1 154 ? 4.004 -16.25 -4.152 1 95 154 ARG A CA 1
ATOM 1247 C C . ARG A 1 154 ? 3.32 -14.883 -4.109 1 95 154 ARG A C 1
ATOM 1249 O O . ARG A 1 154 ? 3.979 -13.844 -4.238 1 95 154 ARG A O 1
ATOM 1256 N N . ILE A 1 155 ? 2.021 -14.93 -3.951 1 97.56 155 ILE A N 1
ATOM 1257 C CA . ILE A 1 155 ? 1.238 -13.703 -3.918 1 97.56 155 ILE A CA 1
ATOM 1258 C C . ILE A 1 155 ? 0.577 -13.547 -2.551 1 97.56 155 ILE A C 1
ATOM 1260 O O . ILE A 1 155 ? -0.073 -14.469 -2.061 1 97.56 155 ILE A O 1
ATOM 1264 N N . GLU A 1 156 ? 0.835 -12.469 -1.916 1 94.88 156 GLU A N 1
ATOM 1265 C CA . GLU A 1 156 ? 0.107 -12.062 -0.718 1 94.88 156 GLU A CA 1
ATOM 1266 C C . GLU A 1 156 ? -0.834 -10.891 -1.013 1 94.88 156 GLU A C 1
ATOM 1268 O O . GLU A 1 156 ? -0.39 -9.82 -1.418 1 94.88 156 GLU A O 1
ATOM 1273 N N . ASP A 1 157 ? -2.07 -11.141 -0.849 1 95.94 157 ASP A N 1
ATOM 1274 C CA . ASP A 1 157 ? -3.115 -10.148 -1.079 1 95.94 157 ASP A CA 1
ATOM 1275 C C . ASP A 1 157 ? -4.367 -10.477 -0.266 1 95.94 157 ASP A C 1
ATOM 1277 O O . ASP A 1 157 ? -5.066 -11.445 -0.552 1 95.94 157 ASP A O 1
ATOM 1281 N N . PRO A 1 158 ? -4.707 -9.648 0.651 1 93.44 158 PRO A N 1
ATOM 1282 C CA . PRO A 1 158 ? -5.832 -9.961 1.536 1 93.44 158 PRO A CA 1
ATOM 1283 C C . PRO A 1 158 ? -7.18 -9.859 0.833 1 93.44 158 PRO A C 1
ATOM 1285 O O . PRO A 1 158 ? -8.203 -10.281 1.382 1 93.44 158 PRO A O 1
ATOM 1288 N N . TYR A 1 159 ? -7.211 -9.453 -0.462 1 91.75 159 TYR A N 1
ATOM 1289 C CA . TYR A 1 159 ? -8.508 -9.148 -1.063 1 91.75 159 TYR A CA 1
ATOM 1290 C C . TYR A 1 159 ? -8.734 -9.984 -2.316 1 91.75 159 TYR A C 1
ATOM 1292 O O . TYR A 1 159 ? -9.609 -9.672 -3.129 1 91.75 159 TYR A O 1
ATOM 1300 N N . MET A 1 160 ? -8.039 -11 -2.395 1 94.12 160 MET A N 1
ATOM 1301 C CA . MET A 1 160 ? -8.164 -11.859 -3.566 1 94.12 160 MET A CA 1
ATOM 1302 C C . MET A 1 160 ? -9.242 -12.914 -3.357 1 94.12 160 MET A C 1
ATOM 1304 O O . MET A 1 160 ? -8.945 -14.117 -3.352 1 94.12 160 MET A O 1
ATOM 1308 N N . ILE A 1 161 ? -10.539 -12.438 -3.275 1 93.88 161 ILE A N 1
ATOM 1309 C CA . ILE A 1 161 ? -11.539 -13.398 -2.818 1 93.88 161 ILE A CA 1
ATOM 1310 C C . ILE A 1 161 ? -12.75 -13.367 -3.758 1 93.88 161 ILE A C 1
ATOM 1312 O O . ILE A 1 161 ? -13.43 -14.375 -3.936 1 93.88 161 ILE A O 1
ATOM 1316 N N . THR A 1 162 ? -13.07 -12.227 -4.402 1 93.44 162 THR A N 1
ATOM 1317 C CA . THR A 1 162 ? -14.242 -12.141 -5.273 1 93.44 162 THR A CA 1
ATOM 1318 C C . THR A 1 162 ? -13.961 -12.789 -6.625 1 93.44 162 THR A C 1
ATOM 1320 O O . THR A 1 162 ? -12.805 -13 -6.988 1 93.44 162 THR A O 1
ATOM 1323 N N . LYS A 1 163 ? -15.023 -13.102 -7.309 1 92.38 163 LYS A N 1
ATOM 1324 C CA . LYS A 1 163 ? -14.891 -13.672 -8.641 1 92.38 163 LYS A CA 1
ATOM 1325 C C . LYS A 1 163 ? -14.07 -12.766 -9.555 1 92.38 163 LYS A C 1
ATOM 1327 O O . LYS A 1 163 ? -13.219 -13.234 -10.305 1 92.38 163 LYS A O 1
ATOM 1332 N N . GLU A 1 164 ? -14.312 -11.5 -9.438 1 90.19 164 GLU A N 1
ATOM 1333 C CA . GLU A 1 164 ? -13.578 -10.531 -10.25 1 90.19 164 GLU A CA 1
ATOM 1334 C C . GLU A 1 164 ? -12.094 -10.547 -9.922 1 90.19 164 GLU A C 1
ATOM 1336 O O . GLU A 1 164 ? -11.25 -10.609 -10.82 1 90.19 164 GLU A O 1
ATOM 1341 N N . GLN A 1 165 ? -11.805 -10.547 -8.664 1 92.75 165 GLN A N 1
ATOM 1342 C CA . GLN A 1 165 ? -10.414 -10.539 -8.211 1 92.75 165 GLN A CA 1
ATOM 1343 C C . GLN A 1 165 ? -9.695 -11.828 -8.609 1 92.75 165 GLN A C 1
ATOM 1345 O O . GLN A 1 165 ? -8.547 -11.797 -9.039 1 92.75 165 GLN A O 1
ATOM 1350 N N . THR A 1 166 ? -10.391 -12.906 -8.516 1 95.19 166 THR A N 1
ATOM 1351 C CA . THR A 1 166 ? -9.766 -14.172 -8.875 1 95.19 166 THR A CA 1
ATOM 1352 C C . THR A 1 166 ? -9.602 -14.289 -10.383 1 95.19 166 THR A C 1
ATOM 1354 O O . THR A 1 166 ? -8.641 -14.906 -10.859 1 95.19 166 THR A O 1
ATOM 1357 N N . ASN A 1 167 ? -10.477 -13.688 -11.094 1 91.56 167 ASN A N 1
ATOM 1358 C CA . ASN A 1 167 ? -10.297 -13.656 -12.547 1 91.56 167 ASN A CA 1
ATOM 1359 C C . ASN A 1 167 ? -9.062 -12.836 -12.93 1 91.56 167 ASN A C 1
ATOM 1361 O O . ASN A 1 167 ? -8.312 -13.234 -13.828 1 91.56 167 ASN A O 1
ATOM 1365 N N . ILE A 1 168 ? -8.883 -11.719 -12.289 1 93.19 168 ILE A N 1
ATOM 1366 C CA . ILE A 1 168 ? -7.699 -10.898 -12.531 1 93.19 168 ILE A CA 1
ATOM 1367 C C . ILE A 1 168 ? -6.449 -11.688 -12.148 1 93.19 168 ILE A C 1
ATOM 1369 O O . ILE A 1 168 ? -5.434 -11.625 -12.852 1 93.19 168 ILE A O 1
ATOM 1373 N N . LEU A 1 169 ? -6.559 -12.391 -11.086 1 96.19 169 LEU A N 1
ATOM 1374 C CA . LEU A 1 169 ? -5.473 -13.273 -10.68 1 96.19 169 LEU A CA 1
ATOM 1375 C C . LEU A 1 169 ? -5.125 -14.258 -11.789 1 96.19 169 LEU A C 1
ATOM 1377 O O . LEU A 1 169 ? -3.953 -14.445 -12.117 1 96.19 169 LEU A O 1
ATOM 1381 N N . TYR A 1 170 ? -6.129 -14.844 -12.352 1 95.62 170 TYR A N 1
ATOM 1382 C CA . TYR A 1 170 ? -5.883 -15.82 -13.406 1 95.62 170 TYR A CA 1
ATOM 1383 C C . TYR A 1 170 ? -5.242 -15.172 -14.617 1 95.62 170 TYR A C 1
ATOM 1385 O O . TYR A 1 170 ? -4.344 -15.742 -15.242 1 95.62 170 TYR A O 1
ATOM 1393 N N . LEU A 1 171 ? -5.672 -13.992 -14.93 1 93.44 171 LEU A N 1
ATOM 1394 C CA . LEU A 1 171 ? -5.07 -13.266 -16.047 1 93.44 171 LEU A CA 1
ATOM 1395 C C . LEU A 1 171 ? -3.6 -12.961 -15.758 1 93.44 171 LEU A C 1
ATOM 1397 O O . LEU A 1 171 ? -2.762 -13.055 -16.656 1 93.44 171 LEU A O 1
ATOM 1401 N N . PHE A 1 172 ? -3.324 -12.539 -14.555 1 96.94 172 PHE A N 1
ATOM 1402 C CA . PHE A 1 172 ? -1.938 -12.344 -14.148 1 96.94 172 PHE A CA 1
ATOM 1403 C C . PHE A 1 172 ? -1.135 -13.625 -14.32 1 96.94 172 PHE A C 1
ATOM 1405 O O . PHE A 1 172 ? -0.02 -13.602 -14.844 1 96.94 172 PHE A O 1
ATOM 1412 N N . ILE A 1 173 ? -1.704 -14.75 -13.922 1 97.19 173 ILE A N 1
ATOM 1413 C CA . ILE A 1 173 ? -1.031 -16.047 -14.008 1 97.19 173 ILE A CA 1
ATOM 1414 C C . ILE A 1 173 ? -0.756 -16.391 -15.469 1 97.19 173 ILE A C 1
ATOM 1416 O O . ILE A 1 173 ? 0.349 -16.812 -15.812 1 97.19 173 ILE A O 1
ATOM 1420 N N . LEU A 1 174 ? -1.695 -16.141 -16.266 1 96 174 LEU A N 1
ATOM 1421 C CA . LEU A 1 174 ? -1.516 -16.422 -17.688 1 96 174 LEU A CA 1
ATOM 1422 C C . LEU A 1 174 ? -0.402 -15.547 -18.266 1 96 174 LEU A C 1
ATOM 1424 O O . LEU A 1 174 ? 0.417 -16.031 -19.062 1 96 174 LEU A O 1
ATOM 1428 N N . ALA A 1 175 ? -0.396 -14.328 -17.875 1 95.62 175 ALA A N 1
ATOM 1429 C CA . ALA A 1 175 ? 0.64 -13.414 -18.344 1 95.62 175 ALA A CA 1
ATOM 1430 C C . ALA A 1 175 ? 2.025 -13.883 -17.906 1 95.62 175 ALA A C 1
ATOM 1432 O O . ALA A 1 175 ? 2.969 -13.875 -18.703 1 95.62 175 ALA A O 1
ATOM 1433 N N . MET A 1 176 ? 2.113 -14.273 -16.625 1 97.44 176 MET A N 1
ATOM 1434 C CA . MET A 1 176 ? 3.396 -14.734 -16.109 1 97.44 176 MET A CA 1
ATOM 1435 C C . MET A 1 176 ? 3.816 -16.031 -16.781 1 97.44 176 MET A C 1
ATOM 1437 O O . MET A 1 176 ? 4.996 -16.234 -17.078 1 97.44 176 MET A O 1
ATOM 1441 N N . LYS A 1 177 ? 2.859 -16.906 -17.016 1 97 177 LYS A N 1
ATOM 1442 C CA . LYS A 1 177 ? 3.162 -18.156 -17.703 1 97 177 LYS A CA 1
ATOM 1443 C C . LYS A 1 177 ? 3.652 -17.891 -19.125 1 97 177 LYS A C 1
ATOM 1445 O O . LYS A 1 177 ? 4.551 -18.594 -19.609 1 97 177 LYS A O 1
ATOM 1450 N N . ASN A 1 178 ? 3.09 -16.938 -19.719 1 95.5 178 ASN A N 1
ATOM 1451 C CA . ASN A 1 178 ? 3.518 -16.547 -21.062 1 95.5 178 ASN A CA 1
ATOM 1452 C C . ASN A 1 178 ? 4.934 -15.969 -21.047 1 95.5 178 ASN A C 1
ATOM 1454 O O . ASN A 1 178 ? 5.711 -16.219 -21.969 1 95.5 178 ASN A O 1
ATOM 1458 N N . THR A 1 179 ? 5.234 -15.188 -20.078 1 95.94 179 THR A N 1
ATOM 1459 C CA . THR A 1 179 ? 6.551 -14.578 -19.938 1 95.94 179 THR A CA 1
ATOM 1460 C C . THR A 1 179 ? 7.59 -15.625 -19.531 1 95.94 179 THR A C 1
ATOM 1462 O O . THR A 1 179 ? 8.719 -15.602 -20.016 1 95.94 179 THR A O 1
ATOM 1465 N N . TYR A 1 180 ? 7.105 -16.469 -18.656 1 96.31 180 TYR A N 1
ATOM 1466 C CA . TYR A 1 180 ? 7.977 -17.516 -18.125 1 96.31 180 TYR A CA 1
ATOM 1467 C C . TYR A 1 180 ? 7.383 -18.891 -18.359 1 96.31 180 TYR A C 1
ATOM 1469 O O . TYR A 1 180 ? 6.613 -19.406 -17.547 1 96.31 180 TYR A O 1
ATOM 1477 N N . ASP A 1 181 ? 7.809 -19.5 -19.391 1 95.31 181 ASP A N 1
ATOM 1478 C CA . ASP A 1 181 ? 7.324 -20.844 -19.688 1 95.31 181 ASP A CA 1
ATOM 1479 C C . ASP A 1 181 ? 7.707 -21.828 -18.578 1 95.31 181 ASP A C 1
ATOM 1481 O O . ASP A 1 181 ? 7.062 -22.859 -18.406 1 95.31 181 ASP A O 1
ATOM 1485 N N . SER A 1 182 ? 8.68 -21.469 -17.828 1 93.5 182 SER A N 1
ATOM 1486 C CA . SER A 1 182 ? 9.203 -22.312 -16.75 1 93.5 182 SER A CA 1
ATOM 1487 C C . SER A 1 182 ? 8.336 -22.219 -15.5 1 93.5 182 SER A C 1
ATOM 1489 O O . SER A 1 182 ? 8.531 -22.984 -14.555 1 93.5 182 SER A O 1
ATOM 1491 N N . LEU A 1 183 ? 7.32 -21.328 -15.445 1 96.19 183 LEU A N 1
ATOM 1492 C CA . LEU A 1 183 ? 6.477 -21.141 -14.266 1 96.19 183 LEU A CA 1
ATOM 1493 C C . LEU A 1 183 ? 5.699 -22.422 -13.961 1 96.19 183 LEU A C 1
ATOM 1495 O O . LEU A 1 183 ? 4.973 -22.938 -14.812 1 96.19 183 LEU A O 1
ATOM 1499 N N . GLU A 1 184 ? 5.832 -22.938 -12.734 1 95 184 GLU A N 1
ATOM 1500 C CA . GLU A 1 184 ? 5.23 -24.234 -12.43 1 95 184 GLU A CA 1
ATOM 1501 C C . GLU A 1 184 ? 4.441 -24.188 -11.125 1 95 184 GLU A C 1
ATOM 1503 O O . GLU A 1 184 ? 3.65 -25.078 -10.836 1 95 184 GLU A O 1
ATOM 1508 N N . TYR A 1 185 ? 4.68 -23.125 -10.352 1 95.5 185 TYR A N 1
ATOM 1509 C CA . TYR A 1 185 ? 4.07 -23.094 -9.023 1 95.5 185 TYR A CA 1
ATOM 1510 C C . TYR A 1 185 ? 3.629 -21.688 -8.648 1 95.5 185 TYR A C 1
ATOM 1512 O O . TYR A 1 185 ? 4.391 -20.734 -8.82 1 95.5 185 TYR A O 1
ATOM 1520 N N . ILE A 1 186 ? 2.373 -21.547 -8.172 1 97.31 186 ILE A N 1
ATOM 1521 C CA . ILE A 1 186 ? 1.868 -20.281 -7.641 1 97.31 186 ILE A CA 1
ATOM 1522 C C . ILE A 1 186 ? 1.146 -20.531 -6.316 1 97.31 186 ILE A C 1
ATOM 1524 O O . ILE A 1 186 ? 0.349 -21.469 -6.199 1 97.31 186 ILE A O 1
ATOM 1528 N N . GLU A 1 187 ? 1.467 -19.781 -5.395 1 96 187 GLU A N 1
ATOM 1529 C CA . GLU A 1 187 ? 0.768 -19.797 -4.113 1 96 187 GLU A CA 1
ATOM 1530 C C . GLU A 1 187 ? 0.157 -18.438 -3.793 1 96 187 GLU A C 1
ATOM 1532 O O . GLU A 1 187 ? 0.827 -17.406 -3.904 1 96 187 GLU A O 1
ATOM 1537 N N . VAL A 1 188 ? -1.099 -18.5 -3.404 1 97.5 188 VAL A N 1
ATOM 1538 C CA . VAL A 1 188 ? -1.791 -17.281 -3.018 1 97.5 188 VAL A CA 1
ATOM 1539 C C . VAL A 1 188 ? -2.162 -17.328 -1.538 1 97.5 188 VAL A C 1
ATOM 1541 O O . VAL A 1 188 ? -2.736 -18.328 -1.076 1 97.5 188 VAL A O 1
ATOM 1544 N N . LYS A 1 189 ? -1.705 -16.359 -0.821 1 94.81 189 LYS A N 1
ATOM 1545 C CA . LYS A 1 189 ? -2.188 -16.141 0.539 1 94.81 189 LYS A CA 1
ATOM 1546 C C . LYS A 1 189 ? -3.168 -14.969 0.592 1 94.81 189 LYS A C 1
ATOM 1548 O O . LYS A 1 189 ? -2.799 -13.828 0.297 1 94.81 189 LYS A O 1
ATOM 1553 N N . THR A 1 190 ? -4.379 -15.266 0.875 1 96.31 190 THR A N 1
ATOM 1554 C CA . THR A 1 190 ? -5.426 -14.258 1.019 1 96.31 190 THR A CA 1
ATOM 1555 C C . THR A 1 190 ? -6.137 -14.406 2.359 1 96.31 190 THR A C 1
ATOM 1557 O O . THR A 1 190 ? -5.613 -15.039 3.279 1 96.31 190 THR A O 1
ATOM 1560 N N . LYS A 1 191 ? -7.234 -13.609 2.492 1 92.19 191 LYS A N 1
ATOM 1561 C CA . LYS A 1 191 ? -7.918 -13.727 3.777 1 92.19 191 LYS A CA 1
ATOM 1562 C C . LYS A 1 191 ? -9.43 -13.797 3.59 1 92.19 191 LYS A C 1
ATOM 1564 O O . LYS A 1 191 ? -9.961 -13.344 2.572 1 92.19 191 LYS A O 1
ATOM 1569 N N . ILE A 1 192 ? -10.258 -14.383 4.402 1 87.12 192 ILE A N 1
ATOM 1570 C CA . ILE A 1 192 ? -11.711 -14.445 4.363 1 87.12 192 ILE A CA 1
ATOM 1571 C C . ILE A 1 192 ? -12.297 -13.305 5.184 1 87.12 192 ILE A C 1
ATOM 1573 O O . ILE A 1 192 ? -13.195 -12.594 4.719 1 87.12 192 ILE A O 1
ATOM 1577 N N . ASN A 1 193 ? -11.781 -12.781 6.148 1 86.38 193 ASN A N 1
ATOM 1578 C CA . ASN A 1 193 ? -12.352 -11.828 7.094 1 86.38 193 ASN A CA 1
ATOM 1579 C C . ASN A 1 193 ? -13.859 -12 7.223 1 86.38 193 ASN A C 1
ATOM 1581 O O . ASN A 1 193 ? -14.625 -11.242 6.633 1 86.38 193 ASN A O 1
ATOM 1585 N N . PRO A 1 194 ? -14.328 -12.922 8.008 1 89.38 194 PRO A N 1
ATOM 1586 C CA . PRO A 1 194 ? -15.742 -13.305 8.07 1 89.38 194 PRO A CA 1
ATOM 1587 C C . PRO A 1 194 ? -16.656 -12.125 8.367 1 89.38 194 PRO A C 1
ATOM 1589 O O . PRO A 1 194 ? -16.422 -11.367 9.312 1 89.38 194 PRO A O 1
ATOM 1592 N N . GLY A 1 195 ? -17.688 -12.031 7.609 1 90.69 195 GLY A N 1
ATOM 1593 C CA . GLY A 1 195 ? -18.719 -11.039 7.828 1 90.69 195 GLY A CA 1
ATOM 1594 C C . GLY A 1 195 ? -18.328 -9.656 7.348 1 90.69 195 GLY A C 1
ATOM 1595 O O . GLY A 1 195 ? -19.094 -8.703 7.465 1 90.69 195 GLY A O 1
ATOM 1596 N N . LYS A 1 196 ? -17.125 -9.523 6.785 1 87.38 196 LYS A N 1
ATOM 1597 C CA . LYS A 1 196 ? -16.656 -8.188 6.441 1 87.38 196 LYS A CA 1
ATOM 1598 C C . LYS A 1 196 ? -16.234 -8.117 4.98 1 87.38 196 LYS A C 1
ATOM 1600 O O . LYS A 1 196 ? -15.844 -7.047 4.492 1 87.38 196 LYS A O 1
ATOM 1605 N N . SER A 1 197 ? -16.328 -9.203 4.301 1 89.25 197 SER A N 1
ATOM 1606 C CA . SER A 1 197 ? -15.867 -9.242 2.914 1 89.25 197 SER A CA 1
ATOM 1607 C C . SER A 1 197 ? -16.938 -8.703 1.964 1 89.25 197 SER A C 1
ATOM 1609 O O . SER A 1 197 ? -18.094 -8.57 2.344 1 89.25 197 SER A O 1
ATOM 1611 N N . ASP A 1 198 ? -16.453 -8.359 0.744 1 87.75 198 ASP A N 1
ATOM 1612 C CA . ASP A 1 198 ? -17.391 -7.934 -0.286 1 87.75 198 ASP A CA 1
ATOM 1613 C C . ASP A 1 198 ? -18.391 -9.047 -0.618 1 87.75 198 ASP A C 1
ATOM 1615 O O . ASP A 1 198 ? -19.547 -8.781 -0.942 1 87.75 198 ASP A O 1
ATOM 1619 N N . ILE A 1 199 ? -17.984 -10.234 -0.512 1 92.44 199 ILE A N 1
ATOM 1620 C CA . ILE A 1 199 ? -18.844 -11.375 -0.775 1 92.44 199 ILE A CA 1
ATOM 1621 C C . ILE A 1 199 ? -19.969 -11.43 0.269 1 92.44 199 ILE A C 1
ATOM 1623 O O . ILE A 1 199 ? -21.125 -11.641 -0.069 1 92.44 199 ILE A O 1
ATOM 1627 N N . PHE A 1 200 ? -19.609 -11.219 1.507 1 92.81 200 PHE A N 1
ATOM 1628 C CA . PHE A 1 200 ? -20.609 -11.242 2.564 1 92.81 200 PHE A CA 1
ATOM 1629 C C . PHE A 1 200 ? -21.625 -10.125 2.361 1 92.81 200 PHE A C 1
ATOM 1631 O O . PHE A 1 200 ? -22.828 -10.344 2.523 1 92.81 200 PHE A O 1
ATOM 1638 N N . LYS A 1 201 ? -21.141 -8.961 2.016 1 88.94 201 LYS A N 1
ATOM 1639 C CA . LYS A 1 201 ? -22.031 -7.828 1.786 1 88.94 201 LYS A CA 1
ATOM 1640 C C . LYS A 1 201 ? -23.047 -8.141 0.692 1 88.94 201 LYS A C 1
ATOM 1642 O O . LYS A 1 201 ? -24.234 -7.824 0.828 1 88.94 201 LYS A O 1
ATOM 1647 N N . GLU A 1 202 ? -22.531 -8.734 -0.338 1 90.56 202 GLU A N 1
ATOM 1648 C CA . GLU A 1 202 ? -23.406 -9.109 -1.445 1 90.56 202 GLU A CA 1
ATOM 1649 C C . GLU A 1 202 ? -24.438 -10.156 -1.008 1 90.56 202 GLU A C 1
ATOM 1651 O O . GLU A 1 202 ? -25.625 -10.031 -1.301 1 90.56 202 GLU A O 1
ATOM 1656 N N . LEU A 1 203 ? -24 -11.133 -0.308 1 92.69 203 LEU A N 1
ATOM 1657 C CA . LEU A 1 203 ? -24.875 -12.195 0.171 1 92.69 203 LEU A CA 1
ATOM 1658 C C . LEU A 1 203 ? -25.938 -11.633 1.114 1 92.69 203 LEU A C 1
ATOM 1660 O O . LEU A 1 203 ? -27.094 -12.031 1.049 1 92.69 203 LEU A O 1
ATOM 1664 N N . ASN A 1 204 ? -25.484 -10.703 1.998 1 90.38 204 ASN A N 1
ATOM 1665 C CA . ASN A 1 204 ? -26.391 -10.109 2.977 1 90.38 204 ASN A CA 1
ATOM 1666 C C . ASN A 1 204 ? -27.5 -9.297 2.299 1 90.38 204 ASN A C 1
ATOM 1668 O O . ASN A 1 204 ? -28.625 -9.234 2.797 1 90.38 204 ASN A O 1
ATOM 1672 N N . THR A 1 205 ? -27.172 -8.68 1.215 1 90.06 205 THR A N 1
ATOM 1673 C CA . THR A 1 205 ? -28.141 -7.895 0.458 1 90.06 205 THR A CA 1
ATOM 1674 C C . THR A 1 205 ? -29.078 -8.805 -0.328 1 90.06 205 THR A C 1
ATOM 1676 O O . THR A 1 205 ? -30.281 -8.539 -0.41 1 90.06 205 THR A O 1
ATOM 1679 N N . GLU A 1 206 ? -28.625 -9.859 -0.874 1 90.25 206 GLU A N 1
ATOM 1680 C CA . GLU A 1 206 ? -29.359 -10.711 -1.799 1 90.25 206 GLU A CA 1
ATOM 1681 C C . GLU A 1 206 ? -30.172 -11.766 -1.05 1 90.25 206 GLU A C 1
ATOM 1683 O O . GLU A 1 206 ? -31.203 -12.219 -1.534 1 90.25 206 GLU A O 1
ATOM 1688 N N . ASP A 1 207 ? -29.656 -12.227 -0 1 87.94 207 ASP A N 1
ATOM 1689 C CA . ASP A 1 207 ? -30.266 -13.344 0.725 1 87.94 207 ASP A CA 1
ATOM 1690 C C . ASP A 1 207 ? -30.703 -12.906 2.119 1 87.94 207 ASP A C 1
ATOM 1692 O O . ASP A 1 207 ? -30.062 -13.242 3.117 1 87.94 207 ASP A O 1
ATOM 1696 N N . SER A 1 208 ? -31.859 -12.234 2.262 1 83 208 SER A N 1
ATOM 1697 C CA . SER A 1 208 ? -32.375 -11.68 3.512 1 83 208 SER A CA 1
ATOM 1698 C C . SER A 1 208 ? -33 -12.758 4.383 1 83 208 SER A C 1
ATOM 1700 O O . SER A 1 208 ? -33.219 -12.547 5.574 1 83 208 SER A O 1
ATOM 1702 N N . LYS A 1 209 ? -33.25 -13.891 3.906 1 89.94 209 LYS A N 1
ATOM 1703 C CA . LYS A 1 209 ? -33.938 -14.953 4.648 1 89.94 209 LYS A CA 1
ATOM 1704 C C . LYS A 1 209 ? -32.938 -15.758 5.477 1 89.94 209 LYS A C 1
ATOM 1706 O O . LYS A 1 209 ? -33.312 -16.391 6.469 1 89.94 209 LYS A O 1
ATOM 1711 N N . SER A 1 210 ? -31.734 -15.805 5.066 1 91.12 210 SER A N 1
ATOM 1712 C CA . SER A 1 210 ? -30.719 -16.609 5.727 1 91.12 210 SER A CA 1
ATOM 1713 C C . SER A 1 210 ? -30.25 -15.969 7.023 1 91.12 210 SER A C 1
ATOM 1715 O O . SER A 1 210 ? -30.203 -14.742 7.125 1 91.12 210 SER A O 1
ATOM 1717 N N . THR A 1 211 ? -29.969 -16.797 7.949 1 93.69 211 THR A N 1
ATOM 1718 C CA . THR A 1 211 ? -29.375 -16.312 9.188 1 93.69 211 THR A CA 1
ATOM 1719 C C . THR A 1 211 ? -27.938 -15.852 8.953 1 93.69 211 THR A C 1
ATOM 1721 O O . THR A 1 211 ? -27.312 -16.219 7.961 1 93.69 211 THR A O 1
ATOM 1724 N N . LYS A 1 212 ? -27.438 -15 9.898 1 92.25 212 LYS A N 1
ATOM 1725 C CA . LYS A 1 212 ? -26.047 -14.555 9.812 1 92.25 212 LYS A CA 1
ATOM 1726 C C . LYS A 1 212 ? -25.094 -15.742 9.75 1 92.25 212 LYS A C 1
ATOM 1728 O O . LYS A 1 212 ? -24.125 -15.734 8.984 1 92.25 212 LYS A O 1
ATOM 1733 N N . ALA A 1 213 ? -25.359 -16.75 10.523 1 93.25 213 ALA A N 1
ATOM 1734 C CA . ALA A 1 213 ? -24.531 -17.953 10.562 1 93.25 213 ALA A CA 1
ATOM 1735 C C . ALA A 1 213 ? -24.516 -18.641 9.203 1 93.25 213 ALA A C 1
ATOM 1737 O O . ALA A 1 213 ? -23.453 -19.094 8.734 1 93.25 213 ALA A O 1
ATOM 1738 N N . GLU A 1 214 ? -25.625 -18.703 8.602 1 94.31 214 GLU A N 1
ATOM 1739 C CA . GLU A 1 214 ? -25.734 -19.328 7.285 1 94.31 214 GLU A CA 1
ATOM 1740 C C . GLU A 1 214 ? -24.984 -18.516 6.234 1 94.31 214 GLU A C 1
ATOM 1742 O O . GLU A 1 214 ? -24.328 -19.078 5.359 1 94.31 214 GLU A O 1
ATOM 1747 N N . LEU A 1 215 ? -25.094 -17.234 6.352 1 95 215 LEU A N 1
ATOM 1748 C CA . LEU A 1 215 ? -24.422 -16.344 5.41 1 95 215 LEU A CA 1
ATOM 1749 C C . LEU A 1 215 ? -22.906 -16.484 5.527 1 95 215 LEU A C 1
ATOM 1751 O O . LEU A 1 215 ? -22.188 -16.422 4.523 1 95 215 LEU A O 1
ATOM 1755 N N . LEU A 1 216 ? -22.438 -16.672 6.691 1 94.56 216 LEU A N 1
ATOM 1756 C CA . LEU A 1 216 ? -21.016 -16.844 6.926 1 94.56 216 LEU A CA 1
ATOM 1757 C C . LEU A 1 216 ? -20.5 -18.125 6.266 1 94.56 216 LEU A C 1
ATOM 1759 O O . LEU A 1 216 ? -19.406 -18.141 5.699 1 94.56 216 LEU A O 1
ATOM 1763 N N . ILE A 1 217 ? -21.266 -19.141 6.344 1 94.19 217 ILE A N 1
ATOM 1764 C CA . ILE A 1 217 ? -20.922 -20.406 5.711 1 94.19 217 ILE A CA 1
ATOM 1765 C C . ILE A 1 217 ? -20.891 -20.234 4.195 1 94.19 217 ILE A C 1
ATOM 1767 O O . ILE A 1 217 ? -19.938 -20.656 3.533 1 94.19 217 ILE A O 1
ATOM 1771 N N . LYS A 1 218 ? -21.891 -19.594 3.678 1 95.06 218 LYS A N 1
ATOM 1772 C CA . LYS A 1 218 ? -21.969 -19.344 2.24 1 95.06 218 LYS A CA 1
ATOM 1773 C C . LYS A 1 218 ? -20.781 -18.5 1.768 1 95.06 218 LYS A C 1
ATOM 1775 O O . LYS A 1 218 ? -20.25 -18.734 0.684 1 95.06 218 LYS A O 1
ATOM 1780 N N . GLU A 1 219 ? -20.438 -17.5 2.561 1 95.44 219 GLU A N 1
ATOM 1781 C CA . GLU A 1 219 ? -19.297 -16.641 2.266 1 95.44 219 GLU A CA 1
ATOM 1782 C C . GLU A 1 219 ? -18.016 -17.484 2.104 1 95.44 219 GLU A C 1
ATOM 1784 O O . GLU A 1 219 ? -17.312 -17.344 1.109 1 95.44 219 GLU A O 1
ATOM 1789 N N . ARG A 1 220 ? -17.797 -18.281 3.039 1 94.94 220 ARG A N 1
ATOM 1790 C CA . ARG A 1 220 ? -16.609 -19.141 3.023 1 94.94 220 ARG A CA 1
ATOM 1791 C C . ARG A 1 220 ? -16.609 -20.062 1.816 1 94.94 220 ARG A C 1
ATOM 1793 O O . ARG A 1 220 ? -15.602 -20.219 1.141 1 94.94 220 ARG A O 1
ATOM 1800 N N . ASP A 1 221 ? -17.719 -20.625 1.592 1 95.94 221 ASP A N 1
ATOM 1801 C CA . ASP A 1 221 ? -17.844 -21.578 0.487 1 95.94 221 ASP A CA 1
ATOM 1802 C C . ASP A 1 221 ? -17.625 -20.891 -0.856 1 95.94 221 ASP A C 1
ATOM 1804 O O . ASP A 1 221 ? -16.969 -21.438 -1.743 1 95.94 221 ASP A O 1
ATOM 1808 N N . MET A 1 222 ? -18.156 -19.734 -0.98 1 96.44 222 MET A N 1
ATOM 1809 C CA . MET A 1 222 ? -18.016 -18.984 -2.229 1 96.44 222 MET A CA 1
ATOM 1810 C C . MET A 1 222 ? -16.562 -18.594 -2.465 1 96.44 222 MET A C 1
ATOM 1812 O O . MET A 1 222 ? -16.062 -18.703 -3.586 1 96.44 222 MET A O 1
ATOM 1816 N N . ILE A 1 223 ? -15.922 -18.094 -1.419 1 96.31 223 ILE A N 1
ATOM 1817 C CA . ILE A 1 223 ? -14.523 -17.703 -1.521 1 96.31 223 ILE A CA 1
ATOM 1818 C C . ILE A 1 223 ? -13.688 -18.906 -1.96 1 96.31 223 ILE A C 1
ATOM 1820 O O . ILE A 1 223 ? -12.891 -18.812 -2.895 1 96.31 223 ILE A O 1
ATOM 1824 N N . ARG A 1 224 ? -13.914 -20.031 -1.339 1 96.25 224 ARG A N 1
ATOM 1825 C CA . ARG A 1 224 ? -13.172 -21.25 -1.666 1 96.25 224 ARG A CA 1
ATOM 1826 C C . ARG A 1 224 ? -13.469 -21.703 -3.094 1 96.25 224 ARG A C 1
ATOM 1828 O O . ARG A 1 224 ? -12.555 -22.094 -3.824 1 96.25 224 ARG A O 1
ATOM 1835 N N . SER A 1 225 ? -14.672 -21.656 -3.418 1 97.44 225 SER A N 1
ATOM 1836 C CA . SER A 1 225 ? -15.062 -22.062 -4.762 1 97.44 225 SER A CA 1
ATOM 1837 C C . SER A 1 225 ? -14.383 -21.219 -5.824 1 97.44 225 SER A C 1
ATOM 1839 O O . SER A 1 225 ? -13.906 -21.734 -6.836 1 97.44 225 SER A O 1
ATOM 1841 N N . ASN A 1 226 ? -14.391 -19.891 -5.59 1 97 226 ASN A N 1
ATOM 1842 C CA . ASN A 1 226 ? -13.734 -18.984 -6.527 1 97 226 ASN A CA 1
ATOM 1843 C C . ASN A 1 226 ? -12.266 -19.344 -6.723 1 97 226 ASN A C 1
ATOM 1845 O O . ASN A 1 226 ? -11.766 -19.359 -7.852 1 97 226 ASN A O 1
ATOM 1849 N N . LEU A 1 227 ? -11.625 -19.672 -5.684 1 97.5 227 LEU A N 1
ATOM 1850 C CA . LEU A 1 227 ? -10.203 -20 -5.742 1 97.5 227 LEU A CA 1
ATOM 1851 C C . LEU A 1 227 ? -9.984 -21.391 -6.324 1 97.5 227 LEU A C 1
ATOM 1853 O O . LEU A 1 227 ? -9 -21.625 -7.027 1 97.5 227 LEU A O 1
ATOM 1857 N N . GLU A 1 228 ? -10.898 -22.297 -6.043 1 97.62 228 GLU A N 1
ATOM 1858 C CA . GLU A 1 228 ? -10.82 -23.641 -6.598 1 97.62 228 GLU A CA 1
ATOM 1859 C C . GLU A 1 228 ? -10.961 -23.625 -8.117 1 97.62 228 GLU A C 1
ATOM 1861 O O . GLU A 1 228 ? -10.328 -24.422 -8.812 1 97.62 228 GLU A O 1
ATOM 1866 N N . ILE A 1 229 ? -11.766 -22.781 -8.547 1 97.5 229 ILE A N 1
ATOM 1867 C CA . ILE A 1 229 ? -11.922 -22.625 -9.992 1 97.5 229 ILE A CA 1
ATOM 1868 C C . ILE A 1 229 ? -10.586 -22.25 -10.625 1 97.5 229 ILE A C 1
ATOM 1870 O O . ILE A 1 229 ? -10.195 -22.812 -11.648 1 97.5 229 ILE A O 1
ATOM 1874 N N . ILE A 1 230 ? -9.883 -21.297 -10.023 1 97.56 230 ILE A N 1
ATOM 1875 C CA . ILE A 1 230 ? -8.57 -20.875 -10.516 1 97.56 230 ILE A CA 1
ATOM 1876 C C . ILE A 1 230 ? -7.594 -22.047 -10.438 1 97.56 230 ILE A C 1
ATOM 1878 O O . ILE A 1 230 ? -6.801 -22.266 -11.359 1 97.56 230 ILE A O 1
ATOM 1882 N N . LYS A 1 231 ? -7.66 -22.781 -9.375 1 97.5 231 LYS A N 1
ATOM 1883 C CA . LYS A 1 231 ? -6.805 -23.953 -9.195 1 97.5 231 LYS A CA 1
ATOM 1884 C C . LYS A 1 231 ? -6.977 -24.938 -10.352 1 97.5 231 LYS A C 1
ATOM 1886 O O . LYS A 1 231 ? -5.992 -25.406 -10.914 1 97.5 231 LYS A O 1
ATOM 1891 N N . ASN A 1 232 ? -8.156 -25.188 -10.688 1 97.44 232 ASN A N 1
ATOM 1892 C CA . ASN A 1 232 ? -8.445 -26.125 -11.766 1 97.44 232 ASN A CA 1
ATOM 1893 C C . ASN A 1 232 ? -7.965 -25.594 -13.109 1 97.44 232 ASN A C 1
ATOM 1895 O O . ASN A 1 232 ? -7.41 -26.359 -13.914 1 97.44 232 ASN A O 1
ATOM 1899 N N . LYS A 1 233 ? -8.18 -24.328 -13.336 1 96.81 233 LYS A N 1
ATOM 1900 C CA . LYS A 1 233 ? -7.711 -23.719 -14.578 1 96.81 233 LYS A CA 1
ATOM 1901 C C . LYS A 1 233 ? -6.191 -23.797 -14.68 1 96.81 233 LYS A C 1
ATOM 1903 O O . LYS A 1 233 ? -5.648 -24.047 -15.758 1 96.81 233 LYS A O 1
ATOM 1908 N N . CYS A 1 234 ? -5.594 -23.547 -13.562 1 97.56 234 CYS A N 1
ATOM 1909 C CA . CYS A 1 234 ? -4.137 -23.578 -13.531 1 97.56 234 CYS A CA 1
ATOM 1910 C C . CYS A 1 234 ? -3.625 -24.984 -13.828 1 97.56 234 CYS A C 1
ATOM 1912 O O . CYS A 1 234 ? -2.613 -25.156 -14.508 1 97.56 234 CYS A O 1
ATOM 1914 N N . LYS A 1 235 ? -4.262 -25.984 -13.32 1 96.56 235 LYS A N 1
ATOM 1915 C CA . LYS A 1 235 ? -3.883 -27.375 -13.547 1 96.56 235 LYS A CA 1
ATOM 1916 C C . LYS A 1 235 ? -3.811 -27.688 -15.039 1 96.56 235 LYS A C 1
ATOM 1918 O O . LYS A 1 235 ? -2.887 -28.375 -15.492 1 96.56 235 LYS A O 1
ATOM 1923 N N . GLU A 1 236 ? -4.645 -27.125 -15.734 1 95.5 236 GLU A N 1
ATOM 1924 C CA . GLU A 1 236 ? -4.691 -27.328 -17.172 1 95.5 236 GLU A CA 1
ATOM 1925 C C . GLU A 1 236 ? -3.482 -26.719 -17.859 1 95.5 236 GLU A C 1
ATOM 1927 O O . GLU A 1 236 ? -3.111 -27.125 -18.969 1 95.5 236 GLU A O 1
ATOM 1932 N N . LYS A 1 237 ? -2.912 -25.75 -17.234 1 95.25 237 LYS A N 1
ATOM 1933 C CA . LYS A 1 237 ? -1.762 -25.047 -17.812 1 95.25 237 LYS A CA 1
ATOM 1934 C C . LYS A 1 237 ? -0.454 -25.609 -17.25 1 95.25 237 LYS A C 1
ATOM 1936 O O . LYS A 1 237 ? 0.619 -25.047 -17.5 1 95.25 237 LYS A O 1
ATOM 1941 N N . GLY A 1 238 ? -0.556 -26.609 -16.438 1 96 238 GLY A N 1
ATOM 1942 C CA . GLY A 1 238 ? 0.628 -27.219 -15.844 1 96 238 GLY A CA 1
ATOM 1943 C C . GLY A 1 238 ? 1.166 -26.422 -14.664 1 96 238 GLY A C 1
ATOM 1944 O O . GLY A 1 238 ? 2.363 -26.484 -14.375 1 96 238 GLY A O 1
ATOM 1945 N N . ILE A 1 239 ? 0.349 -25.656 -14.062 1 97.38 239 ILE A N 1
ATOM 1946 C CA . ILE A 1 239 ? 0.75 -24.859 -12.906 1 97.38 239 ILE A CA 1
ATOM 1947 C C . ILE A 1 239 ? 0.125 -25.438 -11.633 1 97.38 239 ILE A C 1
ATOM 1949 O O . ILE A 1 239 ? -1.086 -25.672 -11.586 1 97.38 239 ILE A O 1
ATOM 1953 N N . ASP A 1 240 ? 0.97 -25.766 -10.68 1 96.62 240 ASP A N 1
ATOM 1954 C CA . ASP A 1 240 ? 0.486 -26.125 -9.352 1 96.62 240 ASP A CA 1
ATOM 1955 C C . ASP A 1 240 ? 0.064 -24.906 -8.555 1 96.62 240 ASP A C 1
ATOM 1957 O O . ASP A 1 240 ? 0.907 -24.094 -8.156 1 96.62 240 ASP A O 1
ATOM 1961 N N . PHE A 1 241 ? -1.229 -24.75 -8.422 1 97.88 241 PHE A N 1
ATOM 1962 C CA . PHE A 1 241 ? -1.797 -23.578 -7.75 1 97.88 241 PHE A CA 1
ATOM 1963 C C . PHE A 1 241 ? -2.301 -23.953 -6.359 1 97.88 241 PHE A C 1
ATOM 1965 O O . PHE A 1 241 ? -3.08 -24.891 -6.203 1 97.88 241 PHE A O 1
ATOM 1972 N N . LYS A 1 242 ? -1.831 -23.234 -5.34 1 94.94 242 LYS A N 1
ATOM 1973 C CA . LYS A 1 242 ? -2.277 -23.422 -3.961 1 94.94 242 LYS A CA 1
ATOM 1974 C C . LYS A 1 242 ? -2.736 -22.094 -3.355 1 94.94 242 LYS A C 1
ATOM 1976 O O . LYS A 1 242 ? -2.246 -21.031 -3.732 1 94.94 242 LYS A O 1
ATOM 1981 N N . PHE A 1 243 ? -3.707 -22.203 -2.525 1 96.62 243 PHE A N 1
ATOM 1982 C CA . PHE A 1 243 ? -4.117 -21.016 -1.798 1 96.62 243 PHE A CA 1
ATOM 1983 C C . PHE A 1 243 ? -4.281 -21.312 -0.313 1 96.62 243 PHE A C 1
ATOM 1985 O O . PHE A 1 243 ? -4.621 -22.438 0.065 1 96.62 243 PHE A O 1
ATOM 1992 N N . THR A 1 244 ? -3.92 -20.344 0.496 1 92 244 THR A N 1
ATOM 1993 C CA . THR A 1 244 ? -4.094 -20.391 1.943 1 92 244 THR A CA 1
ATOM 1994 C C . THR A 1 244 ? -4.746 -19.109 2.453 1 92 244 THR A C 1
ATOM 1996 O O . THR A 1 244 ? -4.793 -18.109 1.739 1 92 244 THR A O 1
ATOM 1999 N N . PHE A 1 245 ? -5.32 -19.234 3.623 1 91.94 245 PHE A N 1
ATOM 2000 C CA . PHE A 1 245 ? -5.934 -18.078 4.258 1 91.94 245 PHE A CA 1
ATOM 2001 C C . PHE A 1 245 ? -5.094 -17.594 5.434 1 91.94 245 PHE A C 1
ATOM 2003 O O . PHE A 1 245 ? -4.801 -18.359 6.352 1 91.94 245 PHE A O 1
ATOM 2010 N N . GLY A 1 246 ? -4.633 -16.344 5.277 1 86.44 246 GLY A N 1
ATOM 2011 C CA . GLY A 1 246 ? -3.814 -15.758 6.324 1 86.44 246 GLY A CA 1
ATOM 2012 C C . GLY A 1 246 ? -4.633 -15.156 7.453 1 86.44 246 GLY A C 1
ATOM 2013 O O . GLY A 1 246 ? -5.855 -15.328 7.496 1 86.44 246 GLY A O 1
ATOM 2014 N N . ASP A 1 247 ? -3.867 -14.5 8.32 1 82.12 247 ASP A N 1
ATOM 2015 C CA . ASP A 1 247 ? -4.492 -13.852 9.469 1 82.12 247 ASP A CA 1
ATOM 2016 C C . ASP A 1 247 ? -5.242 -12.586 9.047 1 82.12 247 ASP A C 1
ATOM 2018 O O . ASP A 1 247 ? -4.941 -12 8.008 1 82.12 247 ASP A O 1
ATOM 2022 N N . SER A 1 248 ? -6.117 -12.219 9.969 1 81.5 248 SER A N 1
ATOM 2023 C CA . SER A 1 248 ? -6.941 -11.039 9.703 1 81.5 248 SER A CA 1
ATOM 2024 C C . SER A 1 248 ? -6.102 -9.766 9.68 1 81.5 248 SER A C 1
ATOM 2026 O O . SER A 1 248 ? -6.539 -8.734 9.164 1 81.5 248 SER A O 1
ATOM 2028 N N . THR A 1 249 ? -4.848 -9.836 10.047 1 82.88 249 THR A N 1
ATOM 2029 C CA . THR A 1 249 ? -4.012 -8.648 10.188 1 82.88 249 THR A CA 1
ATOM 2030 C C . THR A 1 249 ? -3.254 -8.367 8.898 1 82.88 249 THR A C 1
ATOM 2032 O O . THR A 1 249 ? -2.723 -7.273 8.711 1 82.88 249 THR A O 1
ATOM 2035 N N . MET A 1 250 ? -3.295 -9.336 7.984 1 87.56 250 MET A N 1
ATOM 2036 C CA . MET A 1 250 ? -2.629 -9.156 6.699 1 87.56 250 MET A CA 1
ATOM 2037 C C . MET A 1 250 ? -3.217 -7.969 5.941 1 87.56 250 MET A C 1
ATOM 2039 O O . MET A 1 250 ? -4.438 -7.84 5.836 1 87.56 250 MET A O 1
ATOM 2043 N N . HIS A 1 251 ? -2.324 -7.066 5.5 1 89.12 251 HIS A N 1
ATOM 2044 C CA . HIS A 1 251 ? -2.859 -5.883 4.836 1 89.12 251 HIS A CA 1
ATOM 2045 C C . HIS A 1 251 ? -2.074 -5.559 3.57 1 89.12 251 HIS A C 1
ATOM 2047 O O . HIS A 1 251 ? -2.639 -5.059 2.596 1 89.12 251 HIS A O 1
ATOM 2053 N N . ASP A 1 252 ? -0.793 -5.816 3.561 1 90.69 252 ASP A N 1
ATOM 2054 C CA . ASP A 1 252 ? 0.045 -5.434 2.428 1 90.69 252 ASP A CA 1
ATOM 2055 C C . ASP A 1 252 ? -0.131 -6.406 1.264 1 90.69 252 ASP A C 1
ATOM 2057 O O . ASP A 1 252 ? -0.535 -7.555 1.462 1 90.69 252 ASP A O 1
ATOM 2061 N N . ARG A 1 253 ? 0.079 -5.922 0.132 1 95.25 253 ARG A N 1
ATOM 2062 C CA . ARG A 1 253 ? 0.04 -6.703 -1.102 1 95.25 253 ARG A CA 1
ATOM 2063 C C . ARG A 1 253 ? 1.434 -6.84 -1.707 1 95.25 253 ARG A C 1
ATOM 2065 O O . ARG A 1 253 ? 2.066 -5.84 -2.053 1 95.25 253 ARG A O 1
ATOM 2072 N N . ARG A 1 254 ? 1.878 -8.055 -1.812 1 94.88 254 ARG A N 1
ATOM 2073 C CA . ARG A 1 254 ? 3.227 -8.32 -2.303 1 94.88 254 ARG A CA 1
ATOM 2074 C C . ARG A 1 254 ? 3.242 -9.523 -3.238 1 94.88 254 ARG A C 1
ATOM 2076 O O . ARG A 1 254 ? 2.457 -10.461 -3.068 1 94.88 254 ARG A O 1
ATOM 2083 N N . ILE A 1 255 ? 4.07 -9.461 -4.176 1 97.62 255 ILE A N 1
ATOM 2084 C CA . ILE A 1 255 ? 4.371 -10.602 -5.039 1 97.62 255 ILE A CA 1
ATOM 2085 C C . ILE A 1 255 ? 5.848 -10.961 -4.918 1 97.62 255 ILE A C 1
ATOM 2087 O O . ILE A 1 255 ? 6.723 -10.109 -5.094 1 97.62 255 ILE A O 1
ATOM 2091 N N . PHE A 1 256 ? 6.105 -12.195 -4.613 1 93.19 256 PHE A N 1
ATOM 2092 C CA . PHE A 1 256 ? 7.461 -12.727 -4.504 1 93.19 256 PHE A CA 1
ATOM 2093 C C . PHE A 1 256 ? 7.793 -13.617 -5.695 1 93.19 256 PHE A C 1
ATOM 2095 O O . PHE A 1 256 ? 7.07 -14.578 -5.977 1 93.19 256 PHE A O 1
ATOM 2102 N N . PHE A 1 257 ? 8.773 -13.266 -6.367 1 93.94 257 PHE A N 1
ATOM 2103 C CA . PHE A 1 257 ? 9.305 -14.102 -7.438 1 93.94 257 PHE A CA 1
ATOM 2104 C C . PHE A 1 257 ? 10.547 -14.859 -6.973 1 93.94 257 PHE A C 1
ATOM 2106 O O . PHE A 1 257 ? 11.383 -14.305 -6.258 1 93.94 257 PHE A O 1
ATOM 2113 N N . ASN A 1 258 ? 10.695 -16.062 -7.418 1 88.5 258 ASN A N 1
ATOM 2114 C CA . ASN A 1 258 ? 11.828 -16.844 -6.949 1 88.5 258 ASN A CA 1
ATOM 2115 C C . ASN A 1 258 ? 13.141 -16.344 -7.543 1 88.5 258 ASN A C 1
ATOM 2117 O O . ASN A 1 258 ? 14.211 -16.859 -7.219 1 88.5 258 ASN A O 1
ATOM 2121 N N . SER A 1 259 ? 13.078 -15.344 -8.359 1 88.12 259 SER A N 1
ATOM 2122 C CA . SER A 1 259 ? 14.281 -14.688 -8.867 1 88.12 259 SER A CA 1
ATOM 2123 C C . SER A 1 259 ? 14.906 -13.789 -7.809 1 88.12 259 SER A C 1
ATOM 2125 O O . SER A 1 259 ? 15.992 -13.242 -8.016 1 88.12 259 SER A O 1
ATOM 2127 N N . GLY A 1 260 ? 14.242 -13.617 -6.68 1 88.44 260 GLY A N 1
ATOM 2128 C CA . GLY A 1 260 ? 14.719 -12.727 -5.633 1 88.44 260 GLY A CA 1
ATOM 2129 C C . GLY A 1 260 ? 14.078 -11.352 -5.688 1 88.44 260 GLY A C 1
ATOM 2130 O O . GLY A 1 260 ? 14.445 -10.461 -4.922 1 88.44 260 GLY A O 1
ATOM 2131 N N . VAL A 1 261 ? 13.102 -11.312 -6.555 1 92.5 261 VAL A N 1
ATOM 2132 C CA . VAL A 1 261 ? 12.43 -10.023 -6.738 1 92.5 261 VAL A CA 1
ATOM 2133 C C . VAL A 1 261 ? 11.125 -10 -5.945 1 92.5 261 VAL A C 1
ATOM 2135 O O . VAL A 1 261 ? 10.414 -11.008 -5.887 1 92.5 261 VAL A O 1
ATOM 2138 N N . ILE A 1 262 ? 10.891 -8.859 -5.238 1 94.25 262 ILE A N 1
ATOM 2139 C CA . ILE A 1 262 ? 9.633 -8.609 -4.547 1 94.25 262 ILE A CA 1
ATOM 2140 C C . ILE A 1 262 ? 8.969 -7.359 -5.121 1 94.25 262 ILE A C 1
ATOM 2142 O O . ILE A 1 262 ? 9.625 -6.328 -5.297 1 94.25 262 ILE A O 1
ATOM 2146 N N . ALA A 1 263 ? 7.691 -7.527 -5.469 1 97.25 263 ALA A N 1
ATOM 2147 C CA . ALA A 1 263 ? 6.91 -6.375 -5.914 1 97.25 263 ALA A CA 1
ATOM 2148 C C . ALA A 1 263 ? 5.902 -5.953 -4.848 1 97.25 263 ALA A C 1
ATOM 2150 O O . ALA A 1 263 ? 5.188 -6.789 -4.293 1 97.25 263 ALA A O 1
ATOM 2151 N N . TYR A 1 264 ? 5.887 -4.699 -4.48 1 95.62 264 TYR A N 1
ATOM 2152 C CA . TYR A 1 264 ? 4.891 -4.098 -3.602 1 95.62 264 TYR A CA 1
ATOM 2153 C C . TYR A 1 264 ? 3.818 -3.375 -4.406 1 95.62 264 TYR A C 1
ATOM 2155 O O . TYR A 1 264 ? 4.129 -2.502 -5.219 1 95.62 264 TYR A O 1
ATOM 2163 N N . LEU A 1 265 ? 2.564 -3.801 -4.164 1 95.75 265 LEU A N 1
ATOM 2164 C CA . LEU A 1 265 ? 1.447 -3.268 -4.938 1 95.75 265 LEU A CA 1
ATOM 2165 C C . LEU A 1 265 ? 0.41 -2.629 -4.02 1 95.75 265 LEU A C 1
ATOM 2167 O O . LEU A 1 265 ? -0.287 -3.33 -3.279 1 95.75 265 LEU A O 1
ATOM 2171 N N . GLY A 1 266 ? 0.243 -1.351 -4.145 1 91.75 266 GLY A N 1
ATOM 2172 C CA . GLY A 1 266 ? -0.756 -0.678 -3.33 1 91.75 266 GLY A CA 1
ATOM 2173 C C . GLY A 1 266 ? -2.166 -1.182 -3.576 1 91.75 266 GLY A C 1
ATOM 2174 O O . GLY A 1 266 ? -2.928 -1.396 -2.633 1 91.75 266 GLY A O 1
ATOM 2175 N N . ARG A 1 267 ? -2.441 -1.468 -4.871 1 92.81 267 ARG A N 1
ATOM 2176 C CA . ARG A 1 267 ? -3.775 -1.907 -5.266 1 92.81 267 ARG A CA 1
ATOM 2177 C C . ARG A 1 267 ? -3.809 -3.414 -5.504 1 92.81 267 ARG A C 1
ATOM 2179 O O . ARG A 1 267 ? -4.82 -3.953 -5.957 1 92.81 267 ARG A O 1
ATOM 2186 N N . GLY A 1 268 ? -2.744 -4.016 -5.207 1 95.31 268 GLY A N 1
ATOM 2187 C CA . GLY A 1 268 ? -2.672 -5.402 -5.633 1 95.31 268 GLY A CA 1
ATOM 2188 C C . GLY A 1 268 ? -2.744 -5.57 -7.141 1 95.31 268 GLY A C 1
ATOM 2189 O O . GLY A 1 268 ? -2.223 -4.738 -7.887 1 95.31 268 GLY A O 1
ATOM 2190 N N . LEU A 1 269 ? -3.379 -6.684 -7.566 1 95.62 269 LEU A N 1
ATOM 2191 C CA . LEU A 1 269 ? -3.508 -6.957 -8.992 1 95.62 269 LEU A CA 1
ATOM 2192 C C . LEU A 1 269 ? -4.691 -6.207 -9.586 1 95.62 269 LEU A C 1
ATOM 2194 O O . LEU A 1 269 ? -4.852 -6.156 -10.812 1 95.62 269 LEU A O 1
ATOM 2198 N N . SER A 1 270 ? -5.484 -5.57 -8.711 1 92.12 270 SER A N 1
ATOM 2199 C CA . SER A 1 270 ? -6.676 -4.855 -9.156 1 92.12 270 SER A CA 1
ATOM 2200 C C . SER A 1 270 ? -6.32 -3.469 -9.688 1 92.12 270 SER A C 1
ATOM 2202 O O . SER A 1 270 ? -6.824 -2.461 -9.188 1 92.12 270 SER A O 1
ATOM 2204 N N . ILE A 1 271 ? -5.594 -3.494 -10.805 1 94.56 271 ILE A N 1
ATOM 2205 C CA . ILE A 1 271 ? -5.082 -2.223 -11.305 1 94.56 271 ILE A CA 1
ATOM 2206 C C . ILE A 1 271 ? -5.844 -1.822 -12.57 1 94.56 271 ILE A C 1
ATOM 2208 O O . ILE A 1 271 ? -5.555 -0.787 -13.172 1 94.56 271 ILE A O 1
ATOM 2212 N N . TYR A 1 272 ? -6.863 -2.607 -12.922 1 92 272 TYR A N 1
ATOM 2213 C CA . TYR A 1 272 ? -7.629 -2.326 -14.133 1 92 272 TYR A CA 1
ATOM 2214 C C . TYR A 1 272 ? -9.07 -1.964 -13.797 1 92 272 TYR A C 1
ATOM 2216 O O . TYR A 1 272 ? -9.641 -2.488 -12.836 1 92 272 TYR A O 1
ATOM 2224 N N . TYR A 1 273 ? -9.602 -1.094 -14.609 1 88.38 273 TYR A N 1
ATOM 2225 C CA . TYR A 1 273 ? -11.047 -0.904 -14.594 1 88.38 273 TYR A CA 1
ATOM 2226 C C . TYR A 1 273 ? -11.75 -2.049 -15.305 1 88.38 273 TYR A C 1
ATOM 2228 O O . TYR A 1 273 ? -11.867 -2.043 -16.531 1 88.38 273 TYR A O 1
ATOM 2236 N N . PHE A 1 274 ? -12.164 -3.035 -14.531 1 75.12 274 PHE A N 1
ATOM 2237 C CA . PHE A 1 274 ? -12.68 -4.281 -15.086 1 75.12 274 PHE A CA 1
ATOM 2238 C C . PHE A 1 274 ? -14.102 -4.09 -15.617 1 75.12 274 PHE A C 1
ATOM 2240 O O . PHE A 1 274 ? -14.547 -4.832 -16.5 1 75.12 274 PHE A O 1
ATOM 2247 N N . ASP A 1 275 ? -14.859 -3.305 -14.938 1 67.12 275 ASP A N 1
ATOM 2248 C CA . ASP A 1 275 ? -16.203 -3.121 -15.461 1 67.12 275 ASP A CA 1
ATOM 2249 C C . ASP A 1 275 ? -16.188 -2.865 -16.969 1 67.12 275 ASP A C 1
ATOM 2251 O O . ASP A 1 275 ? -17.172 -3.156 -17.656 1 67.12 275 ASP A O 1
ATOM 2255 N N . SER A 1 276 ? -15.102 -2.52 -17.359 1 52.56 276 SER A N 1
ATOM 2256 C CA . SER A 1 276 ? -14.961 -2.297 -18.797 1 52.56 276 SER A CA 1
ATOM 2257 C C . SER A 1 276 ? -14.688 -3.604 -19.531 1 52.56 276 SER A C 1
ATOM 2259 O O . SER A 1 276 ? -14.617 -3.623 -20.766 1 52.56 276 SER A O 1
ATOM 2261 N N . PHE A 1 277 ? -14.375 -4.684 -18.797 1 57.25 277 PHE A N 1
ATOM 2262 C CA . PHE A 1 277 ? -14.008 -5.977 -19.359 1 57.25 277 PHE A CA 1
ATOM 2263 C C . PHE A 1 277 ? -15.227 -6.676 -19.953 1 57.25 277 PHE A C 1
ATOM 2265 O O . PHE A 1 277 ? -15.148 -7.844 -20.344 1 57.25 277 PHE A O 1
ATOM 2272 N N . LYS A 1 278 ? -16.344 -6.016 -20 1 51.22 278 LYS A N 1
ATOM 2273 C CA . LYS A 1 278 ? -17.438 -6.836 -20.5 1 51.22 278 LYS A CA 1
ATOM 2274 C C . LYS A 1 278 ? -16.984 -7.684 -21.688 1 51.22 278 LYS A C 1
ATOM 2276 O O . LYS A 1 278 ? -17.422 -8.828 -21.844 1 51.22 278 LYS A O 1
ATOM 2281 N N . ASP A 1 279 ? -16.656 -7.043 -22.875 1 48.31 279 ASP A N 1
ATOM 2282 C CA . ASP A 1 279 ? -16.844 -7.477 -24.25 1 48.31 279 ASP A CA 1
ATOM 2283 C C . ASP A 1 279 ? -15.625 -8.234 -24.766 1 48.31 279 ASP A C 1
ATOM 2285 O O . ASP A 1 279 ? -15.344 -8.234 -25.969 1 48.31 279 ASP A O 1
ATOM 2289 N N . GLY A 1 280 ? -15.047 -9.039 -24.062 1 52.94 280 GLY A N 1
ATOM 2290 C CA . GLY A 1 280 ? -14.047 -9.805 -24.781 1 52.94 280 GLY A CA 1
ATOM 2291 C C . GLY A 1 280 ? -12.727 -9.078 -24.938 1 52.94 280 GLY A C 1
ATOM 2292 O O . GLY A 1 280 ? -11.906 -9.438 -25.781 1 52.94 280 GLY A O 1
ATOM 2293 N N . ARG A 1 281 ? -12.641 -7.895 -24.219 1 56.03 281 ARG A N 1
ATOM 2294 C CA . ARG A 1 281 ? -11.422 -7.141 -24.469 1 56.03 281 ARG A CA 1
ATOM 2295 C C . ARG A 1 281 ? -10.227 -7.766 -23.766 1 56.03 281 ARG A C 1
ATOM 2297 O O . ARG A 1 281 ? -10.391 -8.445 -22.75 1 56.03 281 ARG A O 1
ATOM 2304 N N . HIS A 1 282 ? -9.086 -7.602 -24.438 1 73.38 282 HIS A N 1
ATOM 2305 C CA . HIS A 1 282 ? -7.805 -8.008 -23.875 1 73.38 282 HIS A CA 1
ATOM 2306 C C . HIS A 1 282 ? -7.383 -7.078 -22.734 1 73.38 282 HIS A C 1
ATOM 2308 O O . HIS A 1 282 ? -7.715 -5.891 -22.75 1 73.38 282 HIS A O 1
ATOM 2314 N N . ILE A 1 283 ? -6.812 -7.578 -21.703 1 75.38 283 ILE A N 1
ATOM 2315 C CA . ILE A 1 283 ? -6.438 -6.906 -20.469 1 75.38 283 ILE A CA 1
ATOM 2316 C C . ILE A 1 283 ? -5.625 -5.652 -20.797 1 75.38 283 ILE A C 1
ATOM 2318 O O . ILE A 1 283 ? -5.754 -4.629 -20.109 1 75.38 283 ILE A O 1
ATOM 2322 N N . HIS A 1 284 ? -4.836 -5.676 -21.906 1 77.75 284 HIS A N 1
ATOM 2323 C CA . HIS A 1 284 ? -3.965 -4.543 -22.188 1 77.75 284 HIS A CA 1
ATOM 2324 C C . HIS A 1 284 ? -4.766 -3.354 -22.719 1 77.75 284 HIS A C 1
ATOM 2326 O O . HIS A 1 284 ? -4.258 -2.23 -22.766 1 77.75 284 HIS A O 1
ATOM 2332 N N . GLU A 1 285 ? -5.988 -3.609 -23.016 1 82 285 GLU A N 1
ATOM 2333 C CA . GLU A 1 285 ? -6.824 -2.529 -23.531 1 82 285 GLU A CA 1
ATOM 2334 C C . GLU A 1 285 ? -7.598 -1.846 -22.406 1 82 285 GLU A C 1
ATOM 2336 O O . GLU A 1 285 ? -8.172 -0.775 -22.609 1 82 285 GLU A O 1
ATOM 2341 N N . LEU A 1 286 ? -7.52 -2.428 -21.281 1 86.44 286 LEU A N 1
ATOM 2342 C CA . LEU A 1 286 ? -8.297 -1.885 -20.172 1 86.44 286 LEU A CA 1
ATOM 2343 C C . LEU A 1 286 ? -7.594 -0.689 -19.547 1 86.44 286 LEU A C 1
ATOM 2345 O O . LEU A 1 286 ? -6.371 -0.693 -19.391 1 86.44 286 LEU A O 1
ATOM 2349 N N . PRO A 1 287 ? -8.391 0.345 -19.266 1 90.69 287 PRO A N 1
ATOM 2350 C CA . PRO A 1 287 ? -7.793 1.451 -18.516 1 90.69 287 PRO A CA 1
ATOM 2351 C C . PRO A 1 287 ? -7.348 1.038 -17.109 1 90.69 287 PRO A C 1
ATOM 2353 O O . PRO A 1 287 ? -7.988 0.199 -16.484 1 90.69 287 PRO A O 1
ATOM 2356 N N . CYS A 1 288 ? -6.277 1.628 -16.672 1 92.94 288 CYS A N 1
ATOM 2357 C CA . CYS A 1 288 ? -5.703 1.261 -15.391 1 92.94 288 CYS A CA 1
ATOM 2358 C C . CYS A 1 288 ? -6.094 2.27 -14.312 1 92.94 288 CYS A C 1
ATOM 2360 O O . CYS A 1 288 ? -6.492 3.393 -14.625 1 92.94 288 CYS A O 1
ATOM 2362 N N . LYS A 1 289 ? -6.062 1.814 -13.133 1 94 289 LYS A N 1
ATOM 2363 C CA . LYS A 1 289 ? -6.234 2.662 -11.961 1 94 289 LYS A CA 1
ATOM 2364 C C . LYS A 1 289 ? -4.898 3.223 -11.484 1 94 289 LYS A C 1
ATOM 2366 O O . LYS A 1 289 ? -3.883 2.521 -11.5 1 94 289 LYS A O 1
ATOM 2371 N N . GLU A 1 290 ? -4.949 4.418 -11.047 1 92.19 290 GLU A N 1
ATOM 2372 C CA . GLU A 1 290 ? -3.73 5.086 -10.594 1 92.19 290 GLU A CA 1
ATOM 2373 C C . GLU A 1 290 ? -3.102 4.344 -9.414 1 92.19 290 GLU A C 1
ATOM 2375 O O . GLU A 1 290 ? -3.77 4.082 -8.414 1 92.19 290 GLU A O 1
ATOM 2380 N N . CYS A 1 291 ? -1.738 3.969 -9.539 1 94.31 291 CYS A N 1
ATOM 2381 C CA . CYS A 1 291 ? -0.989 3.348 -8.453 1 94.31 291 CYS A CA 1
ATOM 2382 C C . CYS A 1 291 ? 0.487 3.219 -8.812 1 94.31 291 CYS A C 1
ATOM 2384 O O . CYS A 1 291 ? 0.858 3.344 -9.977 1 94.31 291 CYS A O 1
ATOM 2386 N N . ASP A 1 292 ? 1.269 3.082 -7.777 1 93.06 292 ASP A N 1
ATOM 2387 C CA . ASP A 1 292 ? 2.682 2.762 -7.945 1 93.06 292 ASP A CA 1
ATOM 2388 C C . ASP A 1 292 ? 2.959 1.302 -7.598 1 93.06 292 ASP A C 1
ATOM 2390 O O . ASP A 1 292 ? 2.395 0.768 -6.641 1 93.06 292 ASP A O 1
ATOM 2394 N N . ILE A 1 293 ? 3.805 0.694 -8.43 1 96.38 293 ILE A N 1
ATOM 2395 C CA . ILE A 1 293 ? 4.309 -0.637 -8.109 1 96.38 293 ILE A CA 1
ATOM 2396 C C . ILE A 1 293 ? 5.816 -0.574 -7.879 1 96.38 293 ILE A C 1
ATOM 2398 O O . ILE A 1 293 ? 6.574 -0.189 -8.773 1 96.38 293 ILE A O 1
ATOM 2402 N N . LEU A 1 294 ? 6.258 -0.911 -6.648 1 95.44 294 LEU A N 1
ATOM 2403 C CA . LEU A 1 294 ? 7.676 -0.93 -6.305 1 95.44 294 LEU A CA 1
ATOM 2404 C C . LEU A 1 294 ? 8.266 -2.326 -6.488 1 95.44 294 LEU A C 1
ATOM 2406 O O . LEU A 1 294 ? 7.73 -3.303 -5.957 1 95.44 294 LEU A O 1
ATOM 2410 N N . ILE A 1 295 ? 9.289 -2.379 -7.246 1 95.81 295 ILE A N 1
ATOM 2411 C CA . ILE A 1 295 ? 9.969 -3.645 -7.512 1 95.81 295 ILE A CA 1
ATOM 2412 C C . ILE A 1 295 ? 11.359 -3.625 -6.887 1 95.81 295 ILE A C 1
ATOM 2414 O O . ILE A 1 295 ? 12.188 -2.777 -7.234 1 95.81 295 ILE A O 1
ATOM 2418 N N . LEU A 1 296 ? 11.586 -4.57 -6.008 1 93.62 296 LEU A N 1
ATOM 2419 C CA . LEU A 1 296 ? 12.844 -4.676 -5.27 1 93.62 296 LEU A CA 1
ATOM 2420 C C . LEU A 1 296 ? 13.523 -6.008 -5.551 1 93.62 296 LEU A C 1
ATOM 2422 O O . LEU A 1 296 ? 12.859 -7 -5.855 1 93.62 296 LEU A O 1
ATOM 2426 N N . ARG A 1 297 ? 14.766 -5.949 -5.469 1 90.88 297 ARG A N 1
ATOM 2427 C CA . ARG A 1 297 ? 15.547 -7.18 -5.617 1 90.88 297 ARG A CA 1
ATOM 2428 C C . ARG A 1 297 ? 16.422 -7.422 -4.391 1 90.88 297 ARG A C 1
ATOM 2430 O O . ARG A 1 297 ? 17.016 -6.492 -3.857 1 90.88 297 ARG A O 1
ATOM 2437 N N . SER A 1 298 ? 16.359 -8.625 -3.955 1 82.31 298 SER A N 1
ATOM 2438 C CA . SER A 1 298 ? 17.234 -9 -2.857 1 82.31 298 SER A CA 1
ATOM 2439 C C . SER A 1 298 ? 18.703 -9.016 -3.299 1 82.31 298 SER A C 1
ATOM 2441 O O . SER A 1 298 ? 19.016 -9.469 -4.402 1 82.31 298 SER A O 1
ATOM 2443 N N . LYS A 1 299 ? 19.547 -8.281 -2.494 1 67.12 299 LYS A N 1
ATOM 2444 C CA . LYS A 1 299 ? 20.984 -8.289 -2.805 1 67.12 299 LYS A CA 1
ATOM 2445 C C . LYS A 1 299 ? 21.609 -9.633 -2.438 1 67.12 299 LYS A C 1
ATOM 2447 O O . LYS A 1 299 ? 21.25 -10.242 -1.431 1 67.12 299 LYS A O 1
ATOM 2452 N N . ASP A 1 300 ? 22.141 -10.398 -3.406 1 52.75 300 ASP A N 1
ATOM 2453 C CA . ASP A 1 300 ? 22.922 -11.602 -3.139 1 52.75 300 ASP A CA 1
ATOM 2454 C C . ASP A 1 300 ? 24.094 -11.297 -2.223 1 52.75 300 ASP A C 1
ATOM 2456 O O . ASP A 1 300 ? 24.656 -10.203 -2.264 1 52.75 300 ASP A O 1
ATOM 2460 N N . MET B 1 1 ? 37.844 77.938 2.232 1 25.58 1 MET B N 1
ATOM 2461 C CA . MET B 1 1 ? 37.094 76.875 2.963 1 25.58 1 MET B CA 1
ATOM 2462 C C . MET B 1 1 ? 36.281 76 2.008 1 25.58 1 MET B C 1
ATOM 2464 O O . MET B 1 1 ? 35.562 76.562 1.169 1 25.58 1 MET B O 1
ATOM 2468 N N . SER B 1 2 ? 36.656 74.688 1.787 1 27.22 2 SER B N 1
ATOM 2469 C CA . SER B 1 2 ? 36.438 73.562 0.87 1 27.22 2 SER B CA 1
ATOM 2470 C C . SER B 1 2 ? 35 73 0.971 1 27.22 2 SER B C 1
ATOM 2472 O O . SER B 1 2 ? 34.562 72.625 2.053 1 27.22 2 SER B O 1
ATOM 2474 N N . TYR B 1 3 ? 34.031 73.562 0.299 1 30.39 3 TYR B N 1
ATOM 2475 C CA . TYR B 1 3 ? 32.625 73.188 0.167 1 30.39 3 TYR B CA 1
ATOM 2476 C C . TYR B 1 3 ? 32.438 71.75 -0.295 1 30.39 3 TYR B C 1
ATOM 2478 O O . TYR B 1 3 ? 32.656 71.438 -1.467 1 30.39 3 TYR B O 1
ATOM 2486 N N . LYS B 1 4 ? 32.844 70.812 0.442 1 28.03 4 LYS B N 1
ATOM 2487 C CA . LYS B 1 4 ? 32.719 69.375 0.166 1 28.03 4 LYS B CA 1
ATOM 2488 C C . LYS B 1 4 ? 31.25 69 -0.066 1 28.03 4 LYS B C 1
ATOM 2490 O O . LYS B 1 4 ? 30.391 69.312 0.757 1 28.03 4 LYS B O 1
ATOM 2495 N N . SER B 1 5 ? 30.734 68.812 -1.322 1 28.19 5 SER B N 1
ATOM 2496 C CA . SER B 1 5 ? 29.531 68.375 -2.012 1 28.19 5 SER B CA 1
ATOM 2497 C C . SER B 1 5 ? 29.047 67.062 -1.471 1 28.19 5 SER B C 1
ATOM 2499 O O . SER B 1 5 ? 29.75 66.062 -1.59 1 28.19 5 SER B O 1
ATOM 2501 N N . SER B 1 6 ? 28.406 66.938 -0.329 1 26.83 6 SER B N 1
ATOM 2502 C CA . SER B 1 6 ? 27.828 65.75 0.268 1 26.83 6 SER B CA 1
ATOM 2503 C C . SER B 1 6 ? 26.766 65.125 -0.64 1 26.83 6 SER B C 1
ATOM 2505 O O . SER B 1 6 ? 25.656 65.625 -0.748 1 26.83 6 SER B O 1
ATOM 2507 N N . LYS B 1 7 ? 27 64.688 -1.886 1 28.38 7 LYS B N 1
ATOM 2508 C CA . LYS B 1 7 ? 26.125 63.938 -2.756 1 28.38 7 LYS B CA 1
ATOM 2509 C C . LYS B 1 7 ? 25.531 62.719 -2.012 1 28.38 7 LYS B C 1
ATOM 2511 O O . LYS B 1 7 ? 26.219 61.75 -1.734 1 28.38 7 LYS B O 1
ATOM 2516 N N . PHE B 1 8 ? 24.75 62.938 -1.049 1 27.62 8 PHE B N 1
ATOM 2517 C CA . PHE B 1 8 ? 24.031 61.875 -0.364 1 27.62 8 PHE B CA 1
ATOM 2518 C C . PHE B 1 8 ? 23.281 61 -1.36 1 27.62 8 PHE B C 1
ATOM 2520 O O . PHE B 1 8 ? 22.656 61.531 -2.291 1 27.62 8 PHE B O 1
ATOM 2527 N N . TYR B 1 9 ? 23.703 59.781 -1.703 1 28.92 9 TYR B N 1
ATOM 2528 C CA . TYR B 1 9 ? 23.172 58.594 -2.41 1 28.92 9 TYR B CA 1
ATOM 2529 C C . TYR B 1 9 ? 21.719 58.375 -2.062 1 28.92 9 TYR B C 1
ATOM 2531 O O . TYR B 1 9 ? 21.375 58.125 -0.902 1 28.92 9 TYR B O 1
ATOM 2539 N N . ASN B 1 10 ? 20.812 59.031 -2.582 1 27.81 10 ASN B N 1
ATOM 2540 C CA . ASN B 1 10 ? 19.406 58.688 -2.615 1 27.81 10 ASN B CA 1
ATOM 2541 C C . ASN B 1 10 ? 19.188 57.219 -2.877 1 27.81 10 ASN B C 1
ATOM 2543 O O . ASN B 1 10 ? 19.266 56.75 -4.023 1 27.81 10 ASN B O 1
ATOM 2547 N N . LYS B 1 11 ? 19.828 56.312 -2.18 1 32.06 11 LYS B N 1
ATOM 2548 C CA . LYS B 1 11 ? 19.438 54.906 -2.195 1 32.06 11 LYS B CA 1
ATOM 2549 C C . LYS B 1 11 ? 17.922 54.75 -2.27 1 32.06 11 LYS B C 1
ATOM 2551 O O . LYS B 1 11 ? 17.203 55.219 -1.384 1 32.06 11 LYS B O 1
ATOM 2556 N N . CYS B 1 12 ? 17.328 54.906 -3.416 1 31.94 12 CYS B N 1
ATOM 2557 C CA . CYS B 1 12 ? 15.961 54.531 -3.766 1 31.94 12 CYS B CA 1
ATOM 2558 C C . CYS B 1 12 ? 15.508 53.312 -2.965 1 31.94 12 CYS B C 1
ATOM 2560 O O . CYS B 1 12 ? 16.062 52.219 -3.113 1 31.94 12 CYS B O 1
ATOM 2562 N N . ILE B 1 13 ? 15.203 53.469 -1.766 1 35.72 13 ILE B N 1
ATOM 2563 C CA . ILE B 1 13 ? 14.461 52.531 -0.92 1 35.72 13 ILE B CA 1
ATOM 2564 C C . ILE B 1 13 ? 13.336 51.875 -1.724 1 35.72 13 ILE B C 1
ATOM 2566 O O . ILE B 1 13 ? 12.32 52.531 -1.999 1 35.72 13 ILE B O 1
ATOM 2570 N N . TYR B 1 14 ? 13.523 51.375 -2.877 1 44.06 14 TYR B N 1
ATOM 2571 C CA . TYR B 1 14 ? 12.492 50.5 -3.445 1 44.06 14 TYR B CA 1
ATOM 2572 C C . TYR B 1 14 ? 11.734 49.781 -2.35 1 44.06 14 TYR B C 1
ATOM 2574 O O . TYR B 1 14 ? 12.336 49.094 -1.506 1 44.06 14 TYR B O 1
ATOM 2582 N N . SER B 1 15 ? 10.664 50.344 -1.993 1 54.72 15 SER B N 1
ATOM 2583 C CA . SER B 1 15 ? 9.844 49.938 -0.86 1 54.72 15 SER B CA 1
ATOM 2584 C C . SER B 1 15 ? 9.703 48.438 -0.804 1 54.72 15 SER B C 1
ATOM 2586 O O . SER B 1 15 ? 9.781 47.75 -1.833 1 54.72 15 SER B O 1
ATOM 2588 N N . THR B 1 16 ? 10.023 47.844 0.339 1 62.09 16 THR B N 1
ATOM 2589 C CA . THR B 1 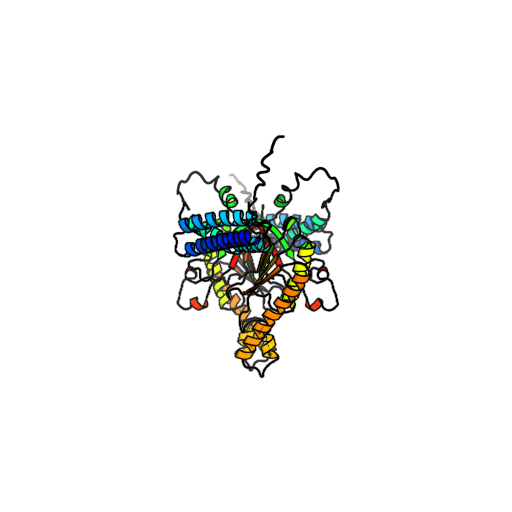16 ? 9.836 46.438 0.665 1 62.09 16 THR B CA 1
ATOM 2590 C C . THR B 1 16 ? 8.57 45.875 0.013 1 62.09 16 THR B C 1
ATOM 2592 O O . THR B 1 16 ? 8.539 44.75 -0.444 1 62.09 16 THR B O 1
ATOM 2595 N N . GLU B 1 17 ? 7.645 46.812 -0.215 1 65.38 17 GLU B N 1
ATOM 2596 C CA . GLU B 1 17 ? 6.367 46.438 -0.807 1 65.38 17 GLU B CA 1
ATOM 2597 C C . GLU B 1 17 ? 6.488 46.25 -2.318 1 65.38 17 GLU B C 1
ATOM 2599 O O . GLU B 1 17 ? 5.891 45.344 -2.896 1 65.38 17 GLU B O 1
ATOM 2604 N N . ASN B 1 18 ? 7.305 47.188 -2.926 1 74.62 18 ASN B N 1
ATOM 2605 C CA . ASN B 1 18 ? 7.496 47.094 -4.371 1 74.62 18 ASN B CA 1
ATOM 2606 C C . ASN B 1 18 ? 8.312 45.875 -4.75 1 74.62 18 ASN B C 1
ATOM 2608 O O . ASN B 1 18 ? 8.016 45.188 -5.75 1 74.62 18 ASN B O 1
ATOM 2612 N N . GLN B 1 19 ? 9.281 45.5 -3.939 1 76.88 19 GLN B N 1
ATOM 2613 C CA . GLN B 1 19 ? 10.078 44.312 -4.188 1 76.88 19 GLN B CA 1
ATOM 2614 C C . GLN B 1 19 ? 9.234 43.031 -4.074 1 76.88 19 GLN B C 1
ATOM 2616 O O . GLN B 1 19 ? 9.375 42.125 -4.883 1 76.88 19 GLN B O 1
ATOM 2621 N N . GLU B 1 20 ? 8.352 43.094 -3.18 1 80.06 20 GLU B N 1
ATOM 2622 C CA . GLU B 1 20 ? 7.457 41.969 -2.988 1 80.06 20 GLU B CA 1
ATOM 2623 C C . GLU B 1 20 ? 6.523 41.781 -4.184 1 80.06 20 GLU B C 1
ATOM 2625 O O . GLU B 1 20 ? 6.293 40.656 -4.637 1 80.06 20 GLU B O 1
ATOM 2630 N N . GLU B 1 21 ? 6.012 42.906 -4.664 1 80.62 21 GLU B N 1
ATOM 2631 C CA . GLU B 1 21 ? 5.129 42.875 -5.828 1 80.62 21 GLU B CA 1
ATOM 2632 C C . GLU B 1 21 ? 5.867 42.375 -7.066 1 80.62 21 GLU B C 1
ATOM 2634 O O . GLU B 1 21 ? 5.309 41.625 -7.871 1 80.62 21 GLU B O 1
ATOM 2639 N N . GLU B 1 22 ? 7.129 42.75 -7.234 1 82.06 22 GLU B N 1
ATOM 2640 C CA . GLU B 1 22 ? 7.941 42.312 -8.359 1 82.06 22 GLU B CA 1
ATOM 2641 C C . GLU B 1 22 ? 8.188 40.812 -8.297 1 82.06 22 GLU B C 1
ATOM 2643 O O . GLU B 1 22 ? 8.125 40.125 -9.32 1 82.06 22 GLU B O 1
ATOM 2648 N N . LEU B 1 23 ? 8.406 40.312 -7.117 1 84.31 23 LEU B N 1
ATOM 2649 C CA . LEU B 1 23 ? 8.625 38.906 -6.926 1 84.31 23 LEU B CA 1
ATOM 2650 C C . LEU B 1 23 ? 7.352 38.094 -7.215 1 84.31 23 LEU B C 1
ATOM 2652 O O . LEU B 1 23 ? 7.402 37.031 -7.844 1 84.31 23 LEU B O 1
ATOM 2656 N N . LEU B 1 24 ? 6.238 38.688 -6.852 1 82.94 24 LEU B N 1
ATOM 2657 C CA . LEU B 1 24 ? 4.949 38.062 -7.098 1 82.94 24 LEU B CA 1
ATOM 2658 C C . LEU B 1 24 ? 4.621 38.062 -8.586 1 82.94 24 LEU B C 1
ATOM 2660 O O . LEU B 1 24 ? 4.105 37.062 -9.109 1 82.94 24 LEU B O 1
ATOM 2664 N N . ASN B 1 25 ? 4.898 39.188 -9.258 1 83.62 25 ASN B N 1
ATOM 2665 C CA . ASN B 1 25 ? 4.684 39.25 -10.703 1 83.62 25 ASN B CA 1
ATOM 2666 C C . ASN B 1 25 ? 5.562 38.25 -11.445 1 83.62 25 ASN B C 1
ATOM 2668 O O . ASN B 1 25 ? 5.109 37.594 -12.375 1 83.62 25 ASN B O 1
ATOM 2672 N N . ALA B 1 26 ? 6.859 38.125 -10.961 1 83.19 26 ALA B N 1
ATOM 2673 C CA . ALA B 1 26 ? 7.777 37.156 -11.555 1 83.19 26 ALA B CA 1
ATOM 2674 C C . ALA B 1 26 ? 7.262 35.719 -11.367 1 83.19 26 ALA B C 1
ATOM 2676 O O . ALA B 1 26 ? 7.359 34.906 -12.281 1 83.19 26 ALA B O 1
ATOM 2677 N N . PHE B 1 27 ? 6.629 35.531 -10.258 1 86.75 27 PHE B N 1
ATOM 2678 C CA . PHE B 1 27 ? 6.051 34.219 -9.961 1 86.75 27 PHE B CA 1
ATOM 2679 C C . PHE B 1 27 ? 4.867 33.938 -10.883 1 86.75 27 PHE B C 1
ATOM 2681 O O . PHE B 1 27 ? 4.758 32.844 -11.438 1 86.75 27 PHE B O 1
ATOM 2688 N N . GLU B 1 28 ? 4.039 34.938 -11.125 1 82.94 28 GLU B N 1
ATOM 2689 C CA . GLU B 1 28 ? 2.865 34.781 -11.977 1 82.94 28 GLU B CA 1
ATOM 2690 C C . GLU B 1 28 ? 3.268 34.5 -13.422 1 82.94 28 GLU B C 1
ATOM 2692 O O . GLU B 1 28 ? 2.613 33.75 -14.125 1 82.94 28 GLU B O 1
ATOM 2697 N N . VAL B 1 29 ? 4.328 35.031 -13.891 1 83.25 29 VAL B N 1
ATOM 2698 C CA . VAL B 1 29 ? 4.84 34.812 -15.242 1 83.25 29 VAL B CA 1
ATOM 2699 C C . VAL B 1 29 ? 5.277 33.344 -15.383 1 83.25 29 VAL B C 1
ATOM 2701 O O . VAL B 1 29 ? 4.977 32.688 -16.391 1 83.25 29 VAL B O 1
ATOM 2704 N N . GLU B 1 30 ? 5.918 32.781 -14.258 1 85.69 30 GLU B N 1
ATOM 2705 C CA . GLU B 1 30 ? 6.391 31.406 -14.328 1 85.69 30 GLU B CA 1
ATOM 2706 C C . GLU B 1 30 ? 5.227 30.422 -14.281 1 85.69 30 GLU B C 1
ATOM 2708 O O . GLU B 1 30 ? 5.262 29.375 -14.938 1 85.69 30 GLU B O 1
ATOM 2713 N N . LYS B 1 31 ? 4.191 30.797 -13.641 1 81 31 LYS B N 1
ATOM 2714 C CA . LYS B 1 31 ? 2.99 29.969 -13.609 1 81 31 LYS B CA 1
ATOM 2715 C C . LYS B 1 31 ? 2.354 29.875 -14.992 1 81 31 LYS B C 1
ATOM 2717 O O . LYS B 1 31 ? 1.947 28.797 -15.422 1 81 31 LYS B O 1
ATOM 2722 N N . LYS B 1 32 ? 2.283 30.969 -15.664 1 79.31 32 LYS B N 1
ATOM 2723 C CA . LYS B 1 32 ? 1.72 30.984 -17.016 1 79.31 32 LYS B CA 1
ATOM 2724 C C . LYS B 1 32 ? 2.598 30.203 -17.984 1 79.31 32 LYS B C 1
ATOM 2726 O O . LYS B 1 32 ? 2.088 29.516 -18.875 1 79.31 32 LYS B O 1
ATOM 2731 N N . ARG B 1 33 ? 3.932 30.219 -17.75 1 83.12 33 ARG B N 1
ATOM 2732 C CA . ARG B 1 33 ? 4.867 29.5 -18.625 1 83.12 33 ARG B CA 1
ATOM 2733 C C . ARG B 1 33 ? 4.691 28 -18.484 1 83.12 33 ARG B C 1
ATOM 2735 O O . ARG B 1 33 ? 4.668 27.281 -19.484 1 83.12 33 ARG B O 1
ATOM 2742 N N . ILE B 1 34 ? 4.457 27.609 -17.234 1 81.5 34 ILE B N 1
ATOM 2743 C CA . ILE B 1 34 ? 4.32 26.172 -17.031 1 81.5 34 ILE B CA 1
ATOM 2744 C C . ILE B 1 34 ? 2.969 25.703 -17.578 1 81.5 34 ILE B C 1
ATOM 2746 O O . ILE B 1 34 ? 2.865 24.625 -18.156 1 81.5 34 ILE B O 1
ATOM 2750 N N . ASP B 1 35 ? 1.956 26.484 -17.531 1 75.5 35 ASP B N 1
ATOM 2751 C CA . ASP B 1 35 ? 0.631 26.172 -18.062 1 75.5 35 ASP B CA 1
ATOM 2752 C C . ASP B 1 35 ? 0.654 26.094 -19.594 1 75.5 35 ASP B C 1
ATOM 2754 O O . ASP B 1 35 ? -0.117 25.328 -20.188 1 75.5 35 ASP B O 1
ATOM 2758 N N . SER B 1 36 ? 1.536 26.766 -20.172 1 73.88 36 SER B N 1
ATOM 2759 C CA . SER B 1 36 ? 1.622 26.781 -21.641 1 73.88 36 SER B CA 1
ATOM 2760 C C . SER B 1 36 ? 2.211 25.484 -22.172 1 73.88 36 SER B C 1
ATOM 2762 O O . SER B 1 36 ? 2.143 25.219 -23.375 1 73.88 36 SER B O 1
ATOM 2764 N N . THR B 1 37 ? 2.791 24.672 -21.203 1 74 37 THR B N 1
ATOM 2765 C CA . THR B 1 37 ? 3.422 23.438 -21.656 1 74 37 THR B CA 1
ATOM 2766 C C . THR B 1 37 ? 2.367 22.406 -22.016 1 74 37 THR B C 1
ATOM 2768 O O . THR B 1 37 ? 2.662 21.438 -22.719 1 74 37 THR B O 1
ATOM 2771 N N . ASN B 1 38 ? 1.117 22.516 -21.672 1 63.5 38 ASN B N 1
ATOM 2772 C CA . ASN B 1 38 ? 0.061 21.516 -21.828 1 63.5 38 ASN B CA 1
ATOM 2773 C C . ASN B 1 38 ? -0.221 21.234 -23.297 1 63.5 38 ASN B C 1
ATOM 2775 O O . ASN B 1 38 ? -0.67 20.141 -23.656 1 63.5 38 ASN B O 1
ATOM 2779 N N . ASN B 1 39 ? 0.087 22.094 -24.172 1 57.44 39 ASN B N 1
ATOM 2780 C CA . ASN B 1 39 ? -0.241 21.969 -25.594 1 57.44 39 ASN B CA 1
ATOM 2781 C C . ASN B 1 39 ? 1.015 21.844 -26.453 1 57.44 39 ASN B C 1
ATOM 2783 O O . ASN B 1 39 ? 0.959 22.016 -27.672 1 57.44 39 ASN B O 1
ATOM 2787 N N . LEU B 1 40 ? 2.176 21.531 -25.75 1 64.75 40 LEU B N 1
ATOM 2788 C CA . LEU B 1 40 ? 3.436 21.516 -26.484 1 64.75 40 LEU B CA 1
ATOM 2789 C C . LEU B 1 40 ? 3.971 20.094 -26.609 1 64.75 40 LEU B C 1
ATOM 2791 O O . LEU B 1 40 ? 3.582 19.219 -25.844 1 64.75 40 LEU B O 1
ATOM 2795 N N . GLU B 1 41 ? 4.734 19.953 -27.688 1 65.38 41 GLU B N 1
ATOM 2796 C CA . GLU B 1 41 ? 5.477 18.703 -27.844 1 65.38 41 GLU B CA 1
ATOM 2797 C C . GLU B 1 41 ? 6.363 18.453 -26.625 1 65.38 41 GLU B C 1
ATOM 2799 O O . GLU B 1 41 ? 6.848 19.391 -25.984 1 65.38 41 GLU B O 1
ATOM 2804 N N . ILE B 1 42 ? 6.664 17.203 -26.266 1 65.19 42 ILE B N 1
ATOM 2805 C CA . ILE B 1 42 ? 7.25 16.719 -25.016 1 65.19 42 ILE B CA 1
ATOM 2806 C C . ILE B 1 42 ? 8.602 17.391 -24.781 1 65.19 42 ILE B C 1
ATOM 2808 O O . ILE B 1 42 ? 8.875 17.891 -23.703 1 65.19 42 ILE B O 1
ATOM 2812 N N . GLN B 1 43 ? 9.344 17.422 -25.812 1 69.31 43 GLN B N 1
ATOM 2813 C CA . GLN B 1 43 ? 10.672 17.984 -25.625 1 69.31 43 GLN B CA 1
ATOM 2814 C C . GLN B 1 43 ? 10.594 19.5 -25.359 1 69.31 43 GLN B C 1
ATOM 2816 O O . GLN B 1 43 ? 11.289 20.016 -24.484 1 69.31 43 GLN B O 1
ATOM 2821 N N . SER B 1 44 ? 9.773 20.188 -26.094 1 74.75 44 SER B N 1
ATOM 2822 C CA . SER B 1 44 ? 9.578 21.609 -25.906 1 74.75 44 SER B CA 1
ATOM 2823 C C . SER B 1 44 ? 8.992 21.922 -24.531 1 74.75 44 SER B C 1
ATOM 2825 O O . SER B 1 44 ? 9.414 22.859 -23.859 1 74.75 44 SER B O 1
ATOM 2827 N N . ALA B 1 45 ? 8.094 21.078 -24.156 1 75.31 45 ALA B N 1
ATOM 2828 C CA . ALA B 1 45 ? 7.473 21.219 -22.844 1 75.31 45 ALA B CA 1
ATOM 2829 C C . ALA B 1 45 ? 8.492 21.016 -21.719 1 75.31 45 ALA B C 1
ATOM 2831 O O . ALA B 1 45 ? 8.5 21.75 -20.734 1 75.31 45 ALA B O 1
ATOM 2832 N N . LEU B 1 46 ? 9.336 20.156 -21.969 1 78 46 LEU B N 1
ATOM 2833 C CA . LEU B 1 46 ? 10.367 19.844 -20.984 1 78 46 LEU B CA 1
ATOM 2834 C C . LEU B 1 46 ? 11.367 20.984 -20.844 1 78 46 LEU B C 1
ATOM 2836 O O . LEU B 1 46 ? 11.758 21.344 -19.734 1 78 46 LEU B O 1
ATOM 2840 N N . ASP B 1 47 ? 11.781 21.516 -21.938 1 79.5 47 ASP B N 1
ATOM 2841 C CA . ASP B 1 47 ? 12.703 22.641 -21.938 1 79.5 47 ASP B CA 1
ATOM 2842 C C . ASP B 1 47 ? 12.109 23.828 -21.188 1 79.5 47 ASP B C 1
ATOM 2844 O O . ASP B 1 47 ? 12.797 24.469 -20.375 1 79.5 47 ASP B O 1
ATOM 2848 N N . ILE B 1 48 ? 10.844 24.047 -21.422 1 80.5 48 ILE B N 1
ATOM 2849 C CA . ILE B 1 48 ? 10.164 25.141 -20.75 1 80.5 48 ILE B CA 1
ATOM 2850 C C . ILE B 1 48 ? 10.047 24.844 -19.266 1 80.5 48 ILE B C 1
ATOM 2852 O O . ILE B 1 48 ? 10.336 25.703 -18.422 1 80.5 48 ILE B O 1
ATOM 2856 N N . ALA B 1 49 ? 9.711 23.656 -19 1 81.44 49 ALA B N 1
ATOM 2857 C CA . ALA B 1 49 ? 9.523 23.266 -17.594 1 81.44 49 ALA B CA 1
ATOM 2858 C C . ALA B 1 49 ? 10.836 23.375 -16.812 1 81.44 49 ALA B C 1
ATOM 2860 O O . ALA B 1 49 ? 10.859 23.859 -15.688 1 81.44 49 ALA B O 1
ATOM 2861 N N . LYS B 1 50 ? 11.875 22.984 -17.438 1 80.69 50 LYS B N 1
ATOM 2862 C CA . LYS B 1 50 ? 13.188 23.078 -16.797 1 80.69 50 LYS B CA 1
ATOM 2863 C C . LYS B 1 50 ? 13.617 24.547 -16.641 1 80.69 50 LYS B C 1
ATOM 2865 O O . LYS B 1 50 ? 14.219 24.906 -15.625 1 80.69 50 LYS B O 1
ATOM 2870 N N . SER B 1 51 ? 13.398 25.281 -17.641 1 84.56 51 SER B N 1
ATOM 2871 C CA . SER B 1 51 ? 13.672 26.719 -17.547 1 84.56 51 SER B CA 1
ATOM 2872 C C . SER B 1 51 ? 12.867 27.359 -16.422 1 84.56 51 SER B C 1
ATOM 2874 O O . SER B 1 51 ? 13.391 28.188 -15.68 1 84.56 51 SER B O 1
ATOM 2876 N N . VAL B 1 52 ? 11.602 26.922 -16.297 1 85.38 52 VAL B N 1
ATOM 2877 C CA . VAL B 1 52 ? 10.734 27.438 -15.242 1 85.38 52 VAL B CA 1
ATOM 2878 C C . VAL B 1 52 ? 11.273 27.016 -13.875 1 85.38 52 VAL B C 1
ATOM 2880 O O . VAL B 1 52 ? 11.312 27.828 -12.945 1 85.38 52 VAL B O 1
ATOM 2883 N N . GLU B 1 53 ? 11.695 25.844 -13.82 1 84.38 53 GLU B N 1
ATOM 2884 C CA . GLU B 1 53 ? 12.281 25.359 -12.57 1 84.38 53 GLU B CA 1
ATOM 2885 C C . GLU B 1 53 ? 13.484 26.203 -12.156 1 84.38 53 GLU B C 1
ATOM 2887 O O . GLU B 1 53 ? 13.602 26.594 -10.984 1 84.38 53 GLU B O 1
ATOM 2892 N N . LYS B 1 54 ? 14.391 26.406 -13.062 1 81.69 54 LYS B N 1
ATOM 2893 C CA . LYS B 1 54 ? 15.57 27.219 -12.805 1 81.69 54 LYS B CA 1
ATOM 2894 C C . LYS B 1 54 ? 15.188 28.625 -12.32 1 81.69 54 LYS B C 1
ATOM 2896 O O . LYS B 1 54 ? 15.766 29.125 -11.359 1 81.69 54 LYS B O 1
ATOM 2901 N N . GLU B 1 55 ? 14.211 29.234 -12.938 1 85.94 55 GLU B N 1
ATOM 2902 C CA . GLU B 1 55 ? 13.766 30.578 -12.578 1 85.94 55 GLU B CA 1
ATOM 2903 C C . GLU B 1 55 ? 13.094 30.594 -11.203 1 85.94 55 GLU B C 1
ATOM 2905 O O . GLU B 1 55 ? 13.273 31.531 -10.43 1 85.94 55 GLU B O 1
ATOM 2910 N N . LEU B 1 56 ? 12.344 29.469 -10.945 1 84.31 56 LEU B N 1
ATOM 2911 C CA . LEU B 1 56 ? 11.672 29.406 -9.656 1 84.31 56 LEU B CA 1
ATOM 2912 C C . LEU B 1 56 ? 12.688 29.203 -8.531 1 84.31 56 LEU B C 1
ATOM 2914 O O . LEU B 1 56 ? 12.539 29.781 -7.449 1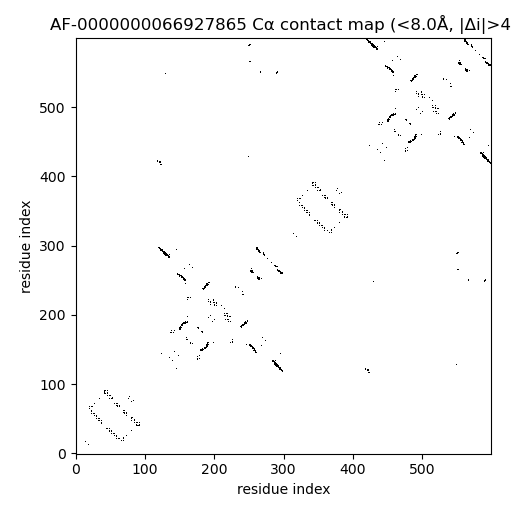 84.31 56 LEU B O 1
ATOM 2918 N N . LYS B 1 57 ? 13.695 28.484 -8.758 1 79.69 57 LYS B N 1
ATOM 2919 C CA . LYS B 1 57 ? 14.773 28.328 -7.785 1 79.69 57 LYS B CA 1
ATOM 2920 C C . LYS B 1 57 ? 15.461 29.656 -7.504 1 79.69 57 LYS B C 1
ATOM 2922 O O . LYS B 1 57 ? 15.766 29.984 -6.352 1 79.69 57 LYS B O 1
ATOM 2927 N N . LYS B 1 58 ? 15.727 30.438 -8.547 1 82.19 58 LYS B N 1
ATOM 2928 C CA . LYS B 1 58 ? 16.281 31.781 -8.406 1 82.19 58 LYS B CA 1
ATOM 2929 C C . LYS B 1 58 ? 15.328 32.688 -7.609 1 82.19 58 LYS B C 1
ATOM 2931 O O . LYS B 1 58 ? 15.766 33.438 -6.738 1 82.19 58 LYS B O 1
ATOM 2936 N N . LEU B 1 59 ? 14.023 32.469 -7.902 1 82.94 59 LEU B N 1
ATOM 2937 C CA . LEU B 1 59 ? 13.008 33.281 -7.223 1 82.94 59 LEU B CA 1
ATOM 2938 C C . LEU B 1 59 ? 12.953 32.938 -5.738 1 82.94 59 LEU B C 1
ATOM 2940 O O . LEU B 1 59 ? 12.766 33.844 -4.906 1 82.94 59 LEU B O 1
ATOM 2944 N N . VAL B 1 60 ? 13.133 31.703 -5.414 1 80 60 VAL B N 1
ATOM 2945 C CA . VAL B 1 60 ? 13.188 31.297 -4.02 1 80 60 VAL B CA 1
ATOM 2946 C C . VAL B 1 60 ? 14.367 31.953 -3.32 1 80 60 VAL B C 1
ATOM 2948 O O . VAL B 1 60 ? 14.234 32.438 -2.195 1 80 60 VAL B O 1
ATOM 2951 N N . ASN B 1 61 ? 15.492 31.984 -3.945 1 77.94 61 ASN B N 1
ATOM 2952 C CA . ASN B 1 61 ? 16.688 32.594 -3.396 1 77.94 61 ASN B CA 1
ATOM 2953 C C . ASN B 1 61 ? 16.531 34.125 -3.279 1 77.94 61 ASN B C 1
ATOM 2955 O O . ASN B 1 61 ? 16.984 34.719 -2.303 1 77.94 61 ASN B O 1
ATOM 2959 N N . ASP B 1 62 ? 15.875 34.75 -4.254 1 81.5 62 ASP B N 1
ATOM 2960 C CA . ASP B 1 62 ? 15.68 36.188 -4.285 1 81.5 62 ASP B CA 1
ATOM 2961 C C . ASP B 1 62 ? 14.648 36.625 -3.252 1 81.5 62 ASP B C 1
ATOM 2963 O O . ASP B 1 62 ? 14.594 37.812 -2.885 1 81.5 62 ASP B O 1
ATOM 2967 N N . SER B 1 63 ? 13.805 35.562 -2.848 1 77.69 63 SER B N 1
ATOM 2968 C CA . SER B 1 63 ? 12.719 35.875 -1.929 1 77.69 63 SER B CA 1
ATOM 2969 C C . SER B 1 63 ? 13.117 35.594 -0.483 1 77.69 63 SER B C 1
ATOM 2971 O O . SER B 1 63 ? 12.258 35.375 0.374 1 77.69 63 SER B O 1
ATOM 2973 N N . LYS B 1 64 ? 14.406 35.656 -0.215 1 75.38 64 LYS B N 1
ATOM 2974 C CA . LYS B 1 64 ? 14.922 35.312 1.105 1 75.38 64 LYS B CA 1
ATOM 2975 C C . LYS B 1 64 ? 14.328 36.219 2.182 1 75.38 64 LYS B C 1
ATOM 2977 O O . LYS B 1 64 ? 14.07 35.781 3.301 1 75.38 64 LYS B O 1
ATOM 2982 N N . ASN B 1 65 ? 14.102 37.5 1.838 1 73.81 65 ASN B N 1
ATOM 2983 C CA . ASN B 1 65 ? 13.602 38.469 2.801 1 73.81 65 ASN B CA 1
ATOM 2984 C C . ASN B 1 65 ? 12.07 38.531 2.803 1 73.81 65 ASN B C 1
ATOM 2986 O O . ASN B 1 65 ? 11.477 39.281 3.555 1 73.81 65 ASN B O 1
ATOM 2990 N N . PHE B 1 66 ? 11.414 37.75 1.93 1 75.75 66 PHE B N 1
ATOM 2991 C CA . PHE B 1 66 ? 9.961 37.719 1.814 1 75.75 66 PHE B CA 1
ATOM 2992 C C . PHE B 1 66 ? 9.445 36.312 2.049 1 75.75 66 PHE B C 1
ATOM 2994 O O . PHE B 1 66 ? 9.219 35.562 1.096 1 75.75 66 PHE B O 1
ATOM 3001 N N . LYS B 1 67 ? 9.18 36.031 3.297 1 68.06 67 LYS B N 1
ATOM 3002 C CA . LYS B 1 67 ? 8.914 34.688 3.746 1 68.06 67 LYS B CA 1
ATOM 3003 C C . LYS B 1 67 ? 7.68 34.094 3.062 1 68.06 67 LYS B C 1
ATOM 3005 O O . LYS B 1 67 ? 7.676 32.938 2.648 1 68.06 67 LYS B O 1
ATOM 3010 N N . ASN B 1 68 ? 6.73 34.969 2.904 1 69.62 68 ASN B N 1
ATOM 3011 C CA . ASN B 1 68 ? 5.477 34.5 2.309 1 69.62 68 ASN B CA 1
ATOM 3012 C C . ASN B 1 68 ? 5.66 34.125 0.84 1 69.62 68 ASN B C 1
ATOM 3014 O O . ASN B 1 68 ? 5.164 33.094 0.392 1 69.62 68 ASN B O 1
ATOM 3018 N N . ILE B 1 69 ? 6.422 34.969 0.142 1 74.06 69 ILE B N 1
ATOM 3019 C CA . ILE B 1 69 ? 6.633 34.719 -1.283 1 74.06 69 ILE B CA 1
ATOM 3020 C C . ILE B 1 69 ? 7.582 33.562 -1.478 1 74.06 69 ILE B C 1
ATOM 3022 O O . ILE B 1 69 ? 7.359 32.719 -2.348 1 74.06 69 ILE B O 1
ATOM 3026 N N . ARG B 1 70 ? 8.516 33.438 -0.62 1 71.88 70 ARG B N 1
ATOM 3027 C CA . ARG B 1 70 ? 9.492 32.344 -0.71 1 71.88 70 ARG B CA 1
ATOM 3028 C C . ARG B 1 70 ? 8.82 30.984 -0.537 1 71.88 70 ARG B C 1
ATOM 3030 O O . ARG B 1 70 ? 9.086 30.047 -1.304 1 71.88 70 ARG B O 1
ATOM 3037 N N . SER B 1 71 ? 7.891 31.016 0.364 1 69.06 71 SER B N 1
ATOM 3038 C CA . SER B 1 71 ? 7.156 29.781 0.648 1 69.06 71 SER B CA 1
ATOM 3039 C C . SER B 1 71 ? 6.23 29.422 -0.505 1 69.06 71 SER B C 1
ATOM 3041 O O . SER B 1 71 ? 6.137 28.25 -0.881 1 69.06 71 SER B O 1
ATOM 3043 N N . LYS B 1 72 ? 5.602 30.406 -1.104 1 71 72 LYS B N 1
ATOM 3044 C CA . LYS B 1 72 ? 4.68 30.203 -2.217 1 71 72 LYS B CA 1
ATOM 3045 C C . LYS B 1 72 ? 5.406 29.672 -3.443 1 71 72 LYS B C 1
ATOM 3047 O O . LYS B 1 72 ? 4.953 28.703 -4.066 1 71 72 LYS B O 1
ATOM 3052 N N . VAL B 1 73 ? 6.574 30.203 -3.672 1 77.88 73 VAL B N 1
ATOM 3053 C CA . VAL B 1 73 ? 7.359 29.812 -4.836 1 77.88 73 VAL B CA 1
ATOM 3054 C C . VAL B 1 73 ? 7.961 28.422 -4.609 1 77.88 73 VAL B C 1
ATOM 3056 O O . VAL B 1 73 ? 7.914 27.562 -5.496 1 77.88 73 VAL B O 1
ATOM 3059 N N . GLY B 1 74 ? 8.461 28.219 -3.484 1 68.62 74 GLY B N 1
ATOM 3060 C CA . GLY B 1 74 ? 9.047 26.922 -3.164 1 68.62 74 GLY B CA 1
ATOM 3061 C C . GLY B 1 74 ? 8.047 25.781 -3.246 1 68.62 74 GLY B C 1
ATOM 3062 O O . GLY B 1 74 ? 8.359 24.719 -3.803 1 68.62 74 GLY B O 1
ATOM 3063 N N . ARG B 1 75 ? 6.844 26.141 -2.881 1 61.88 75 ARG B N 1
ATOM 3064 C CA . ARG B 1 75 ? 5.762 25.172 -2.908 1 61.88 75 ARG B CA 1
ATOM 3065 C C . ARG B 1 75 ? 5.367 24.828 -4.34 1 61.88 75 ARG B C 1
ATOM 3067 O O . ARG B 1 75 ? 5.18 23.656 -4.676 1 61.88 75 ARG B O 1
ATOM 3074 N N . TYR B 1 76 ? 5.184 25.828 -5.098 1 70 76 TYR B N 1
ATOM 3075 C CA . TYR B 1 76 ? 4.809 25.641 -6.492 1 70 76 TYR B CA 1
ATOM 3076 C C . TYR B 1 76 ? 5.879 24.859 -7.246 1 70 76 TYR B C 1
ATOM 3078 O O . TYR B 1 76 ? 5.562 23.984 -8.055 1 70 76 TYR B O 1
ATOM 3086 N N . LEU B 1 77 ? 7.117 25.078 -6.848 1 71.5 77 LEU B N 1
ATOM 3087 C CA . LEU B 1 77 ? 8.258 24.406 -7.461 1 71.5 77 LEU B CA 1
ATOM 3088 C C . LEU B 1 77 ? 8.234 22.906 -7.16 1 71.5 77 LEU B C 1
ATOM 3090 O O . LEU B 1 77 ? 8.352 22.078 -8.07 1 71.5 77 LEU B O 1
ATOM 3094 N N . ILE B 1 78 ? 7.945 22.609 -5.98 1 62 78 ILE B N 1
ATOM 3095 C CA . ILE B 1 78 ? 8.094 21.234 -5.527 1 62 78 ILE B CA 1
ATOM 3096 C C . ILE B 1 78 ? 6.848 20.438 -5.895 1 62 78 ILE B C 1
ATOM 3098 O O . ILE B 1 78 ? 6.949 19.281 -6.32 1 62 78 ILE B O 1
ATOM 3102 N N . THR B 1 79 ? 5.691 21.172 -5.898 1 57.06 79 THR B N 1
ATOM 3103 C CA . THR B 1 79 ? 4.438 20.422 -5.984 1 57.06 79 THR B CA 1
ATOM 3104 C C . THR B 1 79 ? 3.93 20.391 -7.422 1 57.06 79 THR B C 1
ATOM 3106 O O . THR B 1 79 ? 3.168 19.5 -7.793 1 57.06 79 THR B O 1
ATOM 3109 N N . HIS B 1 80 ? 4.312 21.312 -8.141 1 63.38 80 HIS B N 1
ATOM 3110 C CA . HIS B 1 80 ? 3.721 21.438 -9.469 1 63.38 80 HIS B CA 1
ATOM 3111 C C . HIS B 1 80 ? 4.781 21.297 -10.562 1 63.38 80 HIS B C 1
ATOM 3113 O O . HIS B 1 80 ? 4.645 20.469 -11.453 1 63.38 80 HIS B O 1
ATOM 3119 N N . VAL B 1 81 ? 5.887 22 -10.328 1 70.12 81 VAL B N 1
ATOM 3120 C CA . VAL B 1 81 ? 6.816 22.094 -11.453 1 70.12 81 VAL B CA 1
ATOM 3121 C C . VAL B 1 81 ? 7.691 20.844 -11.5 1 70.12 81 VAL B C 1
ATOM 3123 O O . VAL B 1 81 ? 7.844 20.219 -12.562 1 70.12 81 VAL B O 1
ATOM 3126 N N . GLN B 1 82 ? 8.07 20.438 -10.367 1 64.88 82 GLN B N 1
ATOM 3127 C CA . GLN B 1 82 ? 9 19.312 -10.359 1 64.88 82 GLN B CA 1
ATOM 3128 C C . GLN B 1 82 ? 8.305 18.016 -10.742 1 64.88 82 GLN B C 1
ATOM 3130 O O . GLN B 1 82 ? 8.836 17.234 -11.531 1 64.88 82 GLN B O 1
ATOM 3135 N N . PRO B 1 83 ? 7.07 17.875 -10.375 1 58.78 83 PRO B N 1
ATOM 3136 C CA . PRO B 1 83 ? 6.355 16.688 -10.859 1 58.78 83 PRO B CA 1
ATOM 3137 C C . PRO B 1 83 ? 6.098 16.734 -12.367 1 58.78 83 PRO B C 1
ATOM 3139 O O . PRO B 1 83 ? 6.172 15.703 -13.039 1 58.78 83 PRO B O 1
ATOM 3142 N N . ILE B 1 84 ? 5.793 17.828 -12.945 1 64 84 ILE B N 1
ATOM 3143 C CA . ILE B 1 84 ? 5.586 17.984 -14.383 1 64 84 ILE B CA 1
ATOM 3144 C C . ILE B 1 84 ? 6.875 17.656 -15.133 1 64 84 ILE B C 1
ATOM 3146 O O . ILE B 1 84 ? 6.852 16.969 -16.156 1 64 84 ILE B O 1
ATOM 3150 N N . ILE B 1 85 ? 7.961 18.109 -14.555 1 65.56 85 ILE B N 1
ATOM 3151 C CA . ILE B 1 85 ? 9.258 17.859 -15.18 1 65.56 85 ILE B CA 1
ATOM 3152 C C . ILE B 1 85 ? 9.555 16.359 -15.148 1 65.56 85 ILE B C 1
ATOM 3154 O O . ILE B 1 85 ? 9.977 15.781 -16.156 1 65.56 85 ILE B O 1
ATOM 3158 N N . SER B 1 86 ? 9.234 15.875 -14.102 1 58.03 86 SER B N 1
ATOM 3159 C CA . SER B 1 86 ? 9.461 14.438 -13.945 1 58.03 86 SER B CA 1
ATOM 3160 C C . SER B 1 86 ? 8.617 13.641 -14.938 1 58.03 86 SER B C 1
ATOM 3162 O O . SER B 1 86 ? 9.109 12.68 -15.531 1 58.03 86 SER B O 1
ATOM 3164 N N . ARG B 1 87 ? 7.43 14.062 -15.234 1 56.66 87 ARG B N 1
ATOM 3165 C CA . ARG B 1 87 ? 6.516 13.453 -16.188 1 56.66 87 ARG B CA 1
ATOM 3166 C C . ARG B 1 87 ? 7 13.664 -17.625 1 56.66 87 ARG B C 1
ATOM 3168 O O . ARG B 1 87 ? 6.953 12.742 -18.438 1 56.66 87 ARG B O 1
ATOM 3175 N N . LEU B 1 88 ? 7.426 14.789 -17.891 1 59.47 88 LEU B N 1
ATOM 3176 C CA . LEU B 1 88 ? 7.867 15.141 -19.234 1 59.47 88 LEU B CA 1
ATOM 3177 C C . LEU B 1 88 ? 9.203 14.477 -19.562 1 59.47 88 LEU B C 1
ATOM 3179 O O . LEU B 1 88 ? 9.438 14.086 -20.703 1 59.47 88 LEU B O 1
ATOM 3183 N N . GLU B 1 89 ? 10 14.43 -18.562 1 58.34 89 GLU B N 1
ATOM 3184 C CA . GLU B 1 89 ? 11.281 13.75 -18.75 1 58.34 89 GLU B CA 1
ATOM 3185 C C . GLU B 1 89 ? 11.078 12.25 -18.984 1 58.34 89 GLU B C 1
ATOM 3187 O O . GLU B 1 89 ? 11.773 11.648 -19.797 1 58.34 89 GLU B O 1
ATOM 3192 N N . SER B 1 90 ? 10.188 11.828 -18.406 1 47.69 90 SER B N 1
ATOM 3193 C CA . SER B 1 90 ? 9.82 10.43 -18.609 1 47.69 90 SER B CA 1
ATOM 3194 C C . SER B 1 90 ? 9.125 10.227 -19.953 1 47.69 90 SER B C 1
ATOM 3196 O O . SER B 1 90 ? 9.305 9.195 -20.609 1 47.69 90 SER B O 1
ATOM 3198 N N . GLY B 1 91 ? 8.375 11.141 -20.484 1 41.66 91 GLY B N 1
ATOM 3199 C CA . GLY B 1 91 ? 7.805 11.133 -21.828 1 41.66 91 GLY B CA 1
ATOM 3200 C C . GLY B 1 91 ? 8.828 11.414 -22.906 1 41.66 91 GLY B C 1
ATOM 3201 O O . GLY B 1 91 ? 8.727 10.883 -24.016 1 41.66 91 GLY B O 1
ATOM 3202 N N . ASN B 1 92 ? 9.695 12.398 -22.844 1 39.44 92 ASN B N 1
ATOM 3203 C CA . ASN B 1 92 ? 10.781 12.641 -23.781 1 39.44 92 ASN B CA 1
ATOM 3204 C C . ASN B 1 92 ? 11.734 11.453 -23.859 1 39.44 92 ASN B C 1
ATOM 3206 O O . ASN B 1 92 ? 12.367 11.227 -24.891 1 39.44 92 ASN B O 1
ATOM 3210 N N . LEU B 1 93 ? 12.047 10.789 -22.906 1 32.47 93 LEU B N 1
ATOM 3211 C CA . LEU B 1 93 ? 12.844 9.57 -23 1 32.47 93 LEU B CA 1
ATOM 3212 C C . LEU B 1 93 ? 12.102 8.492 -23.781 1 32.47 93 LEU B C 1
ATOM 3214 O O . LEU B 1 93 ? 12.672 7.441 -24.094 1 32.47 93 LEU B O 1
ATOM 3218 N N . LEU B 1 94 ? 10.93 8.688 -24.047 1 29.73 94 LEU B N 1
ATOM 3219 C CA . LEU B 1 94 ? 10.344 7.699 -24.953 1 29.73 94 LEU B CA 1
ATOM 3220 C C . LEU B 1 94 ? 10.75 7.977 -26.391 1 29.73 94 LEU B C 1
ATOM 3222 O O . LEU B 1 94 ? 10.445 7.184 -27.297 1 29.73 94 LEU B O 1
ATOM 3226 N N . ASP B 1 95 ? 11.086 9.086 -26.781 1 29.34 95 ASP B N 1
ATOM 3227 C CA . ASP B 1 95 ? 11.5 9.078 -28.188 1 29.34 95 ASP B CA 1
ATOM 3228 C C . ASP B 1 95 ? 12.898 8.477 -28.328 1 29.34 95 ASP B C 1
ATOM 3230 O O . ASP B 1 95 ? 13.312 8.125 -29.438 1 29.34 95 ASP B O 1
ATOM 3234 N N . ASN B 1 96 ? 13.891 8.766 -27.641 1 25.44 96 ASN B N 1
ATOM 3235 C CA . ASN B 1 96 ? 15.117 8.109 -28.078 1 25.44 96 ASN B CA 1
ATOM 3236 C C . ASN B 1 96 ? 15.039 6.598 -27.891 1 25.44 96 ASN B C 1
ATOM 3238 O O . ASN B 1 96 ? 14.195 6.105 -27.141 1 25.44 96 ASN B O 1
ATOM 3242 N N . ASP B 1 97 ? 16.438 5.711 -27.938 1 24.02 97 ASP B N 1
ATOM 3243 C CA . ASP B 1 97 ? 16.906 4.359 -28.234 1 24.02 97 ASP B CA 1
ATOM 3244 C C . ASP B 1 97 ? 16.422 3.373 -27.172 1 24.02 97 ASP B C 1
ATOM 3246 O O . ASP B 1 97 ? 16.859 3.426 -26.016 1 24.02 97 ASP B O 1
ATOM 3250 N N . VAL B 1 98 ? 15.5 3.029 -26.797 1 24.62 98 VAL B N 1
ATOM 3251 C CA . VAL B 1 98 ? 15.484 1.573 -26.703 1 24.62 98 VAL B CA 1
ATOM 3252 C C . VAL B 1 98 ? 16.062 0.967 -27.984 1 24.62 98 VAL B C 1
ATOM 3254 O O . VAL B 1 98 ? 15.367 0.811 -28.984 1 24.62 98 VAL B O 1
ATOM 3257 N N . ILE B 1 99 ? 17.281 1.517 -28.422 1 23.77 99 ILE B N 1
ATOM 3258 C CA . ILE B 1 99 ? 18.047 0.785 -29.422 1 23.77 99 ILE B CA 1
ATOM 3259 C C . ILE B 1 99 ? 18.297 -0.644 -28.938 1 23.77 99 ILE B C 1
ATOM 3261 O O . ILE B 1 99 ? 19.047 -0.863 -27.984 1 23.77 99 ILE B O 1
ATOM 3265 N N . ILE B 1 100 ? 17.328 -1.452 -28.891 1 24.81 100 ILE B N 1
ATOM 3266 C CA . ILE B 1 100 ? 17.484 -2.893 -29.078 1 24.81 100 ILE B CA 1
ATOM 3267 C C . ILE B 1 100 ? 18.422 -3.176 -30.25 1 24.81 100 ILE B C 1
ATOM 3269 O O . ILE B 1 100 ? 17.984 -3.16 -31.406 1 24.81 100 ILE B O 1
ATOM 3273 N N . GLU B 1 101 ? 19.625 -2.396 -30.406 1 23.69 101 GLU B N 1
ATOM 3274 C CA . GLU B 1 101 ? 20.516 -2.939 -31.422 1 23.69 101 GLU B CA 1
ATOM 3275 C C . GLU B 1 101 ? 20.828 -4.41 -31.156 1 23.69 101 GLU B C 1
ATOM 3277 O O . GLU B 1 101 ? 21 -4.816 -30 1 23.69 101 GLU B O 1
ATOM 3282 N N . ASN B 1 102 ? 20.547 -5.355 -32.094 1 23.12 102 ASN B N 1
ATOM 3283 C CA . ASN B 1 102 ? 20.781 -6.73 -32.531 1 23.12 102 ASN B CA 1
ATOM 3284 C C . ASN B 1 102 ? 22.219 -7.16 -32.25 1 23.12 102 ASN B C 1
ATOM 3286 O O . ASN B 1 102 ? 22.641 -8.242 -32.656 1 23.12 102 ASN B O 1
ATOM 3290 N N . ASN B 1 103 ? 23.25 -6.207 -32.25 1 23.98 103 ASN B N 1
ATOM 3291 C CA . ASN B 1 103 ? 24.516 -6.914 -32.438 1 23.98 103 ASN B CA 1
ATOM 3292 C C . ASN B 1 103 ? 24.828 -7.836 -31.281 1 23.98 103 ASN B C 1
ATOM 3294 O O . ASN B 1 103 ? 24.562 -7.488 -30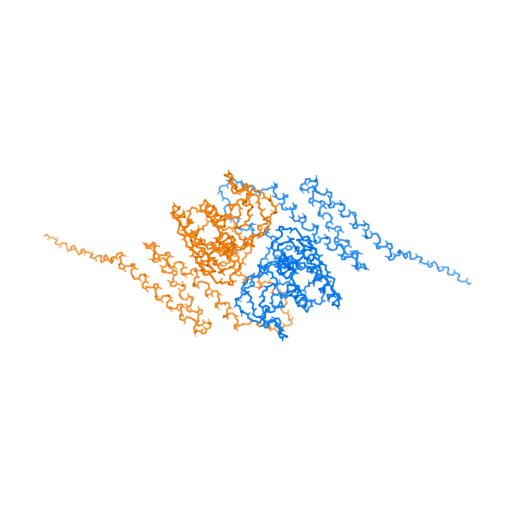.125 1 23.98 103 ASN B O 1
ATOM 3298 N N . LEU B 1 104 ? 25.141 -9.25 -31.422 1 23.66 104 LEU B N 1
ATOM 3299 C CA . LEU B 1 104 ? 25.531 -10.547 -30.891 1 23.66 104 LEU B CA 1
ATOM 3300 C C . LEU B 1 104 ? 26.547 -10.383 -29.766 1 23.66 104 LEU B C 1
ATOM 3302 O O . LEU B 1 104 ? 26.578 -11.18 -28.828 1 23.66 104 LEU B O 1
ATOM 3306 N N . ASP B 1 105 ? 27.641 -9.531 -29.938 1 24.98 105 ASP B N 1
ATOM 3307 C CA . ASP B 1 105 ? 28.844 -9.68 -29.141 1 24.98 105 ASP B CA 1
ATOM 3308 C C . ASP B 1 105 ? 28.656 -9.109 -27.734 1 24.98 105 ASP B C 1
ATOM 3310 O O . ASP B 1 105 ? 29.312 -9.539 -26.781 1 24.98 105 ASP B O 1
ATOM 3314 N N . GLU B 1 106 ? 28.062 -7.766 -27.375 1 26.44 106 GLU B N 1
ATOM 3315 C CA . GLU B 1 106 ? 28.375 -6.906 -26.234 1 26.44 106 GLU B CA 1
ATOM 3316 C C . GLU B 1 106 ? 27.484 -7.227 -25.047 1 26.44 106 GLU B C 1
ATOM 3318 O O . GLU B 1 106 ? 26.359 -6.719 -24.953 1 26.44 106 GLU B O 1
ATOM 3323 N N . LEU B 1 107 ? 27 -8.281 -24.484 1 26.3 107 LEU B N 1
ATOM 3324 C CA . LEU B 1 107 ? 26.312 -9.039 -23.453 1 26.3 107 LEU B CA 1
ATOM 3325 C C . LEU B 1 107 ? 26.812 -8.641 -22.062 1 26.3 107 LEU B C 1
ATOM 3327 O O . LEU B 1 107 ? 26.031 -8.641 -21.094 1 26.3 107 LEU B O 1
ATOM 3331 N N . SER B 1 108 ? 28.062 -8.492 -21.719 1 29.47 108 SER B N 1
ATOM 3332 C CA . SER B 1 108 ? 28.734 -8.258 -20.438 1 29.47 108 SER B CA 1
ATOM 3333 C C . SER B 1 108 ? 28.312 -6.926 -19.828 1 29.47 108 SER B C 1
ATOM 3335 O O . SER B 1 108 ? 28.281 -6.781 -18.609 1 29.47 108 SER B O 1
ATOM 3337 N N . ASN B 1 109 ? 28.188 -5.789 -20.562 1 30.2 109 ASN B N 1
ATOM 3338 C CA . ASN B 1 109 ? 28.062 -4.387 -20.188 1 30.2 109 ASN B CA 1
ATOM 3339 C C . ASN B 1 109 ? 26.672 -4.074 -19.641 1 30.2 109 ASN B C 1
ATOM 3341 O O . ASN B 1 109 ? 26.375 -2.928 -19.297 1 30.2 109 ASN B O 1
ATOM 3345 N N . MET B 1 110 ? 25.625 -4.812 -19.891 1 29.25 110 MET B N 1
ATOM 3346 C CA . MET B 1 110 ? 24.266 -4.383 -19.609 1 29.25 110 MET B CA 1
ATOM 3347 C C . MET B 1 110 ? 23.969 -4.422 -18.109 1 29.25 110 MET B C 1
ATOM 3349 O O . MET B 1 110 ? 22.891 -4.047 -17.672 1 29.25 110 MET B O 1
ATOM 3353 N N . LYS B 1 111 ? 24.641 -5.117 -17.25 1 32.25 111 LYS B N 1
ATOM 3354 C CA . LYS B 1 111 ? 24.453 -5.066 -15.805 1 32.25 111 LYS B CA 1
ATOM 3355 C C . LYS B 1 111 ? 24.578 -3.641 -15.289 1 32.25 111 LYS B C 1
ATOM 3357 O O . LYS B 1 111 ? 23.922 -3.268 -14.312 1 32.25 111 LYS B O 1
ATOM 3362 N N . GLN B 1 112 ? 25.609 -2.91 -15.602 1 33.31 112 GLN B N 1
ATOM 3363 C CA . GLN B 1 112 ? 25.969 -1.574 -15.125 1 33.31 112 GLN B CA 1
ATOM 3364 C C . GLN B 1 112 ? 24.859 -0.572 -15.453 1 33.31 112 GLN B C 1
ATOM 3366 O O . GLN B 1 112 ? 24.672 0.407 -14.727 1 33.31 112 GLN B O 1
ATOM 3371 N N . LYS B 1 113 ? 24.141 -0.626 -16.594 1 33.22 113 LYS B N 1
ATOM 3372 C CA . LYS B 1 113 ? 23.312 0.459 -17.094 1 33.22 113 LYS B CA 1
ATOM 3373 C C . LYS B 1 113 ? 21.984 0.524 -16.328 1 33.22 113 LYS B C 1
ATOM 3375 O O . LYS B 1 113 ? 21.453 1.609 -16.094 1 33.22 113 LYS B O 1
ATOM 3380 N N . TYR B 1 114 ? 21.344 -0.501 -15.93 1 36.94 114 TYR B N 1
ATOM 3381 C CA . TYR B 1 114 ? 20 -0.365 -15.367 1 36.94 114 TYR B CA 1
ATOM 3382 C C . TYR B 1 114 ? 20.047 0.296 -14 1 36.94 114 TYR B C 1
ATOM 3384 O O . TYR B 1 114 ? 19.062 0.883 -13.547 1 36.94 114 TYR B O 1
ATOM 3392 N N . THR B 1 115 ? 21.031 0.034 -13.148 1 38.56 115 THR B N 1
ATOM 3393 C CA . THR B 1 115 ? 21.109 0.749 -11.875 1 38.56 115 THR B CA 1
ATOM 3394 C C . THR B 1 115 ? 21.391 2.23 -12.109 1 38.56 115 THR B C 1
ATOM 3396 O O . THR B 1 115 ? 21.141 3.059 -11.234 1 38.56 115 THR B O 1
ATOM 3399 N N . LYS B 1 116 ? 22.078 2.502 -13.117 1 42.12 116 LYS B N 1
ATOM 3400 C CA . LYS B 1 116 ? 22.578 3.863 -13.305 1 42.12 116 LYS B CA 1
ATOM 3401 C C . LYS B 1 116 ? 21.438 4.859 -13.406 1 42.12 116 LYS B C 1
ATOM 3403 O O . LYS B 1 116 ? 21.562 6.012 -12.992 1 42.12 116 LYS B O 1
ATOM 3408 N N . GLY B 1 117 ? 20.172 4.402 -13.789 1 46.03 117 GLY B N 1
ATOM 3409 C CA . GLY B 1 117 ? 19.125 5.363 -14.094 1 46.03 117 GLY B CA 1
ATOM 3410 C C . GLY B 1 117 ? 18.047 5.438 -13.031 1 46.03 117 GLY B C 1
ATOM 3411 O O . GLY B 1 117 ? 17.031 6.113 -13.211 1 46.03 117 GLY B O 1
ATOM 3412 N N . LEU B 1 118 ? 18.25 4.645 -11.992 1 60.75 118 LEU B N 1
ATOM 3413 C CA . LEU B 1 118 ? 17.125 4.734 -11.07 1 60.75 118 LEU B CA 1
ATOM 3414 C C . LEU B 1 118 ? 17.156 6.043 -10.289 1 60.75 118 LEU B C 1
ATOM 3416 O O . LEU B 1 118 ? 18.172 6.387 -9.695 1 60.75 118 LEU B O 1
ATOM 3420 N N . GLU B 1 119 ? 16.031 6.789 -10.461 1 70.44 119 GLU B N 1
ATOM 3421 C CA . GLU B 1 119 ? 15.852 8.086 -9.82 1 70.44 119 GLU B CA 1
ATOM 3422 C C . GLU B 1 119 ? 15.781 7.949 -8.305 1 70.44 119 GLU B C 1
ATOM 3424 O O . GLU B 1 119 ? 16.031 8.914 -7.578 1 70.44 119 GLU B O 1
ATOM 3429 N N . HIS B 1 120 ? 15.602 6.633 -7.832 1 86.44 120 HIS B N 1
ATOM 3430 C CA . HIS B 1 120 ? 15.461 6.434 -6.395 1 86.44 120 HIS B CA 1
ATOM 3431 C C . HIS B 1 120 ? 16.266 5.223 -5.926 1 86.44 120 HIS B C 1
ATOM 3433 O O . HIS B 1 120 ? 16.531 4.312 -6.711 1 86.44 120 HIS B O 1
ATOM 3439 N N . GLU B 1 121 ? 16.734 5.344 -4.734 1 88.38 121 GLU B N 1
ATOM 3440 C CA . GLU B 1 121 ? 17.359 4.203 -4.074 1 88.38 121 GLU B CA 1
ATOM 3441 C C . GLU B 1 121 ? 16.609 3.807 -2.812 1 88.38 121 GLU B C 1
ATOM 3443 O O . GLU B 1 121 ? 16 4.656 -2.152 1 88.38 121 GLU B O 1
ATOM 3448 N N . LEU B 1 122 ? 16.609 2.518 -2.576 1 92.25 122 LEU B N 1
ATOM 3449 C CA . LEU B 1 122 ? 15.992 2.033 -1.343 1 92.25 122 LEU B CA 1
ATOM 3450 C C . LEU B 1 122 ? 16.875 2.346 -0.141 1 92.25 122 LEU B C 1
ATOM 3452 O O . LEU B 1 122 ? 18.062 1.983 -0.121 1 92.25 122 LEU B O 1
ATOM 3456 N N . VAL B 1 123 ? 16.297 2.975 0.776 1 90.94 123 VAL B N 1
ATOM 3457 C CA . VAL B 1 123 ? 17.016 3.334 1.989 1 90.94 123 VAL B CA 1
ATOM 3458 C C . VAL B 1 123 ? 16.75 2.295 3.076 1 90.94 123 VAL B C 1
ATOM 3460 O O . VAL B 1 123 ? 17.672 1.871 3.777 1 90.94 123 VAL B O 1
ATOM 3463 N N . ALA B 1 124 ? 15.484 1.946 3.215 1 92.75 124 ALA B N 1
ATOM 3464 C CA . ALA B 1 124 ? 15.117 1.012 4.273 1 92.75 124 ALA B CA 1
ATOM 3465 C C . ALA B 1 124 ? 13.742 0.404 4.012 1 92.75 124 ALA B C 1
ATOM 3467 O O . ALA B 1 124 ? 12.914 0.997 3.309 1 92.75 124 ALA B O 1
ATOM 3468 N N . ILE B 1 125 ? 13.539 -0.751 4.426 1 93.12 125 ILE B N 1
ATOM 3469 C CA . ILE B 1 125 ? 12.227 -1.341 4.637 1 93.12 125 ILE B CA 1
ATOM 3470 C C . ILE B 1 125 ? 11.977 -1.522 6.133 1 93.12 125 ILE B C 1
ATOM 3472 O O . ILE B 1 125 ? 12.656 -2.314 6.789 1 93.12 125 ILE B O 1
ATOM 3476 N N . VAL B 1 126 ? 11.039 -0.746 6.672 1 94.62 126 VAL B N 1
ATOM 3477 C CA . VAL B 1 126 ? 10.656 -0.924 8.07 1 94.62 126 VAL B CA 1
ATOM 3478 C C . VAL B 1 126 ? 9.547 -1.967 8.172 1 94.62 126 VAL B C 1
ATOM 3480 O O . VAL B 1 126 ? 8.398 -1.7 7.809 1 94.62 126 VAL B O 1
ATOM 3483 N N . LYS B 1 127 ? 9.875 -3.072 8.672 1 91 127 LYS B N 1
ATOM 3484 C CA . LYS B 1 127 ? 8.914 -4.152 8.844 1 91 127 LYS B CA 1
ATOM 3485 C C . LYS B 1 127 ? 8.289 -4.117 10.234 1 91 127 LYS B C 1
ATOM 3487 O O . LYS B 1 127 ? 9 -4.148 11.242 1 91 127 LYS B O 1
ATOM 3492 N N . ILE B 1 128 ? 6.996 -4.016 10.266 1 93 128 ILE B N 1
ATOM 3493 C CA . ILE B 1 128 ? 6.262 -3.947 11.523 1 93 128 ILE B CA 1
ATOM 3494 C C . ILE B 1 128 ? 5.445 -5.227 11.711 1 93 128 ILE B C 1
ATOM 3496 O O . ILE B 1 128 ? 4.652 -5.602 10.844 1 93 128 ILE B O 1
ATOM 3500 N N . LYS B 1 129 ? 5.602 -5.836 12.836 1 89.25 129 LYS B N 1
ATOM 3501 C CA . LYS B 1 129 ? 4.855 -7.051 13.156 1 89.25 129 LYS B CA 1
ATOM 3502 C C . LYS B 1 129 ? 3.543 -6.719 13.859 1 89.25 129 LYS B C 1
ATOM 3504 O O . LYS B 1 129 ? 3.414 -5.664 14.484 1 89.25 129 LYS B O 1
ATOM 3509 N N . ASP B 1 130 ? 2.635 -7.633 13.672 1 89.25 130 ASP B N 1
ATOM 3510 C CA . ASP B 1 130 ? 1.365 -7.449 14.367 1 89.25 130 ASP B CA 1
ATOM 3511 C C . ASP B 1 130 ? 1.57 -7.395 15.883 1 89.25 130 ASP B C 1
ATOM 3513 O O . ASP B 1 130 ? 2.279 -8.227 16.453 1 89.25 130 ASP B O 1
ATOM 3517 N N . LYS B 1 131 ? 1.062 -6.367 16.547 1 89.31 131 LYS B N 1
ATOM 3518 C CA . LYS B 1 131 ? 1.026 -6.133 17.984 1 89.31 131 LYS B CA 1
ATOM 3519 C C . LYS B 1 131 ? 2.41 -5.777 18.516 1 89.31 131 LYS B C 1
ATOM 3521 O O . LYS B 1 131 ? 2.65 -5.836 19.734 1 89.31 131 LYS B O 1
ATOM 3526 N N . GLN B 1 132 ? 3.316 -5.535 17.609 1 90.19 132 GLN B N 1
ATOM 3527 C CA . GLN B 1 132 ? 4.602 -4.996 18.047 1 90.19 132 GLN B CA 1
ATOM 3528 C C . GLN B 1 132 ? 4.414 -3.689 18.812 1 90.19 132 GLN B C 1
ATOM 3530 O O . GLN B 1 132 ? 3.59 -2.854 18.438 1 90.19 132 GLN B O 1
ATOM 3535 N N . THR B 1 133 ? 5.113 -3.537 19.938 1 89.19 133 THR B N 1
ATOM 3536 C CA . THR B 1 133 ? 5.035 -2.312 20.719 1 89.19 133 THR B CA 1
ATOM 3537 C C . THR B 1 133 ? 6.375 -1.582 20.719 1 89.19 133 THR B C 1
ATOM 3539 O O . THR B 1 133 ? 7.359 -2.082 20.172 1 89.19 133 THR B O 1
ATOM 3542 N N . GLY B 1 134 ? 6.371 -0.377 21.141 1 88.75 134 GLY B N 1
ATOM 3543 C CA . GLY B 1 134 ? 7.605 0.38 21.281 1 88.75 134 GLY B CA 1
ATOM 3544 C C . GLY B 1 134 ? 8.016 1.087 20.016 1 88.75 134 GLY B C 1
ATOM 3545 O O . GLY B 1 134 ? 9.164 1.518 19.875 1 88.75 134 GLY B O 1
ATOM 3546 N N . LEU B 1 135 ? 7.172 1.121 19.109 1 92.38 135 LEU B N 1
ATOM 3547 C CA . LEU B 1 135 ? 7.512 1.737 17.844 1 92.38 135 LEU B CA 1
ATOM 3548 C C . LEU B 1 135 ? 6.781 3.064 17.672 1 92.38 135 LEU B C 1
ATOM 3550 O O . LEU B 1 135 ? 5.594 3.086 17.328 1 92.38 135 LEU B O 1
ATOM 3554 N N . SER B 1 136 ? 7.547 4.133 17.875 1 93.06 136 SER B N 1
ATOM 3555 C CA . SER B 1 136 ? 7 5.465 17.641 1 93.06 136 SER B CA 1
ATOM 3556 C C . SER B 1 136 ? 7.312 5.949 16.219 1 93.06 136 SER B C 1
ATOM 3558 O O . SER B 1 136 ? 8.156 5.367 15.531 1 93.06 136 SER B O 1
ATOM 3560 N N . PHE B 1 137 ? 6.637 7.016 15.789 1 96 137 PHE B N 1
ATOM 3561 C CA . PHE B 1 137 ? 6.941 7.609 14.492 1 96 137 PHE B CA 1
ATOM 3562 C C . PHE B 1 137 ? 8.383 8.094 14.445 1 96 137 PHE B C 1
ATOM 3564 O O . PHE B 1 137 ? 9.039 8.016 13.398 1 96 137 PHE B O 1
ATOM 3571 N N . GLU B 1 138 ? 8.93 8.516 15.602 1 95.12 138 GLU B N 1
ATOM 3572 C CA . GLU B 1 138 ? 10.312 8.977 15.68 1 95.12 138 GLU B CA 1
ATOM 3573 C C . GLU B 1 138 ? 11.289 7.844 15.414 1 95.12 138 GLU B C 1
ATOM 3575 O O . GLU B 1 138 ? 12.367 8.062 14.852 1 95.12 138 GLU B O 1
ATOM 3580 N N . LYS B 1 139 ? 10.859 6.672 15.766 1 94.38 139 LYS B N 1
ATOM 3581 C CA . LYS B 1 139 ? 11.719 5.512 15.578 1 94.38 139 LYS B CA 1
ATOM 3582 C C . LYS B 1 139 ? 11.609 4.98 14.148 1 94.38 139 LYS B C 1
ATOM 3584 O O . LYS B 1 139 ? 12.5 4.27 13.68 1 94.38 139 LYS B O 1
ATOM 3589 N N . ILE B 1 140 ? 10.555 5.25 13.531 1 96.19 140 ILE B N 1
ATOM 3590 C CA . ILE B 1 140 ? 10.352 4.816 12.156 1 96.19 140 ILE B CA 1
ATOM 3591 C C . ILE B 1 140 ? 11.023 5.805 11.195 1 96.19 140 ILE B C 1
ATOM 3593 O O . ILE B 1 140 ? 11.75 5.398 10.289 1 96.19 140 ILE B O 1
ATOM 3597 N N . PHE B 1 141 ? 10.789 7.035 11.438 1 97.06 141 PHE B N 1
ATOM 3598 C CA . PHE B 1 141 ? 11.297 8.086 10.562 1 97.06 141 PHE B CA 1
ATOM 3599 C C . PHE B 1 141 ? 12.477 8.805 11.195 1 97.06 141 PHE B C 1
ATOM 3601 O O . PHE B 1 141 ? 12.406 10 11.484 1 97.06 141 PHE B O 1
ATOM 3608 N N . THR B 1 142 ? 13.578 8.07 11.273 1 96.06 142 THR B N 1
ATOM 3609 C CA . THR B 1 142 ? 14.797 8.578 11.898 1 96.06 142 THR B CA 1
ATOM 3610 C C . THR B 1 142 ? 15.555 9.484 10.93 1 96.06 142 THR B C 1
ATOM 3612 O O . THR B 1 142 ? 15.367 9.398 9.719 1 96.06 142 THR B O 1
ATOM 3615 N N . LYS B 1 143 ? 16.438 10.25 11.508 1 95.62 143 LYS B N 1
ATOM 3616 C CA . LYS B 1 143 ? 17.266 11.109 10.672 1 95.62 143 LYS B CA 1
ATOM 3617 C C . LYS B 1 143 ? 18.156 10.281 9.75 1 95.62 143 LYS B C 1
ATOM 3619 O O . LYS B 1 143 ? 18.453 10.695 8.625 1 95.62 143 LYS B O 1
ATOM 3624 N N . ASP B 1 144 ? 18.516 9.094 10.18 1 94.06 144 ASP B N 1
ATOM 3625 C CA . ASP B 1 144 ? 19.328 8.211 9.352 1 94.06 144 ASP B CA 1
ATOM 3626 C C . ASP B 1 144 ? 18.562 7.762 8.109 1 94.06 144 ASP B C 1
ATOM 3628 O O . ASP B 1 144 ? 19.156 7.594 7.039 1 94.06 144 ASP B O 1
ATOM 3632 N N . ARG B 1 145 ? 17.312 7.617 8.273 1 94.56 145 ARG B N 1
ATOM 3633 C CA . ARG B 1 145 ? 16.484 7.141 7.168 1 94.56 145 ARG B CA 1
ATOM 3634 C C . ARG B 1 145 ? 15.992 8.305 6.312 1 94.56 145 ARG B C 1
ATOM 3636 O O . ARG B 1 145 ? 15.961 8.203 5.082 1 94.56 145 ARG B O 1
ATOM 3643 N N . ILE B 1 146 ? 15.734 9.453 6.992 1 95.88 146 ILE B N 1
ATOM 3644 C CA . ILE B 1 146 ? 15 10.508 6.301 1 95.88 146 ILE B CA 1
ATOM 3645 C C . ILE B 1 146 ? 15.961 11.625 5.895 1 95.88 146 ILE B C 1
ATOM 3647 O O . ILE B 1 146 ? 15.727 12.328 4.91 1 95.88 146 ILE B O 1
ATOM 3651 N N . GLY B 1 147 ? 16.953 11.797 6.57 1 92.5 147 GLY B N 1
ATOM 3652 C CA . GLY B 1 147 ? 17.859 12.906 6.367 1 92.5 147 GLY B CA 1
ATOM 3653 C C . GLY B 1 147 ? 17.922 13.859 7.551 1 92.5 147 GLY B C 1
ATOM 3654 O O . GLY B 1 147 ? 17.062 13.805 8.438 1 92.5 147 GLY B O 1
ATOM 3655 N N . ASP B 1 148 ? 18.828 14.773 7.488 1 90.88 148 ASP B N 1
ATOM 3656 C CA . ASP B 1 148 ? 19.125 15.602 8.648 1 90.88 148 ASP B CA 1
ATOM 3657 C C . ASP B 1 148 ? 18.266 16.859 8.664 1 90.88 148 ASP B C 1
ATOM 3659 O O . ASP B 1 148 ? 18.031 17.453 9.719 1 90.88 148 ASP B O 1
ATOM 3663 N N . ASN B 1 149 ? 17.844 17.234 7.527 1 88.56 149 ASN B N 1
ATOM 3664 C CA . ASN B 1 149 ? 17.141 18.516 7.465 1 88.56 149 ASN B CA 1
ATOM 3665 C C . ASN B 1 149 ? 15.797 18.375 6.75 1 88.56 149 ASN B C 1
ATOM 3667 O O . ASN B 1 149 ? 15.75 18.188 5.535 1 88.56 149 ASN B O 1
ATOM 3671 N N . VAL B 1 150 ? 14.758 18.375 7.508 1 94.19 150 VAL B N 1
ATOM 3672 C CA . VAL B 1 150 ? 13.398 18.344 6.969 1 94.19 150 VAL B CA 1
ATOM 3673 C C . VAL B 1 150 ? 12.641 19.594 7.426 1 94.19 150 VAL B C 1
ATOM 3675 O O . VAL B 1 150 ? 12.531 19.859 8.625 1 94.19 150 VAL B O 1
ATOM 3678 N N . THR B 1 151 ? 12.18 20.406 6.465 1 93.19 151 THR B N 1
ATOM 3679 C CA . THR B 1 151 ? 11.398 21.609 6.773 1 93.19 151 THR B CA 1
ATOM 3680 C C . THR B 1 151 ? 9.977 21.484 6.234 1 93.19 151 THR B C 1
ATOM 3682 O O . THR B 1 151 ? 9.086 22.219 6.648 1 93.19 151 THR B O 1
ATOM 3685 N N . ARG B 1 152 ? 9.844 20.562 5.262 1 93.88 152 ARG B N 1
ATOM 3686 C CA . ARG B 1 152 ? 8.555 20.406 4.59 1 93.88 152 ARG B CA 1
ATOM 3687 C C . ARG B 1 152 ? 8.211 18.922 4.414 1 93.88 152 ARG B C 1
ATOM 3689 O O . ARG B 1 152 ? 9.078 18.125 4.07 1 93.88 152 ARG B O 1
ATOM 3696 N N . ILE B 1 153 ? 6.961 18.641 4.68 1 97.19 153 ILE B N 1
ATOM 3697 C CA . ILE B 1 153 ? 6.453 17.281 4.496 1 97.19 153 ILE B CA 1
ATOM 3698 C C . ILE B 1 153 ? 5.141 17.328 3.713 1 97.19 153 ILE B C 1
ATOM 3700 O O . ILE B 1 153 ? 4.281 18.172 3.975 1 97.19 153 ILE B O 1
ATOM 3704 N N . ARG B 1 154 ? 5.059 16.5 2.695 1 94.88 154 ARG B N 1
ATOM 3705 C CA . ARG B 1 154 ? 3.803 16.297 1.982 1 94.88 154 ARG B CA 1
ATOM 3706 C C . ARG B 1 154 ? 3.287 14.875 2.197 1 94.88 154 ARG B C 1
ATOM 3708 O O . ARG B 1 154 ? 4.031 13.906 2.027 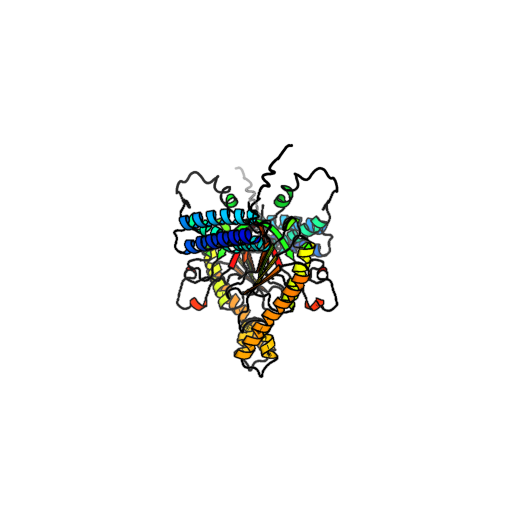1 94.88 154 ARG B O 1
ATOM 3715 N N . ILE B 1 155 ? 2.027 14.805 2.586 1 97.5 155 ILE B N 1
ATOM 3716 C CA . ILE B 1 155 ? 1.411 13.508 2.852 1 97.5 155 ILE B CA 1
ATOM 3717 C C . ILE B 1 155 ? 0.27 13.266 1.866 1 97.5 155 ILE B C 1
ATOM 3719 O O . ILE B 1 155 ? -0.6 14.125 1.693 1 97.5 155 ILE B O 1
ATOM 3723 N N . GLU B 1 156 ? 0.342 12.203 1.159 1 94.69 156 GLU B N 1
ATOM 3724 C CA . GLU B 1 156 ? -0.77 11.711 0.352 1 94.69 156 GLU B CA 1
ATOM 3725 C C . GLU B 1 156 ? -1.402 10.469 0.982 1 94.69 156 GLU B C 1
ATOM 3727 O O . GLU B 1 156 ? -0.739 9.445 1.148 1 94.69 156 GLU B O 1
ATOM 3732 N N . ASP B 1 157 ? -2.619 10.609 1.354 1 95.94 157 ASP B N 1
ATOM 3733 C CA . ASP B 1 157 ? -3.389 9.531 1.972 1 95.94 157 ASP B CA 1
ATOM 3734 C C . ASP B 1 157 ? -4.887 9.727 1.743 1 95.94 157 ASP B C 1
ATOM 3736 O O . ASP B 1 157 ? -5.492 10.641 2.303 1 95.94 157 ASP B O 1
ATOM 3740 N N . PRO B 1 158 ? -5.492 8.836 1.027 1 93.5 158 PRO B N 1
ATOM 3741 C CA . PRO B 1 158 ? -6.902 9.031 0.679 1 93.5 158 PRO B CA 1
ATOM 3742 C C . PRO B 1 158 ? -7.836 8.828 1.869 1 93.5 158 PRO B C 1
ATOM 3744 O O . PRO B 1 158 ? -9.023 9.148 1.786 1 93.5 158 PRO B O 1
ATOM 3747 N N . TYR B 1 159 ? -7.301 8.461 3.064 1 91.88 159 TYR B N 1
ATOM 3748 C CA . TYR B 1 159 ? -8.211 8.062 4.137 1 91.88 159 TYR B CA 1
ATOM 3749 C C . TYR B 1 159 ? -7.973 8.906 5.387 1 91.88 159 TYR B C 1
ATOM 3751 O O . TYR B 1 159 ? -8.398 8.523 6.48 1 91.88 159 TYR B O 1
ATOM 3759 N N . MET B 1 160 ? -7.406 9.969 5.195 1 94.19 160 MET B N 1
ATOM 3760 C CA . MET B 1 160 ? -7.113 10.844 6.328 1 94.19 160 MET B CA 1
ATOM 3761 C C . MET B 1 160 ? -8.281 11.789 6.602 1 94.19 160 MET B C 1
ATOM 3763 O O . MET B 1 160 ? -8.125 13.008 6.508 1 94.19 160 MET B O 1
ATOM 3767 N N . ILE B 1 161 ? -9.453 11.188 7.043 1 94.12 161 ILE B N 1
ATOM 3768 C CA . ILE B 1 161 ? -10.641 12.031 7.051 1 94.12 161 ILE B CA 1
ATOM 3769 C C . ILE B 1 161 ? -11.352 11.914 8.398 1 94.12 161 ILE B C 1
ATOM 3771 O O . ILE B 1 161 ? -12 12.859 8.852 1 94.12 161 ILE B O 1
ATOM 3775 N N . THR B 1 162 ? -11.273 10.766 9.094 1 93.62 162 THR B N 1
ATOM 3776 C CA . THR B 1 162 ? -11.977 10.594 10.367 1 93.62 162 THR B CA 1
ATOM 3777 C C . THR B 1 162 ? -11.227 11.289 11.5 1 93.62 162 THR B C 1
ATOM 3779 O O . THR B 1 162 ? -10.047 11.609 11.367 1 93.62 162 THR B O 1
ATOM 3782 N N . LYS B 1 163 ? -11.953 11.516 12.555 1 92.44 163 LYS B N 1
ATOM 3783 C CA . LYS B 1 163 ? -11.336 12.125 13.734 1 92.44 163 LYS B CA 1
ATOM 3784 C C . LYS B 1 163 ? -10.141 11.305 14.211 1 92.44 163 LYS B C 1
ATOM 3786 O O . LYS B 1 163 ? -9.102 11.867 14.562 1 92.44 163 LYS B O 1
ATOM 3791 N N . GLU B 1 164 ? -10.289 10.023 14.18 1 90.31 164 GLU B N 1
ATOM 3792 C CA . GLU B 1 164 ? -9.211 9.141 14.602 1 90.31 164 GLU B CA 1
ATOM 3793 C C . GLU B 1 164 ? -7.988 9.289 13.695 1 90.31 164 GLU B C 1
ATOM 3795 O O . GLU B 1 164 ? -6.863 9.445 14.172 1 90.31 164 GLU B O 1
ATOM 3800 N N . GLN B 1 165 ? -8.25 9.281 12.43 1 92.88 165 GLN B N 1
ATOM 3801 C CA . GLN B 1 165 ? -7.172 9.391 11.453 1 92.88 165 GLN B CA 1
ATOM 3802 C C . GLN B 1 165 ? -6.473 10.742 11.555 1 92.88 165 GLN B C 1
ATOM 3804 O O . GLN B 1 165 ? -5.246 10.82 11.477 1 92.88 165 GLN B O 1
ATOM 3809 N N . THR B 1 166 ? -7.227 11.75 11.766 1 95.25 166 THR B N 1
ATOM 3810 C CA . THR B 1 166 ? -6.629 13.078 11.859 1 95.25 166 THR B CA 1
ATOM 3811 C C . THR B 1 166 ? -5.871 13.242 13.172 1 95.25 166 THR B C 1
ATOM 3813 O O . THR B 1 166 ? -4.859 13.945 13.227 1 95.25 166 THR B O 1
ATOM 3816 N N . ASN B 1 167 ? -6.328 12.586 14.18 1 91.62 167 ASN B N 1
ATOM 3817 C CA . ASN B 1 167 ? -5.566 12.594 15.422 1 91.62 167 ASN B CA 1
ATOM 3818 C C . ASN B 1 167 ? -4.219 11.898 15.258 1 91.62 167 ASN B C 1
ATOM 3820 O O . ASN B 1 167 ? -3.205 12.367 15.773 1 91.62 167 ASN B O 1
ATOM 3824 N N . ILE B 1 168 ? -4.219 10.781 14.578 1 93.19 168 ILE B N 1
ATOM 3825 C CA . ILE B 1 168 ? -2.971 10.078 14.305 1 93.19 168 ILE B CA 1
ATOM 3826 C C . ILE B 1 168 ? -2.057 10.969 13.461 1 93.19 168 ILE B C 1
ATOM 3828 O O . ILE B 1 168 ? -0.845 11.016 13.688 1 93.19 168 ILE B O 1
ATOM 3832 N N . LEU B 1 169 ? -2.65 11.633 12.547 1 96.19 169 LEU B N 1
ATOM 3833 C CA . LEU B 1 169 ? -1.908 12.602 11.75 1 96.19 169 LEU B CA 1
ATOM 3834 C C . LEU B 1 169 ? -1.232 13.641 12.641 1 96.19 169 LEU B C 1
ATOM 3836 O O . LEU B 1 169 ? -0.048 13.93 12.469 1 96.19 169 LEU B O 1
ATOM 3840 N N . TYR B 1 170 ? -1.966 14.141 13.57 1 95.56 170 TYR B N 1
ATOM 3841 C CA . TYR B 1 170 ? -1.406 15.164 14.445 1 95.56 170 TYR B CA 1
ATOM 3842 C C . TYR B 1 170 ? -0.269 14.594 15.289 1 95.56 170 TYR B C 1
ATOM 3844 O O . TYR B 1 170 ? 0.749 15.258 15.5 1 95.56 170 TYR B O 1
ATOM 3852 N N . LEU B 1 171 ? -0.418 13.406 15.727 1 93.38 171 LEU B N 1
ATOM 3853 C CA . LEU B 1 171 ? 0.647 12.758 16.484 1 93.38 171 LEU B CA 1
ATOM 3854 C C . LEU B 1 171 ? 1.896 12.578 15.625 1 93.38 171 LEU B C 1
ATOM 3856 O O . LEU B 1 171 ? 3.016 12.766 16.109 1 93.38 171 LEU B O 1
ATOM 3860 N N . PHE B 1 172 ? 1.695 12.156 14.406 1 96.75 172 PHE B N 1
ATOM 3861 C CA . PHE B 1 172 ? 2.805 12.07 13.461 1 96.75 172 PHE B CA 1
ATOM 3862 C C . PHE B 1 172 ? 3.494 13.422 13.312 1 96.75 172 PHE B C 1
ATOM 3864 O O . PHE B 1 172 ? 4.723 13.5 13.344 1 96.75 172 PHE B O 1
ATOM 3871 N N . ILE B 1 173 ? 2.709 14.477 13.195 1 97.12 173 ILE B N 1
ATOM 3872 C CA . ILE B 1 173 ? 3.24 15.82 13.016 1 97.12 173 ILE B CA 1
ATOM 3873 C C . ILE B 1 173 ? 4.051 16.219 14.25 1 97.12 173 ILE B C 1
ATOM 3875 O O . ILE B 1 173 ? 5.16 16.75 14.125 1 97.12 173 ILE B O 1
ATOM 3879 N N . LEU B 1 174 ? 3.539 15.93 15.359 1 95.81 174 LEU B N 1
ATOM 3880 C CA . LEU B 1 174 ? 4.254 16.234 16.594 1 95.81 174 LEU B CA 1
ATOM 3881 C C . LEU B 1 174 ? 5.582 15.492 16.656 1 95.81 174 LEU B C 1
ATOM 3883 O O . LEU B 1 174 ? 6.602 16.062 17.047 1 95.81 174 LEU B O 1
ATOM 3887 N N . ALA B 1 175 ? 5.535 14.258 16.281 1 95.62 175 ALA B N 1
ATOM 3888 C CA . ALA B 1 175 ? 6.754 13.453 16.281 1 95.62 175 ALA B CA 1
ATOM 3889 C C . ALA B 1 175 ? 7.793 14.031 15.32 1 95.62 175 ALA B C 1
ATOM 3891 O O . ALA B 1 175 ? 8.977 14.125 15.664 1 95.62 175 ALA B O 1
ATOM 3892 N N . MET B 1 176 ? 7.324 14.391 14.117 1 97.31 176 MET B N 1
ATOM 3893 C CA . MET B 1 176 ? 8.242 14.953 13.125 1 97.31 176 MET B CA 1
ATOM 3894 C C . MET B 1 176 ? 8.781 16.297 13.594 1 97.31 176 MET B C 1
ATOM 3896 O O . MET B 1 176 ? 9.961 16.609 13.391 1 97.31 176 MET B O 1
ATOM 3900 N N . LYS B 1 177 ? 7.918 17.094 14.219 1 96.88 177 LYS B N 1
ATOM 3901 C CA . LYS B 1 177 ? 8.359 18.375 14.742 1 96.88 177 LYS B CA 1
ATOM 3902 C C . LYS B 1 177 ? 9.406 18.188 15.836 1 96.88 177 LYS B C 1
ATOM 3904 O O . LYS B 1 177 ? 10.359 18.969 15.93 1 96.88 177 LYS B O 1
ATOM 3909 N N . ASN B 1 178 ? 9.219 17.203 16.609 1 95.5 178 ASN B N 1
ATOM 3910 C CA . ASN B 1 178 ? 10.188 16.875 17.641 1 95.5 178 ASN B CA 1
ATOM 3911 C C . ASN B 1 178 ? 11.523 16.438 17.047 1 95.5 178 ASN B C 1
ATOM 3913 O O . ASN B 1 178 ? 12.586 16.766 17.578 1 95.5 178 ASN B O 1
ATOM 3917 N N . THR B 1 179 ? 11.477 15.672 16.016 1 95.88 179 THR B N 1
ATOM 3918 C CA . THR B 1 179 ? 12.672 15.18 15.344 1 95.88 179 THR B CA 1
ATOM 3919 C C . THR B 1 179 ? 13.359 16.297 14.57 1 95.88 179 THR B C 1
ATOM 3921 O O . THR B 1 179 ? 14.594 16.391 14.555 1 95.88 179 THR B O 1
ATOM 3924 N N . TYR B 1 180 ? 12.477 17.094 13.977 1 96.12 180 TYR B N 1
ATOM 3925 C CA . TYR B 1 180 ? 12.961 18.188 13.156 1 96.12 180 TYR B CA 1
ATOM 3926 C C . TYR B 1 180 ? 12.391 19.516 13.641 1 96.12 180 TYR B C 1
ATOM 3928 O O . TYR B 1 180 ? 11.32 19.938 13.203 1 96.12 180 TYR B O 1
ATOM 3936 N N . ASP B 1 181 ? 13.125 20.188 14.414 1 95.12 181 ASP B N 1
ATOM 3937 C CA . ASP B 1 181 ? 12.68 21.484 14.906 1 95.12 181 ASP B CA 1
ATOM 3938 C C . ASP B 1 181 ? 12.5 22.469 13.75 1 95.12 181 ASP B C 1
ATOM 3940 O O . ASP B 1 181 ? 11.75 23.438 13.875 1 95.12 181 ASP B O 1
ATOM 3944 N N . SER B 1 182 ? 13.133 22.188 12.656 1 92.94 182 SER B N 1
ATOM 3945 C CA . SER B 1 182 ? 13.102 23.047 11.477 1 92.94 182 SER B CA 1
ATOM 3946 C C . SER B 1 182 ? 11.812 22.859 10.688 1 92.94 182 SER B C 1
ATOM 3948 O O . SER B 1 182 ? 11.539 23.609 9.75 1 92.94 182 SER B O 1
ATOM 3950 N N . LEU B 1 183 ? 10.953 21.859 11.039 1 96 183 LEU B N 1
ATOM 3951 C CA . LEU B 1 183 ? 9.727 21.578 10.305 1 96 183 LEU B CA 1
ATOM 3952 C C . LEU B 1 183 ? 8.781 22.781 10.359 1 96 183 LEU B C 1
ATOM 3954 O O . LEU B 1 183 ? 8.422 23.234 11.445 1 96 183 LEU B O 1
ATOM 3958 N N . GLU B 1 184 ? 8.352 23.297 9.172 1 94.56 184 GLU B N 1
ATOM 3959 C CA . GLU B 1 184 ? 7.566 24.516 9.164 1 94.56 184 GLU B CA 1
ATOM 3960 C C . GLU B 1 184 ? 6.324 24.375 8.289 1 94.56 184 GLU B C 1
ATOM 3962 O O . GLU B 1 184 ? 5.402 25.188 8.359 1 94.56 184 GLU B O 1
ATOM 3967 N N . TYR B 1 185 ? 6.328 23.312 7.48 1 95.31 185 TYR B N 1
ATOM 3968 C CA . TYR B 1 185 ? 5.238 23.219 6.52 1 95.31 185 TYR B CA 1
ATOM 3969 C C . TYR B 1 185 ? 4.812 21.766 6.332 1 95.31 185 TYR B C 1
ATOM 3971 O O . TYR B 1 185 ? 5.656 20.875 6.164 1 95.31 185 TYR B O 1
ATOM 3979 N N . ILE B 1 186 ? 3.469 21.516 6.395 1 97.25 186 ILE B N 1
ATOM 3980 C CA . ILE B 1 186 ? 2.906 20.203 6.102 1 97.25 186 ILE B CA 1
ATOM 3981 C C . ILE B 1 186 ? 1.692 20.344 5.188 1 97.25 186 ILE B C 1
ATOM 3983 O O . ILE B 1 186 ? 0.838 21.203 5.418 1 97.25 186 ILE B O 1
ATOM 3987 N N . GLU B 1 187 ? 1.694 19.609 4.203 1 95.88 187 GLU B N 1
ATOM 3988 C CA . GLU B 1 187 ? 0.538 19.547 3.314 1 95.88 187 GLU B CA 1
ATOM 3989 C C . GLU B 1 187 ? -0.027 18.125 3.248 1 95.88 187 GLU B C 1
ATOM 3991 O O . GLU B 1 187 ? 0.719 17.172 3.068 1 95.88 187 GLU B O 1
ATOM 3996 N N . VAL B 1 188 ? -1.341 18.062 3.408 1 97.5 188 VAL B N 1
ATOM 3997 C CA . VAL B 1 188 ? -2.02 16.781 3.32 1 97.5 188 VAL B CA 1
ATOM 3998 C C . VAL B 1 188 ? -2.967 16.781 2.121 1 97.5 188 VAL B C 1
ATOM 4000 O O . VAL B 1 188 ? -3.764 17.703 1.948 1 97.5 188 VAL B O 1
ATOM 4003 N N . LYS B 1 189 ? -2.75 15.828 1.258 1 94.81 189 LYS B N 1
ATOM 4004 C CA . LYS B 1 189 ? -3.721 15.539 0.207 1 94.81 189 LYS B CA 1
ATOM 4005 C C . LYS B 1 189 ? -4.531 14.289 0.537 1 94.81 189 LYS B C 1
ATOM 4007 O O . LYS B 1 189 ? -3.975 13.195 0.642 1 94.81 189 LYS B O 1
ATOM 4012 N N . THR B 1 190 ? -5.793 14.461 0.779 1 96.38 190 THR B N 1
ATOM 4013 C CA . THR B 1 190 ? -6.711 13.367 1.06 1 96.38 190 THR B CA 1
ATOM 4014 C C . THR B 1 190 ? -7.918 13.414 0.128 1 96.38 190 THR B C 1
ATOM 4016 O O . THR B 1 190 ? -7.879 14.078 -0.913 1 96.38 190 THR B O 1
ATOM 4019 N N . LYS B 1 191 ? -8.898 12.508 0.424 1 92.19 191 LYS B N 1
ATOM 4020 C CA . LYS B 1 191 ? -10.055 12.547 -0.462 1 92.19 191 LYS B CA 1
ATOM 4021 C C . LYS B 1 191 ? -11.359 12.469 0.333 1 92.19 191 LYS B C 1
ATOM 4023 O O . LYS B 1 191 ? -11.375 11.969 1.46 1 92.19 191 LYS B O 1
ATOM 4028 N N . ILE B 1 192 ? -12.461 13.008 -0.085 1 87.25 192 ILE B N 1
ATOM 4029 C CA . ILE B 1 192 ? -13.766 12.945 0.561 1 87.25 192 ILE B CA 1
ATOM 4030 C C . ILE B 1 192 ? -14.531 11.719 0.06 1 87.25 192 ILE B C 1
ATOM 4032 O O . ILE B 1 192 ? -15.109 10.977 0.853 1 87.25 192 ILE B O 1
ATOM 4036 N N . ASN B 1 193 ? -14.43 11.242 -1.088 1 86.62 193 ASN B N 1
ATOM 4037 C CA . ASN B 1 193 ? -15.25 10.211 -1.716 1 86.62 193 ASN B CA 1
ATOM 4038 C C . ASN B 1 193 ? -16.688 10.25 -1.214 1 86.62 193 ASN B C 1
ATOM 4040 O O . ASN B 1 193 ? -17.078 9.422 -0.388 1 86.62 193 ASN B O 1
ATOM 4044 N N . PRO B 1 194 ? -17.5 11.125 -1.725 1 89.56 194 PRO B N 1
ATOM 4045 C CA . PRO B 1 194 ? -18.844 11.383 -1.201 1 89.56 194 PRO B CA 1
ATOM 4046 C C . PRO B 1 194 ? -19.703 10.117 -1.126 1 89.56 194 PRO B C 1
ATOM 4048 O O . PRO B 1 194 ? -19.797 9.375 -2.105 1 89.56 194 PRO B O 1
ATOM 4051 N N . GLY B 1 195 ? -20.328 9.953 -0.012 1 91 195 GLY B N 1
ATOM 4052 C CA . GLY B 1 195 ? -21.266 8.859 0.185 1 91 195 GLY B CA 1
ATOM 4053 C C . GLY B 1 195 ? -20.594 7.523 0.439 1 91 195 GLY B C 1
ATOM 4054 O O . GLY B 1 195 ? -21.266 6.508 0.623 1 91 195 GLY B O 1
ATOM 4055 N N . LYS B 1 196 ? -19.281 7.5 0.463 1 87.62 196 LYS B N 1
ATOM 4056 C CA . LYS B 1 196 ? -18.594 6.219 0.557 1 87.62 196 LYS B CA 1
ATOM 4057 C C . LYS B 1 196 ? -17.609 6.211 1.715 1 87.62 196 LYS B C 1
ATOM 4059 O O . LYS B 1 196 ? -16.953 5.195 1.979 1 87.62 196 LYS B O 1
ATOM 4064 N N . SER B 1 197 ? -17.5 7.289 2.393 1 89.56 197 SER B N 1
ATOM 4065 C CA . SER B 1 197 ? -16.531 7.402 3.475 1 89.56 197 SER B CA 1
ATOM 4066 C C . SER B 1 197 ? -17.062 6.785 4.762 1 89.56 197 SER B C 1
ATOM 4068 O O . SER B 1 197 ? -18.266 6.535 4.887 1 89.56 197 SER B O 1
ATOM 4070 N N . ASP B 1 198 ? -16.109 6.516 5.684 1 88.25 198 ASP B N 1
ATOM 4071 C CA . ASP B 1 198 ? -16.5 6.023 6.996 1 88.25 198 ASP B CA 1
ATOM 4072 C C . ASP B 1 198 ? -17.375 7.047 7.727 1 88.25 198 ASP B C 1
ATOM 4074 O O . ASP B 1 198 ? -18.266 6.68 8.484 1 88.25 198 ASP B O 1
ATOM 4078 N N . ILE B 1 199 ? -17.141 8.266 7.492 1 92.62 199 ILE B N 1
ATOM 4079 C CA . ILE B 1 199 ? -17.938 9.32 8.109 1 92.62 199 ILE B CA 1
ATOM 4080 C C . ILE B 1 199 ? -19.375 9.25 7.613 1 92.62 199 ILE B C 1
ATOM 4082 O O . ILE B 1 199 ? -20.312 9.359 8.398 1 92.62 199 ILE B O 1
ATOM 4086 N N . PHE B 1 200 ? -19.547 9.055 6.332 1 93 200 PHE B N 1
ATOM 4087 C CA . PHE B 1 200 ? -20.891 8.953 5.773 1 93 200 PHE B CA 1
ATOM 4088 C C . PHE B 1 200 ? -21.625 7.762 6.352 1 93 200 PHE B C 1
ATOM 4090 O O . PHE B 1 200 ? -22.812 7.863 6.695 1 93 200 PHE B O 1
ATOM 4097 N N . LYS B 1 201 ? -20.953 6.66 6.445 1 89.12 201 LYS B N 1
ATOM 4098 C CA . LYS B 1 201 ? -21.562 5.457 6.992 1 89.12 201 LYS B CA 1
ATOM 4099 C C . LYS B 1 201 ? -22.062 5.695 8.414 1 89.12 201 LYS B C 1
ATOM 4101 O O . LYS B 1 201 ? -23.172 5.27 8.766 1 89.12 201 LYS B O 1
ATOM 4106 N N . GLU B 1 202 ? -21.234 6.344 9.156 1 90.69 202 GLU B N 1
ATOM 4107 C CA . GLU B 1 202 ? -21.609 6.66 10.531 1 90.69 202 GLU B CA 1
ATOM 4108 C C . GLU B 1 202 ? -22.812 7.598 10.57 1 90.69 202 GLU B C 1
ATOM 4110 O O . GLU B 1 202 ? -23.766 7.363 11.32 1 90.69 202 GLU B O 1
ATOM 4115 N N . LEU B 1 203 ? -22.781 8.586 9.773 1 92.81 203 LEU B N 1
ATOM 4116 C CA . LEU B 1 203 ? -23.859 9.555 9.719 1 92.81 203 LEU B CA 1
ATOM 4117 C C . LEU B 1 203 ? -25.172 8.883 9.281 1 92.81 203 LEU B C 1
ATOM 4119 O O . LEU B 1 203 ? -26.234 9.172 9.828 1 92.81 203 LEU B O 1
ATOM 4123 N N . ASN B 1 204 ? -25.047 7.988 8.273 1 90.81 204 ASN B N 1
ATOM 4124 C CA . ASN B 1 204 ? -26.203 7.293 7.738 1 90.81 204 ASN B CA 1
ATOM 4125 C C . ASN B 1 204 ? -26.859 6.402 8.797 1 90.81 204 ASN B C 1
ATOM 4127 O O . ASN B 1 204 ? -28.078 6.223 8.797 1 90.81 204 ASN B O 1
ATOM 4131 N N . THR B 1 205 ? -26.078 5.82 9.625 1 90.25 205 THR B N 1
ATOM 4132 C CA . THR B 1 205 ? -26.562 4.961 10.695 1 90.25 205 THR B CA 1
ATOM 4133 C C . THR B 1 205 ? -27.188 5.797 11.812 1 90.25 205 THR B C 1
ATOM 4135 O O . THR B 1 205 ? -28.219 5.422 12.375 1 90.25 205 THR B O 1
ATOM 4138 N N . GLU B 1 206 ? -26.625 6.91 12.148 1 90.38 206 GLU B N 1
ATOM 4139 C CA . GLU B 1 206 ? -27 7.711 13.312 1 90.38 206 GLU B CA 1
ATOM 4140 C C . GLU B 1 206 ? -28.141 8.672 12.977 1 90.38 206 GLU B C 1
ATOM 4142 O O . GLU B 1 206 ? -28.922 9.039 13.852 1 90.38 206 GLU B O 1
ATOM 4147 N N . ASP B 1 207 ? -28.141 9.156 11.82 1 87.88 207 ASP B N 1
ATOM 4148 C CA . ASP B 1 207 ? -29.094 10.188 11.422 1 87.88 207 ASP B CA 1
ATOM 4149 C C . ASP B 1 207 ? -30.031 9.68 10.328 1 87.88 207 ASP B C 1
ATOM 4151 O O . ASP B 1 207 ? -29.891 10.07 9.164 1 87.88 207 ASP B O 1
ATOM 4155 N N . SER B 1 208 ? -31.047 8.883 10.617 1 84.81 208 SER B N 1
ATOM 4156 C CA . SER B 1 208 ? -31.953 8.25 9.672 1 84.81 208 SER B CA 1
ATOM 4157 C C . SER B 1 208 ? -33 9.234 9.148 1 84.81 208 SER B C 1
ATOM 4159 O O . SER B 1 208 ? -33.656 8.977 8.148 1 84.81 208 SER B O 1
ATOM 4161 N N . LYS B 1 209 ? -33.156 10.359 9.727 1 90.5 209 LYS B N 1
ATOM 4162 C CA . LYS B 1 209 ? -34.188 11.328 9.336 1 90.5 209 LYS B CA 1
ATOM 4163 C C . LYS B 1 209 ? -33.688 12.227 8.211 1 90.5 209 LYS B C 1
ATOM 4165 O O . LYS B 1 209 ? -34.5 12.789 7.457 1 90.5 209 LYS B O 1
ATOM 4170 N N . SER B 1 210 ? -32.438 12.391 8.102 1 92.06 210 SER B N 1
ATOM 4171 C CA . SER B 1 210 ? -31.859 13.289 7.105 1 92.06 210 SER B CA 1
ATOM 4172 C C . SER B 1 210 ? -31.891 12.664 5.715 1 92.06 210 SER B C 1
ATOM 4174 O O . SER B 1 210 ? -31.781 11.445 5.57 1 92.06 210 SER B O 1
ATOM 4176 N N . THR B 1 211 ? -32.094 13.492 4.75 1 93.81 211 THR B N 1
ATOM 4177 C CA . THR B 1 211 ? -32 13.047 3.363 1 93.81 211 THR B CA 1
ATOM 4178 C C . THR B 1 211 ? -30.562 12.727 2.984 1 93.81 211 THR B C 1
ATOM 4180 O O . THR B 1 211 ? -29.625 13.172 3.652 1 93.81 211 THR B O 1
ATOM 4183 N N . LYS B 1 212 ? -30.391 11.922 1.906 1 92.38 212 LYS B N 1
ATOM 4184 C CA . LYS B 1 212 ? -29.062 11.602 1.411 1 92.38 212 LYS B CA 1
ATOM 4185 C C . LYS B 1 212 ? -28.266 12.875 1.109 1 92.38 212 LYS B C 1
ATOM 4187 O O . LYS B 1 212 ? -27.078 12.961 1.423 1 92.38 212 LYS B O 1
ATOM 4192 N N . ALA B 1 213 ? -28.938 13.844 0.533 1 93.38 213 ALA B N 1
ATOM 4193 C CA . ALA B 1 213 ? -28.297 15.109 0.187 1 93.38 213 ALA B CA 1
ATOM 4194 C C . ALA B 1 213 ? -27.797 15.828 1.434 1 93.38 213 ALA B C 1
ATOM 4196 O O . ALA B 1 213 ? -26.688 16.375 1.436 1 93.38 213 ALA B O 1
ATOM 4197 N N . GLU B 1 214 ? -28.594 15.805 2.441 1 94.38 214 GLU B N 1
ATOM 4198 C CA . GLU B 1 214 ? -28.203 16.438 3.703 1 94.38 214 GLU B CA 1
ATOM 4199 C C . GLU B 1 214 ? -27.016 15.711 4.34 1 94.38 214 GLU B C 1
ATOM 4201 O O . GLU B 1 214 ? -26.125 16.344 4.883 1 94.38 214 GLU B O 1
ATOM 4206 N N . LEU B 1 215 ? -27.031 14.438 4.258 1 95.12 215 LEU B N 1
ATOM 4207 C CA . LEU B 1 215 ? -25.953 13.625 4.82 1 95.12 215 LEU B CA 1
ATOM 4208 C C . LEU B 1 215 ? -24.641 13.898 4.098 1 95.12 215 LEU B C 1
ATOM 4210 O O . LEU B 1 215 ? -23.578 13.906 4.723 1 95.12 215 LEU B O 1
ATOM 4214 N N . LEU B 1 216 ? -24.703 14.102 2.84 1 94.5 216 LEU B N 1
ATOM 4215 C CA . LEU B 1 216 ? -23.516 14.406 2.049 1 94.5 216 LEU B CA 1
ATOM 4216 C C . LEU B 1 216 ? -22.906 15.734 2.473 1 94.5 216 LEU B C 1
ATOM 4218 O O . LEU B 1 216 ? -21.672 15.867 2.549 1 94.5 216 LEU B O 1
ATOM 4222 N N . ILE B 1 217 ? -23.734 16.688 2.734 1 94.31 217 ILE B N 1
ATOM 4223 C CA . ILE B 1 217 ? -23.266 17.984 3.191 1 94.31 217 ILE B CA 1
ATOM 4224 C C . ILE B 1 217 ? -22.594 17.844 4.562 1 94.31 217 ILE B C 1
ATOM 4226 O O . ILE B 1 217 ? -21.5 18.359 4.785 1 94.31 217 ILE B O 1
ATOM 4230 N N . LYS B 1 218 ? -23.266 17.125 5.434 1 95.12 218 LYS B N 1
ATOM 4231 C CA . LYS B 1 218 ? -22.719 16.906 6.77 1 95.12 218 LYS B CA 1
ATOM 4232 C C . LYS B 1 218 ? -21.375 16.172 6.707 1 95.12 218 LYS B C 1
ATOM 4234 O O . LYS B 1 218 ? -20.469 16.469 7.477 1 95.12 218 LYS B O 1
ATOM 4239 N N . GLU B 1 219 ? -21.281 15.195 5.816 1 95.56 219 GLU B N 1
ATOM 4240 C CA . GLU B 1 219 ? -20.047 14.461 5.598 1 95.56 219 GLU B CA 1
ATOM 4241 C C . GLU B 1 219 ? -18.906 15.398 5.246 1 95.56 219 GLU B C 1
ATOM 4243 O O . GLU B 1 219 ? -17.828 15.352 5.863 1 95.56 219 GLU B O 1
ATOM 4248 N N . ARG B 1 220 ? -19.141 16.203 4.309 1 95.06 220 ARG B N 1
ATOM 4249 C CA . ARG B 1 220 ? -18.141 17.156 3.855 1 95.06 220 ARG B CA 1
ATOM 4250 C C . ARG B 1 220 ? -17.734 18.109 4.977 1 95.06 220 ARG B C 1
ATOM 4252 O O . ARG B 1 220 ? -16.547 18.375 5.184 1 95.06 220 ARG B O 1
ATOM 4259 N N . ASP B 1 221 ? -18.703 18.578 5.652 1 96 221 ASP B N 1
ATOM 4260 C CA . ASP B 1 221 ? -18.453 19.531 6.727 1 96 221 ASP B CA 1
ATOM 4261 C C . ASP B 1 221 ? -17.641 18.891 7.852 1 96 221 ASP B C 1
ATOM 4263 O O . ASP B 1 221 ? -16.734 19.516 8.406 1 96 221 ASP B O 1
ATOM 4267 N N . MET B 1 222 ? -17.984 17.703 8.172 1 96.5 222 MET B N 1
ATOM 4268 C CA . MET B 1 222 ? -17.281 17 9.242 1 96.5 222 MET B CA 1
ATOM 4269 C C . MET B 1 222 ? -15.828 16.734 8.859 1 96.5 222 MET B C 1
ATOM 4271 O O . MET B 1 222 ? -14.922 16.906 9.68 1 96.5 222 MET B O 1
ATOM 4275 N N . ILE B 1 223 ? -15.617 16.266 7.629 1 96.44 223 ILE B N 1
ATOM 4276 C CA . ILE B 1 223 ? -14.266 16.016 7.141 1 96.44 223 ILE B CA 1
ATOM 4277 C C . ILE B 1 223 ? -13.438 17.297 7.227 1 96.44 223 ILE B C 1
ATOM 4279 O O . ILE B 1 223 ? -12.328 17.297 7.754 1 96.44 223 ILE B O 1
ATOM 4283 N N . ARG B 1 224 ? -13.992 18.391 6.758 1 96.25 224 ARG B N 1
ATOM 4284 C CA . ARG B 1 224 ? -13.297 19.672 6.777 1 96.25 224 ARG B CA 1
ATOM 4285 C C . ARG B 1 224 ? -13.023 20.125 8.211 1 96.25 224 ARG B C 1
ATOM 4287 O O . ARG B 1 224 ? -11.938 20.609 8.516 1 96.25 224 ARG B O 1
ATOM 4294 N N . SER B 1 225 ? -13.992 19.969 9 1 97.44 225 SER B N 1
ATOM 4295 C CA . SER B 1 225 ? -13.836 20.375 10.398 1 97.44 225 SER B CA 1
ATOM 4296 C C . SER B 1 225 ? -12.711 19.594 11.078 1 97.44 225 SER B C 1
ATOM 4298 O O . SER B 1 225 ? -11.914 20.188 11.82 1 97.44 225 SER B O 1
ATOM 4300 N N . ASN B 1 226 ? -12.688 18.281 10.836 1 97 226 ASN B N 1
ATOM 4301 C CA . ASN B 1 226 ? -11.633 17.453 11.414 1 97 226 ASN B CA 1
ATOM 4302 C C . ASN B 1 226 ? -10.25 17.953 11 1 97 226 ASN B C 1
ATOM 4304 O O . ASN B 1 226 ? -9.336 18.031 11.828 1 97 226 ASN B O 1
ATOM 4308 N N . LEU B 1 227 ? -10.117 18.312 9.797 1 97.5 227 LEU B N 1
ATOM 4309 C CA . LEU B 1 227 ? -8.828 18.75 9.281 1 97.5 227 LEU B CA 1
ATOM 4310 C C . LEU B 1 227 ? -8.523 20.172 9.742 1 97.5 227 LEU B C 1
ATOM 4312 O O . LEU B 1 227 ? -7.363 20.516 10 1 97.5 227 LEU B O 1
ATOM 4316 N N . GLU B 1 228 ? -9.547 20.984 9.867 1 97.56 228 GLU B N 1
ATOM 4317 C CA . GLU B 1 228 ? -9.367 22.344 10.359 1 97.56 228 GLU B CA 1
ATOM 4318 C C . GLU B 1 228 ? -8.883 22.359 11.805 1 97.56 228 GLU B C 1
ATOM 4320 O O . GLU B 1 228 ? -8.102 23.219 12.203 1 97.56 228 GLU B O 1
ATOM 4325 N N . ILE B 1 229 ? -9.359 21.453 12.523 1 97.44 229 ILE B N 1
ATOM 4326 C CA . ILE B 1 229 ? -8.906 21.312 13.906 1 97.44 229 ILE B CA 1
ATOM 4327 C C . ILE B 1 229 ? -7.402 21.078 13.938 1 97.44 229 ILE B C 1
ATOM 4329 O O . ILE B 1 229 ? -6.68 21.688 14.719 1 97.44 229 ILE B O 1
ATOM 4333 N N . ILE B 1 230 ? -6.906 20.172 13.07 1 97.44 230 ILE B N 1
ATOM 4334 C CA . ILE B 1 230 ? -5.48 19.891 12.984 1 97.44 230 ILE B CA 1
ATOM 4335 C C . ILE B 1 230 ? -4.727 21.141 12.531 1 97.44 230 ILE B C 1
ATOM 4337 O O . ILE B 1 230 ? -3.65 21.438 13.055 1 97.44 230 ILE B O 1
ATOM 4341 N N . LYS B 1 231 ? -5.285 21.828 11.594 1 97.31 231 LYS B N 1
ATOM 4342 C CA . LYS B 1 231 ? -4.688 23.062 11.109 1 97.31 231 LYS B CA 1
ATOM 4343 C C . LYS B 1 231 ? -4.465 24.062 12.25 1 97.31 231 LYS B C 1
ATOM 4345 O O . LYS B 1 231 ? -3.383 24.641 12.375 1 97.31 231 LYS B O 1
ATOM 4350 N N . ASN B 1 232 ? -5.43 24.203 13.031 1 97.31 232 ASN B N 1
ATOM 4351 C CA . ASN B 1 232 ? -5.344 25.125 14.148 1 97.31 232 ASN B CA 1
ATOM 4352 C C . ASN B 1 232 ? -4.309 24.688 15.18 1 97.31 232 ASN B C 1
ATOM 4354 O O . ASN B 1 232 ? -3.547 25.5 15.695 1 97.31 232 ASN B O 1
ATOM 4358 N N . LYS B 1 233 ? -4.293 23.406 15.461 1 96.69 233 LYS B N 1
ATOM 4359 C CA . LYS B 1 233 ? -3.305 22.875 16.391 1 96.69 233 LYS B CA 1
ATOM 4360 C C . LYS B 1 233 ? -1.886 23.078 15.875 1 96.69 233 LYS B C 1
ATOM 4362 O O . LYS B 1 233 ? -0.979 23.406 16.641 1 96.69 233 LYS B O 1
ATOM 4367 N N . CYS B 1 234 ? -1.76 22.875 14.602 1 97.31 234 CYS B N 1
ATOM 4368 C CA . CYS B 1 234 ? -0.452 23.031 13.984 1 97.31 234 CYS B CA 1
ATOM 4369 C C . CYS B 1 234 ? 0.008 24.484 14.062 1 97.31 234 CYS B C 1
ATOM 4371 O O . CYS B 1 234 ? 1.191 24.766 14.273 1 97.31 234 CYS B O 1
ATOM 4373 N N . LYS B 1 235 ? -0.876 25.406 13.883 1 96.31 235 LYS B N 1
ATOM 4374 C CA . LYS B 1 235 ? -0.564 26.828 13.961 1 96.31 235 LYS B CA 1
ATOM 4375 C C . LYS B 1 235 ? 0.081 27.188 15.297 1 96.31 235 LYS B C 1
ATOM 4377 O O . LYS B 1 235 ? 1.044 27.953 15.344 1 96.31 235 LYS B O 1
ATOM 4382 N N . GLU B 1 236 ? -0.351 26.562 16.266 1 95.19 236 GLU B N 1
ATOM 4383 C CA . GLU B 1 236 ? 0.175 26.797 17.609 1 95.19 236 GLU B CA 1
ATOM 4384 C C . GLU B 1 236 ? 1.612 26.297 17.734 1 95.19 236 GLU B C 1
ATOM 4386 O O . GLU B 1 236 ? 2.361 26.766 18.594 1 95.19 236 GLU B O 1
ATOM 4391 N N . LYS B 1 237 ? 1.973 25.391 16.906 1 95 237 LYS B N 1
ATOM 4392 C CA . LYS B 1 237 ? 3.311 24.812 16.938 1 95 237 LYS B CA 1
ATOM 4393 C C . LYS B 1 237 ? 4.219 25.453 15.898 1 95 237 LYS B C 1
ATOM 4395 O O . LYS B 1 237 ? 5.352 25.016 15.695 1 95 237 LYS B O 1
ATOM 4400 N N . GLY B 1 238 ? 3.721 26.438 15.227 1 95.81 238 GLY B N 1
ATOM 4401 C CA . GLY B 1 238 ? 4.5 27.125 14.211 1 95.81 238 GLY B CA 1
ATOM 4402 C C . GLY B 1 238 ? 4.582 26.375 12.898 1 95.81 238 GLY B C 1
ATOM 4403 O O . GLY B 1 238 ? 5.543 26.531 12.148 1 95.81 238 GLY B O 1
ATOM 4404 N N . ILE B 1 239 ? 3.68 25.5 12.672 1 97.25 239 ILE B N 1
ATOM 4405 C CA . ILE B 1 239 ? 3.643 24.719 11.438 1 97.25 239 ILE B CA 1
ATOM 4406 C C . ILE B 1 239 ? 2.506 25.219 10.547 1 97.25 239 ILE B C 1
ATOM 4408 O O . ILE B 1 239 ? 1.364 25.344 11 1 97.25 239 ILE B O 1
ATOM 4412 N N . ASP B 1 240 ? 2.85 25.625 9.344 1 96.38 240 ASP B N 1
ATOM 4413 C CA . ASP B 1 240 ? 1.839 25.922 8.336 1 96.38 240 ASP B CA 1
ATOM 4414 C C . ASP B 1 240 ? 1.242 24.625 7.762 1 96.38 240 ASP B C 1
ATOM 4416 O O . ASP B 1 240 ? 1.923 23.891 7.051 1 96.38 240 ASP B O 1
ATOM 4420 N N . PHE B 1 241 ? 0.009 24.359 8.125 1 97.81 241 PHE B N 1
ATOM 4421 C CA . PHE B 1 241 ? -0.677 23.141 7.73 1 97.81 241 PHE B CA 1
ATOM 4422 C C . PHE B 1 241 ? -1.734 23.422 6.672 1 97.81 241 PHE B C 1
ATOM 4424 O O . PHE B 1 241 ? -2.588 24.297 6.859 1 97.81 241 PHE B O 1
ATOM 4431 N N . LYS B 1 242 ? -1.652 22.75 5.555 1 94.69 242 LYS B N 1
ATOM 4432 C CA . LYS B 1 242 ? -2.635 22.859 4.48 1 94.69 242 LYS B CA 1
ATOM 4433 C C . LYS B 1 242 ? -3.18 21.5 4.09 1 94.69 242 LYS B C 1
ATOM 4435 O O . LYS B 1 242 ? -2.482 20.484 4.219 1 94.69 242 LYS B O 1
ATOM 4440 N N . PHE B 1 243 ? -4.41 21.5 3.738 1 96.81 243 PHE B N 1
ATOM 4441 C CA . PHE B 1 243 ? -4.969 20.266 3.221 1 96.81 243 PHE B CA 1
ATOM 4442 C C . PHE B 1 243 ? -5.758 20.516 1.939 1 96.81 243 PHE B C 1
ATOM 4444 O O . PHE B 1 243 ? -6.316 21.594 1.751 1 96.81 243 PHE B O 1
ATOM 4451 N N . THR B 1 244 ? -5.66 19.562 1.033 1 91.94 244 THR B N 1
ATOM 4452 C CA . THR B 1 244 ? -6.414 19.562 -0.215 1 91.94 244 THR B CA 1
ATOM 4453 C C . THR B 1 244 ? -7.098 18.219 -0.44 1 91.94 244 THR B C 1
ATOM 4455 O O . THR B 1 244 ? -6.758 17.234 0.211 1 91.94 244 THR B O 1
ATOM 4458 N N . PHE B 1 245 ? -8.109 18.281 -1.264 1 92.06 245 PHE B N 1
ATOM 4459 C CA . PHE B 1 245 ? -8.82 17.047 -1.615 1 92.06 245 PHE B CA 1
ATOM 4460 C C . PHE B 1 245 ? -8.5 16.625 -3.043 1 92.06 245 PHE B C 1
ATOM 4462 O O . PHE B 1 245 ? -8.672 17.406 -3.982 1 92.06 245 PHE B O 1
ATOM 4469 N N . GLY B 1 246 ? -7.906 15.43 -3.105 1 86.38 246 GLY B N 1
ATOM 4470 C CA . GLY B 1 246 ? -7.535 14.898 -4.41 1 86.38 246 GLY B CA 1
ATOM 4471 C C . GLY B 1 246 ? -8.68 14.203 -5.117 1 86.38 246 GLY B C 1
ATOM 4472 O O . GLY B 1 246 ? -9.828 14.25 -4.66 1 86.38 246 GLY B O 1
ATOM 4473 N N . ASP B 1 247 ? -8.273 13.602 -6.238 1 82.31 247 ASP B N 1
ATOM 4474 C CA . ASP B 1 247 ? -9.242 12.875 -7.051 1 82.31 247 ASP B CA 1
ATOM 4475 C C . ASP B 1 247 ? -9.641 11.562 -6.383 1 82.31 247 ASP B C 1
ATOM 4477 O O . ASP B 1 247 ? -8.891 11.023 -5.559 1 82.31 247 ASP B O 1
ATOM 4481 N N . SER B 1 248 ? -10.773 11.102 -6.871 1 81.56 248 SER B N 1
ATOM 4482 C CA . SER B 1 248 ? -11.312 9.859 -6.316 1 81.56 248 SER B CA 1
ATOM 4483 C C . SER B 1 248 ? -10.43 8.672 -6.66 1 81.56 248 SER B C 1
ATOM 4485 O O . SER B 1 248 ? -10.531 7.613 -6.031 1 81.56 248 SER B O 1
ATOM 4487 N N . THR B 1 249 ? -9.453 8.852 -7.496 1 83.12 249 THR B N 1
ATOM 4488 C CA . THR B 1 249 ? -8.641 7.742 -7.984 1 83.12 249 THR B CA 1
ATOM 4489 C C . THR B 1 249 ? -7.402 7.551 -7.117 1 83.12 249 THR B C 1
ATOM 4491 O O . THR B 1 249 ? -6.742 6.512 -7.184 1 83.12 249 THR B O 1
ATOM 4494 N N . MET B 1 250 ? -7.156 8.523 -6.262 1 87.56 250 MET B N 1
ATOM 4495 C CA . MET B 1 250 ? -6.012 8.43 -5.359 1 87.56 250 MET B CA 1
ATOM 4496 C C . MET B 1 250 ? -6.133 7.207 -4.453 1 87.56 250 MET B C 1
ATOM 4498 O O . MET B 1 250 ? -7.191 6.965 -3.869 1 87.56 250 MET B O 1
ATOM 4502 N N . HIS B 1 251 ? -5.066 6.395 -4.418 1 89.31 251 HIS B N 1
ATOM 4503 C CA . HIS B 1 251 ? -5.172 5.18 -3.619 1 89.31 251 HIS B CA 1
ATOM 4504 C C . HIS B 1 251 ? -3.918 4.961 -2.779 1 89.31 251 HIS B C 1
ATOM 4506 O O . HIS B 1 251 ? -3.998 4.445 -1.66 1 89.31 251 HIS B O 1
ATOM 4512 N N . ASP B 1 252 ? -2.775 5.328 -3.295 1 90.62 252 ASP B N 1
ATOM 4513 C CA . ASP B 1 252 ? -1.521 5.043 -2.604 1 90.62 252 ASP B CA 1
ATOM 4514 C C . ASP B 1 252 ? -1.295 6.023 -1.455 1 90.62 252 ASP B C 1
ATOM 4516 O O . ASP B 1 252 ? -1.838 7.129 -1.459 1 90.62 252 ASP B O 1
ATOM 4520 N N . ARG B 1 253 ? -0.61 5.578 -0.509 1 95.19 253 ARG B N 1
ATOM 4521 C CA . ARG B 1 253 ? -0.212 6.375 0.646 1 95.19 253 ARG B CA 1
ATOM 4522 C C . ARG B 1 253 ? 1.289 6.645 0.634 1 95.19 253 ARG B C 1
ATOM 4524 O O . ARG B 1 253 ? 2.094 5.711 0.672 1 95.19 253 ARG B O 1
ATOM 4531 N N . ARG B 1 254 ? 1.638 7.898 0.57 1 94.62 254 ARG B N 1
ATOM 4532 C CA . ARG B 1 254 ? 3.039 8.289 0.474 1 94.62 254 ARG B CA 1
ATOM 4533 C C . ARG B 1 254 ? 3.328 9.508 1.346 1 94.62 254 ARG B C 1
ATOM 4535 O O . ARG B 1 254 ? 2.461 10.367 1.527 1 94.62 254 ARG B O 1
ATOM 4542 N N . ILE B 1 255 ? 4.477 9.547 1.866 1 97.56 255 ILE B N 1
ATOM 4543 C CA . ILE B 1 255 ? 5 10.719 2.553 1 97.56 255 ILE B CA 1
ATOM 4544 C C . ILE B 1 255 ? 6.266 11.211 1.853 1 97.56 255 ILE B C 1
ATOM 4546 O O . ILE B 1 255 ? 7.207 10.438 1.649 1 97.56 255 ILE B O 1
ATOM 4550 N N . PHE B 1 256 ? 6.27 12.461 1.489 1 93.19 256 PHE B N 1
ATOM 4551 C CA . PHE B 1 256 ? 7.41 13.109 0.85 1 93.19 256 PHE B CA 1
ATOM 4552 C C . PHE B 1 256 ? 8.117 14.047 1.82 1 93.19 256 PHE B C 1
ATOM 4554 O O . PHE B 1 256 ? 7.488 14.938 2.393 1 93.19 256 PHE B O 1
ATOM 4561 N N . PHE B 1 257 ? 9.312 13.789 2.018 1 93.75 257 PHE B N 1
ATOM 4562 C CA . PHE B 1 257 ? 10.164 14.688 2.793 1 93.75 257 PHE B CA 1
ATOM 4563 C C . PHE B 1 257 ? 11.031 15.539 1.875 1 93.75 257 PHE B C 1
ATOM 4565 O O . PHE B 1 257 ? 11.555 15.047 0.872 1 93.75 257 PHE B O 1
ATOM 4572 N N . ASN B 1 258 ? 11.227 16.766 2.232 1 88.44 258 ASN B N 1
ATOM 4573 C CA . ASN B 1 258 ? 12.008 17.641 1.353 1 88.44 258 ASN B CA 1
ATOM 4574 C C . ASN B 1 258 ? 13.484 17.266 1.358 1 88.44 258 ASN B C 1
ATOM 4576 O O . ASN B 1 258 ? 14.289 17.859 0.639 1 88.44 258 ASN B O 1
ATOM 4580 N N . SER B 1 259 ? 13.859 16.297 2.119 1 87.88 259 SER B N 1
ATOM 4581 C CA . SER B 1 259 ? 15.219 15.75 2.088 1 87.88 259 SER B CA 1
ATOM 4582 C C . SER B 1 259 ? 15.438 14.883 0.85 1 87.88 259 SER B C 1
ATOM 4584 O O . SER B 1 259 ? 16.562 14.438 0.593 1 87.88 259 SER B O 1
ATOM 4586 N N . GLY B 1 260 ? 14.391 14.641 0.099 1 88.25 260 GLY B N 1
ATOM 4587 C CA . GLY B 1 260 ? 14.477 13.773 -1.065 1 88.25 260 GLY B CA 1
ATOM 4588 C C . GLY B 1 260 ? 14.039 12.352 -0.781 1 88.25 260 GLY B C 1
ATOM 4589 O O . GLY B 1 260 ? 14.148 11.477 -1.645 1 88.25 260 GLY B O 1
ATOM 4590 N N . VAL B 1 261 ? 13.484 12.242 0.408 1 92.44 261 VAL B N 1
ATOM 4591 C CA . VAL B 1 261 ? 13.07 10.906 0.824 1 92.44 261 VAL B CA 1
ATOM 4592 C C . VAL B 1 261 ? 11.562 10.758 0.636 1 92.44 261 VAL B C 1
ATOM 4594 O O . VAL B 1 261 ? 10.805 11.695 0.89 1 92.44 261 VAL B O 1
ATOM 4597 N N . ILE B 1 262 ? 11.164 9.578 0.066 1 94.25 262 ILE B N 1
ATOM 4598 C CA . ILE B 1 262 ? 9.766 9.203 -0.059 1 94.25 262 ILE B CA 1
ATOM 4599 C C . ILE B 1 262 ? 9.5 7.914 0.712 1 94.25 262 ILE B C 1
ATOM 4601 O O . ILE B 1 262 ? 10.258 6.949 0.59 1 94.25 262 ILE B O 1
ATOM 4605 N N . ALA B 1 263 ? 8.469 7.961 1.549 1 97.25 263 ALA B N 1
ATOM 4606 C CA . ALA B 1 263 ? 8.031 6.754 2.25 1 97.25 263 ALA B CA 1
ATOM 4607 C C . ALA B 1 263 ? 6.723 6.227 1.672 1 97.25 263 ALA B C 1
ATOM 4609 O O . ALA B 1 263 ? 5.773 6.988 1.471 1 97.25 263 ALA B O 1
ATOM 4610 N N . TYR B 1 264 ? 6.668 4.973 1.326 1 95.62 264 TYR B N 1
ATOM 4611 C CA . TYR B 1 264 ? 5.457 4.273 0.916 1 95.62 264 TYR B CA 1
ATOM 4612 C C . TYR B 1 264 ? 4.871 3.471 2.072 1 95.62 264 TYR B C 1
ATOM 4614 O O . TYR B 1 264 ? 5.562 2.643 2.674 1 95.62 264 TYR B O 1
ATOM 4622 N N . LEU B 1 265 ? 3.59 3.773 2.357 1 95.75 265 LEU B N 1
ATOM 4623 C CA . LEU B 1 265 ? 2.932 3.154 3.502 1 95.75 265 LEU B CA 1
ATOM 4624 C C . LEU B 1 265 ? 1.672 2.412 3.068 1 95.75 265 LEU B C 1
ATOM 4626 O O . LEU B 1 265 ? 0.678 3.033 2.689 1 95.75 265 LEU B O 1
ATOM 4630 N N . GLY B 1 266 ? 1.677 1.119 3.229 1 91.81 266 GLY B N 1
ATOM 4631 C CA . GLY B 1 266 ? 0.495 0.346 2.881 1 91.81 266 GLY B CA 1
ATOM 4632 C C . GLY B 1 266 ? -0.728 0.728 3.691 1 91.81 266 GLY B C 1
ATOM 4633 O O . GLY B 1 266 ? -1.825 0.859 3.146 1 91.81 266 GLY B O 1
ATOM 4634 N N . ARG B 1 267 ? -0.47 1.019 4.984 1 92.81 267 ARG B N 1
ATOM 4635 C CA . ARG B 1 267 ? -1.559 1.342 5.898 1 92.81 267 ARG B CA 1
ATOM 4636 C C . ARG B 1 267 ? -1.63 2.844 6.156 1 92.81 267 ARG B C 1
ATOM 4638 O O . ARG B 1 267 ? -2.408 3.299 7 1 92.81 267 ARG B O 1
ATOM 4645 N N . GLY B 1 268 ? -0.831 3.525 5.465 1 95.31 268 GLY B N 1
ATOM 4646 C CA . GLY B 1 268 ? -0.717 4.922 5.852 1 95.31 268 GLY B CA 1
ATOM 4647 C C . GLY B 1 268 ? -0.186 5.109 7.262 1 95.31 268 GLY B C 1
ATOM 4648 O O . GLY B 1 268 ? 0.661 4.34 7.719 1 95.31 268 GLY B O 1
ATOM 4649 N N . LEU B 1 269 ? -0.684 6.176 7.93 1 95.56 269 LEU B N 1
ATOM 4650 C CA . LEU B 1 269 ? -0.24 6.465 9.289 1 95.56 269 LEU B CA 1
ATOM 4651 C C . LEU B 1 269 ? -1.004 5.621 10.305 1 95.56 269 LEU B C 1
ATOM 4653 O O . LEU B 1 269 ? -0.641 5.578 11.484 1 95.56 269 LEU B O 1
ATOM 4657 N N . SER B 1 270 ? -2.023 4.906 9.812 1 92.19 270 SER B N 1
ATOM 4658 C CA . SER B 1 270 ? -2.857 4.094 10.688 1 92.19 270 SER B CA 1
ATOM 4659 C C . SER B 1 270 ? -2.193 2.756 11 1 92.19 270 SER B C 1
ATOM 4661 O O . SER B 1 270 ? -2.756 1.696 10.719 1 92.19 270 SER B O 1
ATOM 4663 N N . ILE B 1 271 ? -1.102 2.865 11.727 1 94.56 271 ILE B N 1
ATOM 4664 C CA . ILE B 1 271 ? -0.319 1.654 11.953 1 94.56 271 ILE B CA 1
ATOM 4665 C C . ILE B 1 271 ? -0.464 1.212 13.406 1 94.56 271 ILE B C 1
ATOM 4667 O O . ILE B 1 271 ? 0.14 0.221 13.828 1 94.56 271 ILE B O 1
ATOM 4671 N N . TYR B 1 272 ? -1.316 1.911 14.172 1 92 272 TYR B N 1
ATOM 4672 C CA . TYR B 1 272 ? -1.497 1.584 15.578 1 92 272 TYR B CA 1
ATOM 4673 C C . TYR B 1 272 ? -2.912 1.086 15.844 1 92 272 TYR B C 1
ATOM 4675 O O . TYR B 1 272 ? -3.867 1.54 15.211 1 92 272 TYR B O 1
ATOM 4683 N N . TYR B 1 273 ? -2.973 0.184 16.797 1 88.38 273 TYR B N 1
ATOM 4684 C CA . TYR B 1 273 ? -4.281 -0.134 17.359 1 88.38 273 TYR B CA 1
ATOM 4685 C C . TYR B 1 273 ? -4.738 0.956 18.312 1 88.38 273 TYR B C 1
ATOM 4687 O O . TYR B 1 273 ? -4.344 0.964 19.484 1 88.38 273 TYR B O 1
ATOM 4695 N N . PHE B 1 274 ? -5.508 1.887 17.781 1 74.81 274 PHE B N 1
ATOM 4696 C CA . PHE B 1 274 ? -5.867 3.09 18.531 1 74.81 274 PHE B CA 1
ATOM 4697 C C . PHE B 1 274 ? -6.922 2.783 19.578 1 74.81 274 PHE B C 1
ATOM 4699 O O . PHE B 1 274 ? -7.039 3.502 20.578 1 74.81 274 PHE B O 1
ATOM 4706 N N . ASP B 1 275 ? -7.816 1.916 19.25 1 66.81 275 ASP B N 1
ATOM 4707 C CA . ASP B 1 275 ? -8.82 1.627 20.266 1 66.81 275 ASP B CA 1
ATOM 4708 C C . ASP B 1 275 ? -8.172 1.401 21.641 1 66.81 275 ASP B C 1
ATOM 4710 O O . ASP B 1 275 ? -8.805 1.618 22.672 1 66.81 275 ASP B O 1
ATOM 4714 N N . SER B 1 276 ? -6.988 1.158 21.547 1 52.12 276 SER B N 1
ATOM 4715 C CA . SER B 1 276 ? -6.262 0.985 22.812 1 52.12 276 SER B CA 1
ATOM 4716 C C . SER B 1 276 ? -5.832 2.328 23.391 1 52.12 276 SER B C 1
ATOM 4718 O O . SER B 1 276 ? -5.258 2.385 24.469 1 52.12 276 SER B O 1
ATOM 4720 N N . PHE B 1 277 ? -5.934 3.408 22.594 1 56.28 277 PHE B N 1
ATOM 4721 C CA . PHE B 1 277 ? -5.488 4.742 22.984 1 56.28 277 PHE B CA 1
ATOM 4722 C C . PHE B 1 277 ? -6.426 5.352 24.016 1 56.28 277 PHE B C 1
ATOM 4724 O O . PHE B 1 277 ? -6.328 6.543 24.312 1 56.28 277 PHE B O 1
ATOM 4731 N N . LYS B 1 278 ? -7.301 4.582 24.578 1 49.91 278 LYS B N 1
ATOM 4732 C CA . LYS B 1 278 ? -8.148 5.324 25.5 1 49.91 278 LYS B CA 1
ATOM 4733 C C . LYS B 1 278 ? -7.336 6.332 26.312 1 49.91 278 LYS B C 1
ATOM 4735 O O . LYS B 1 278 ? -7.762 7.477 26.5 1 49.91 278 LYS B O 1
ATOM 4740 N N . ASP B 1 279 ? -6.605 5.801 27.406 1 48.25 279 ASP B N 1
ATOM 4741 C CA . ASP B 1 279 ? -6.324 6.34 28.734 1 48.25 279 ASP B CA 1
ATOM 4742 C C . ASP B 1 279 ? -5.043 7.172 28.734 1 48.25 279 ASP B C 1
ATOM 4744 O O . ASP B 1 279 ? -4.367 7.289 29.75 1 48.25 279 ASP B O 1
ATOM 4748 N N . GLY B 1 280 ? -4.781 7.957 27.812 1 52.19 280 GLY B N 1
ATOM 4749 C CA . GLY B 1 280 ? -3.635 8.805 28.094 1 52.19 280 GLY B CA 1
ATOM 4750 C C . GLY B 1 280 ? -2.316 8.188 27.672 1 52.19 280 GLY B C 1
ATOM 4751 O O . GLY B 1 280 ? -1.25 8.625 28.109 1 52.19 280 GLY B O 1
ATOM 4752 N N . ARG B 1 281 ? -2.465 7.008 26.953 1 56.38 281 ARG B N 1
ATOM 4753 C CA . ARG B 1 281 ? -1.185 6.359 26.688 1 56.38 281 ARG B CA 1
ATOM 4754 C C . ARG B 1 281 ? -0.44 7.055 25.562 1 56.38 281 ARG B C 1
ATOM 4756 O O . ARG B 1 281 ? -1.058 7.691 24.703 1 56.38 281 ARG B O 1
ATOM 4763 N N . HIS B 1 282 ? 0.883 6.953 25.672 1 72.81 282 HIS B N 1
ATOM 4764 C CA . HIS B 1 282 ? 1.785 7.453 24.641 1 72.81 282 HIS B CA 1
ATOM 4765 C C . HIS B 1 282 ? 1.796 6.531 23.438 1 72.81 282 HIS B C 1
ATOM 4767 O O . HIS B 1 282 ? 1.604 5.32 23.562 1 72.81 282 HIS B O 1
ATOM 4773 N N . ILE B 1 283 ? 1.837 7.047 22.266 1 75.19 283 ILE B N 1
ATOM 4774 C CA . ILE B 1 283 ? 1.742 6.379 20.969 1 75.19 283 ILE B CA 1
ATOM 4775 C C . ILE B 1 283 ? 2.725 5.207 20.922 1 75.19 283 ILE B C 1
ATOM 4777 O O . ILE B 1 283 ? 2.428 4.164 20.344 1 75.19 283 ILE B O 1
ATOM 4781 N N . HIS B 1 284 ? 3.879 5.336 21.609 1 77.62 284 HIS B N 1
ATOM 4782 C CA . HIS B 1 284 ? 4.895 4.293 21.516 1 77.62 284 HIS B CA 1
ATOM 4783 C C . HIS B 1 284 ? 4.48 3.049 22.297 1 77.62 284 HIS B C 1
ATOM 4785 O O . HIS B 1 284 ? 5.07 1.979 22.125 1 77.62 284 HIS B O 1
ATOM 4791 N N . GLU B 1 285 ? 3.471 3.199 23.078 1 82 285 GLU B N 1
ATOM 4792 C CA . GLU B 1 285 ? 3.016 2.061 23.875 1 82 285 GLU B CA 1
ATOM 4793 C C . GLU B 1 285 ? 1.918 1.287 23.141 1 82 285 GLU B C 1
ATOM 4795 O O . GLU B 1 285 ? 1.569 0.174 23.547 1 82 285 GLU B O 1
ATOM 4800 N N . LEU B 1 286 ? 1.493 1.843 22.078 1 86.44 286 LEU B N 1
ATOM 4801 C CA . LEU B 1 286 ? 0.384 1.212 21.375 1 86.44 286 LEU B CA 1
ATOM 4802 C C . LEU B 1 286 ? 0.881 0.073 20.484 1 86.44 286 LEU B C 1
ATOM 4804 O O . LEU B 1 286 ? 1.934 0.187 19.859 1 86.44 286 LEU B O 1
ATOM 4808 N N . PRO B 1 287 ? 0.142 -1.04 20.531 1 90.75 287 PRO B N 1
ATOM 4809 C CA . PRO B 1 287 ? 0.477 -2.104 19.578 1 90.75 287 PRO B CA 1
ATOM 4810 C C . PRO B 1 287 ? 0.279 -1.681 18.125 1 90.75 287 PRO B C 1
ATOM 4812 O O . PRO B 1 287 ? -0.645 -0.921 17.828 1 90.75 287 PRO B O 1
ATOM 4815 N N . CYS B 1 288 ? 1.131 -2.188 17.297 1 93.06 288 CYS B N 1
ATOM 4816 C CA . CYS B 1 288 ? 1.096 -1.796 15.883 1 93.06 288 CYS B CA 1
ATOM 4817 C C . CYS B 1 288 ? 0.396 -2.855 15.039 1 93.06 288 CYS B C 1
ATOM 4819 O O . CYS B 1 288 ? 0.254 -4 15.469 1 93.06 288 CYS B O 1
ATOM 4821 N N . LYS B 1 289 ? -0.099 -2.418 13.961 1 94.06 289 LYS B N 1
ATOM 4822 C CA . LYS B 1 289 ? -0.654 -3.299 12.945 1 94.06 289 LYS B CA 1
ATOM 4823 C C . LYS B 1 289 ? 0.423 -3.748 11.961 1 94.06 289 LYS B C 1
ATOM 4825 O O . LYS B 1 289 ? 1.29 -2.959 11.578 1 94.06 289 LYS B O 1
ATOM 4830 N N . GLU B 1 290 ? 0.294 -4.957 11.547 1 92.38 290 GLU B N 1
ATOM 4831 C CA . GLU B 1 290 ? 1.276 -5.52 10.625 1 92.38 290 GLU B CA 1
ATOM 4832 C C . GLU B 1 290 ? 1.307 -4.746 9.305 1 92.38 290 GLU B C 1
ATOM 4834 O O . GLU B 1 290 ? 0.271 -4.566 8.664 1 92.38 290 GLU B O 1
ATOM 4839 N N . CYS B 1 291 ? 2.562 -4.25 8.883 1 94.5 291 CYS B N 1
ATOM 4840 C CA . CYS B 1 291 ? 2.748 -3.588 7.594 1 94.5 291 CYS B CA 1
ATOM 4841 C C . CYS B 1 291 ? 4.223 -3.32 7.324 1 94.5 291 CYS B C 1
ATOM 4843 O O . CYS B 1 291 ? 5.047 -3.383 8.242 1 94.5 291 CYS B O 1
ATOM 4845 N N . ASP B 1 292 ? 4.516 -3.127 6.062 1 93.19 292 ASP B N 1
ATOM 4846 C CA . ASP B 1 292 ? 5.84 -2.678 5.645 1 93.19 292 ASP B CA 1
ATOM 4847 C C . ASP B 1 292 ? 5.816 -1.205 5.238 1 93.19 292 ASP B C 1
ATOM 4849 O O . ASP B 1 292 ? 4.867 -0.746 4.602 1 93.19 292 ASP B O 1
ATOM 4853 N N . ILE B 1 293 ? 6.867 -0.514 5.664 1 96.5 293 ILE B N 1
ATOM 4854 C CA . ILE B 1 293 ? 7.078 0.851 5.195 1 96.5 293 ILE B CA 1
ATOM 4855 C C . ILE B 1 293 ? 8.359 0.919 4.367 1 96.5 293 ILE B C 1
ATOM 4857 O O . ILE B 1 293 ? 9.445 0.625 4.871 1 96.5 293 ILE B O 1
ATOM 4861 N N . LEU B 1 294 ? 8.234 1.271 3.074 1 95.5 294 LEU B N 1
ATOM 4862 C CA . LEU B 1 294 ? 9.383 1.409 2.184 1 95.5 294 LEU B CA 1
ATOM 4863 C C . LEU B 1 294 ? 9.867 2.855 2.141 1 95.5 294 LEU B C 1
ATOM 4865 O O . LEU B 1 294 ? 9.078 3.77 1.884 1 95.5 294 LEU B O 1
ATOM 4869 N N . ILE B 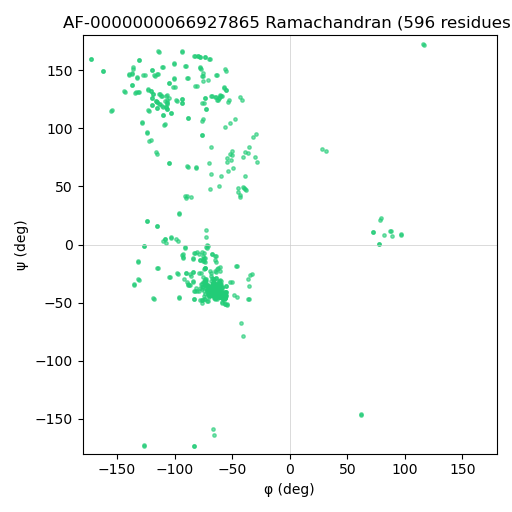1 295 ? 11.102 3.02 2.42 1 95.81 295 ILE B N 1
ATOM 4870 C CA . ILE B 1 295 ? 11.711 4.348 2.408 1 95.81 295 ILE B CA 1
ATOM 4871 C C . ILE B 1 295 ? 12.734 4.438 1.272 1 95.81 295 ILE B C 1
ATOM 4873 O O . ILE B 1 295 ? 13.703 3.674 1.237 1 95.81 295 ILE B O 1
ATOM 4877 N N . LEU B 1 296 ? 12.492 5.391 0.388 1 93.62 296 LEU B N 1
ATOM 4878 C CA . LEU B 1 296 ? 13.328 5.586 -0.792 1 93.62 296 LEU B CA 1
ATOM 4879 C C . LEU B 1 296 ? 13.945 6.98 -0.792 1 93.62 296 LEU B C 1
ATOM 4881 O O . LEU B 1 296 ? 13.375 7.918 -0.231 1 93.62 296 LEU B O 1
ATOM 4885 N N . ARG B 1 297 ? 15.055 7.047 -1.365 1 90.75 297 ARG B N 1
ATOM 4886 C CA . ARG B 1 297 ? 15.711 8.344 -1.523 1 90.75 297 ARG B CA 1
ATOM 4887 C C . ARG B 1 297 ? 15.992 8.633 -2.992 1 90.75 297 ARG B C 1
ATOM 4889 O O . ARG B 1 297 ? 16.406 7.75 -3.742 1 90.75 297 ARG B O 1
ATOM 4896 N N . SER B 1 298 ? 15.648 9.828 -3.344 1 82.12 298 SER B N 1
ATOM 4897 C CA . SER B 1 298 ? 15.977 10.258 -4.699 1 82.12 298 SER B CA 1
ATOM 4898 C C . SER B 1 298 ? 17.484 10.406 -4.883 1 82.12 298 SER B C 1
ATOM 4900 O O . SER B 1 298 ? 18.172 10.898 -3.994 1 82.12 298 SER B O 1
ATOM 4902 N N . LYS B 1 299 ? 17.984 9.727 -5.98 1 67.19 299 LYS B N 1
ATOM 4903 C CA . LYS B 1 299 ? 19.406 9.875 -6.273 1 67.19 299 LYS B CA 1
ATOM 4904 C C . LYS B 1 299 ? 19.719 11.258 -6.844 1 67.19 299 LYS B C 1
ATOM 4906 O O . LYS B 1 299 ? 18.938 11.805 -7.613 1 67.19 299 LYS B O 1
ATOM 4911 N N . ASP B 1 300 ? 20.531 12.094 -6.156 1 52.59 300 ASP B N 1
ATOM 4912 C CA . ASP B 1 300 ? 21.016 13.352 -6.695 1 52.59 300 ASP B CA 1
ATOM 4913 C C . ASP B 1 300 ? 21.766 13.133 -8.008 1 52.59 300 ASP B C 1
ATOM 4915 O O . ASP B 1 300 ? 22.422 12.102 -8.188 1 52.59 300 ASP B O 1
#

pLDDT: mean 78.01, std 22.34, range [22.52, 97.88]

Organism: Strongyloides stercoralis (NCBI:txid6248)

Secondary structure (DSSP, 8-state):
---------------HHHHHHHHHHHHHHHHHHHHGGGGS-HHHHHHHHHHHHHHHHHHHHHTTT-HHHHHHHHHHIIIIIHHHHHHHHHHHTTTS-------SS--TTSHHHHHHT-SEEEEEEEEE-TT--S--HHHHS-HHHH-S---EEEEE-TTTTSHHHHHHHHHHHHHHHHH-TT--EEEEEE---TTTSHHHHHHHHH-TTS-HHHHHHHHHHHHHHHHHHHHHHHHHTT-EEEEEE--TT----EEEETTSEEEEETTTT--B-GGGGGGS--GGGSPBPPEEEEEEEE--/---------------HHHHHHHHHHHHHHHHHHHHGGGGS-HHHHHHHHHHHHHHHHHHHHHTTT-HHHHHHHHHHIIIIIHHHHHHHHHHHTTTS-------SS--TTHHHHHHHT-SEEEEEEEEE-TT--S--HHHHS-HHHH-S---EEEEE-TTTTSHHHHHHHHHHHHHHHHH-TT--EEEEEE---TTTSHHHHHHHHH-TTS-HHHHHHHHHHHHHHHHHHHHHHHHHTT-EEEEEE--TT----EEEETTSEEEEETTTT--B-GGGGTTS--GGGSPBPPEEEEEEEE--

Radius of gyration: 29.73 Å; Cα contacts (8 Å, |Δi|>4): 848; chains: 2; bounding box: 71×151×61 Å

Solvent-accessible surface area (backbone atoms only — not comparable to full-atom values): 32918 Å² total; per-residue (Å²): 140,87,78,75,76,75,79,73,79,79,71,76,71,69,44,75,64,56,55,50,49,52,52,49,53,54,49,53,55,42,54,54,55,52,61,58,31,78,83,44,60,46,61,61,24,33,53,48,37,51,53,39,48,56,52,40,53,51,46,31,63,73,22,67,90,36,62,70,58,20,51,53,42,48,44,46,41,64,69,48,48,46,51,51,37,54,50,26,51,58,55,39,57,63,70,57,77,81,65,77,69,78,77,85,81,84,72,84,72,64,72,71,56,64,67,71,67,46,61,48,38,55,65,47,73,50,75,40,48,69,59,39,58,68,60,32,64,54,72,69,62,26,50,89,73,46,42,90,62,42,41,38,39,39,37,36,32,46,70,61,40,46,66,67,43,39,49,48,48,48,52,47,48,51,35,48,38,68,75,23,78,64,39,36,38,38,37,38,37,20,34,69,54,85,81,70,32,74,60,31,54,52,45,56,69,73,45,74,85,57,50,72,71,54,44,46,50,51,36,53,51,49,35,50,48,42,51,48,53,48,31,55,56,30,49,75,70,59,25,50,54,47,74,48,72,53,60,86,59,59,65,51,25,37,38,38,36,70,52,42,21,38,35,40,25,75,58,48,84,68,37,52,48,52,90,69,47,75,79,76,60,59,69,33,69,32,32,22,44,34,39,55,34,40,31,31,31,53,58,129,139,86,81,78,81,79,79,74,78,76,71,76,71,71,46,74,64,56,56,49,50,51,53,49,52,54,48,52,53,45,53,53,53,54,62,58,31,79,83,43,60,47,61,61,23,31,55,49,37,50,51,41,48,55,52,40,54,51,46,31,63,71,21,67,88,35,63,71,58,20,50,52,40,49,46,46,41,62,70,48,47,47,52,50,37,54,52,26,51,58,54,39,59,63,71,58,77,82,66,78,68,77,76,85,82,82,70,83,68,62,72,68,55,63,67,71,67,46,60,47,38,55,63,45,73,50,76,40,50,69,59,39,57,69,61,33,64,54,71,68,63,27,51,88,72,44,42,89,62,41,40,40,38,40,37,35,32,44,69,60,40,47,66,68,43,38,48,49,48,48,51,47,49,52,34,48,37,68,76,23,78,64,39,37,37,39,37,37,37,20,34,70,53,84,82,69,32,73,61,30,53,50,46,56,71,73,45,74,85,56,51,73,71,53,46,46,51,51,36,52,50,49,35,50,50,39,51,47,50,49,31,54,56,30,48,76,70,58,26,50,53,48,76,48,72,53,58,86,58,60,64,52,24,37,38,38,37,68,52,43,22,38,34,40,25,74,60,50,85,66,36,54,49,53,88,71,50,72,83,76,62,58,69,33,69,32,31,23,46,35,39,54,35,41,32,30,30,52,57,129

Nearest PDB structures (foldseek):
  4a5z-assembly1_C  TM=8.475E-01  e=1.422E-12  Homo sapiens
  2ymb-assembly1_D  TM=5.836E-01  e=5.656E-14  Homo sapiens
  2ymb-assembly2_C  TM=5.920E-01  e=2.386E-13  Homo sapiens
  4a5z-assembly1_C  TM=8.433E-01  e=6.176E-13  Homo sapiens
  2ymb-assembly1_D  TM=5.709E-01  e=7.723E-15  Homo sapiens

InterPro domains:
  IPR032341 MITD1, C-terminal phospholipase D-like domain [PF16565] (218-278)
  IPR038113 MITD1, C-terminal phospholipase D-like domain superfamily [G3DSA:3.30.870.30] (115-298)

Sequence (600 aa):
MSYKSSKFYNKCIYSTENQEEELLNAFEVEKKRIDSTNNLEIQSALDIAKSVEKELKKLVNDSKNFKNIRSKVGRYLITHVQPIISRLESGNLLDNDVIIENNLDELSNMKQKYTKGLEHELVAIVKIKDKQTGLSFEKIFTKDRIGDNVTRIRIEDPYMITKEQTNILYLFILAMKNTYDSLEYIEVKTKINPGKSDIFKELNTEDSKSTKAELLIKERDMIRSNLEIIKNKCKEKGIDFKFTFGDSTMHDRRIFFNSGVIAYLGRGLSIYYFDSFKDGRHIHELPCKECDILILRSKDMSYKSSKFYNKCIYSTENQEEELLNAFEVEKKRIDSTNNLEIQSALDIAKSVEKELKKLVNDSKNFKNIRSKVGRYLITHVQPIISRLESGNLLDNDVIIENNLDELSNMKQKYTKGLEHELVAIVKIKDKQTGLSFEKIFTKDRIGDNVTRIRIEDPYMITKEQTNILYLFILAMKNTYDSLEYIEVKTKINPGKSDIFKELNTEDSKSTKAELLIKERDMIRSNLEIIKNKCKEKGIDFKFTFGDSTMHDRRIFFNSGVIAYLGRGLSIYYFDSFKDGRHIHELPCKECDILILRSKD